Protein AF-A0A9P1AC19-F1 (afdb_monomer)

Structure (mmCIF, N/CA/C/O backbone):
data_AF-A0A9P1AC19-F1
#
_entry.id   AF-A0A9P1AC19-F1
#
loop_
_atom_site.group_PDB
_atom_site.id
_atom_site.type_symbol
_atom_site.label_atom_id
_atom_site.label_alt_id
_atom_site.label_comp_id
_atom_site.label_asym_id
_atom_site.label_entity_id
_atom_site.label_seq_id
_atom_site.pdbx_PDB_ins_code
_atom_site.Cartn_x
_atom_site.Cartn_y
_atom_site.Cartn_z
_atom_site.occupancy
_atom_site.B_iso_or_equiv
_atom_site.auth_seq_id
_atom_site.auth_comp_id
_atom_site.auth_asym_id
_atom_site.auth_atom_id
_atom_site.pdbx_PDB_model_num
ATOM 1 N N . MET A 1 1 ? -18.840 -17.819 -15.383 1.00 56.25 1 MET A N 1
ATOM 2 C CA . MET A 1 1 ? -17.466 -17.490 -14.935 1.00 56.25 1 MET A CA 1
ATOM 3 C C . MET A 1 1 ? -16.968 -16.297 -15.736 1.00 56.25 1 MET A C 1
ATOM 5 O O . MET A 1 1 ? -17.269 -16.240 -16.922 1.00 56.25 1 MET A O 1
ATOM 9 N N . ALA A 1 2 ? -16.271 -15.339 -15.117 1.00 68.88 2 ALA A N 1
ATOM 10 C CA . ALA A 1 2 ? -15.676 -14.223 -15.857 1.00 68.88 2 ALA A CA 1
ATOM 11 C C . ALA A 1 2 ? -14.558 -14.744 -16.774 1.00 68.88 2 ALA A C 1
ATOM 13 O O . ALA A 1 2 ? -13.770 -15.599 -16.364 1.00 68.88 2 ALA A O 1
ATOM 14 N N . ARG A 1 3 ? -14.494 -14.255 -18.017 1.00 84.56 3 ARG A N 1
ATOM 15 C CA . ARG A 1 3 ? -13.427 -14.622 -18.954 1.00 84.56 3 ARG A CA 1
ATOM 16 C C . ARG A 1 3 ? -12.117 -14.012 -18.456 1.00 84.56 3 ARG A C 1
ATOM 18 O O . ARG A 1 3 ? -12.019 -12.796 -18.317 1.00 84.56 3 ARG A O 1
ATOM 25 N N . SER A 1 4 ? -11.128 -14.851 -18.159 1.00 88.19 4 SER A N 1
ATOM 26 C CA . SER A 1 4 ? -9.800 -14.397 -17.738 1.00 88.19 4 SER A CA 1
ATOM 27 C C . SER A 1 4 ? -8.900 -14.195 -18.953 1.00 88.19 4 SER A C 1
ATOM 29 O O . SER A 1 4 ? -8.933 -15.000 -19.887 1.00 88.19 4 SER A O 1
ATOM 31 N N . LEU A 1 5 ? -8.102 -13.127 -18.943 1.00 91.31 5 LEU A N 1
ATOM 32 C CA . LEU A 1 5 ? -7.057 -12.943 -19.943 1.00 91.31 5 LEU A CA 1
ATOM 33 C C . LEU A 1 5 ? -5.928 -13.957 -19.714 1.00 91.31 5 LEU A C 1
ATOM 35 O O . LEU A 1 5 ? -5.705 -14.439 -18.598 1.00 91.31 5 LEU A O 1
ATOM 39 N N . MET A 1 6 ? -5.208 -14.289 -20.783 1.00 91.88 6 MET A N 1
ATOM 40 C CA . MET A 1 6 ? -4.004 -15.108 -20.667 1.00 91.88 6 MET A CA 1
ATOM 41 C C . MET A 1 6 ? -2.873 -14.273 -20.072 1.00 91.88 6 MET A C 1
ATOM 43 O O . MET A 1 6 ? -2.715 -13.105 -20.433 1.00 91.88 6 MET A O 1
ATOM 47 N N . LYS A 1 7 ? -2.099 -14.877 -19.162 1.00 91.56 7 LYS A N 1
ATOM 48 C CA . LYS A 1 7 ? -0.904 -14.230 -18.621 1.00 91.56 7 LYS A CA 1
ATOM 49 C C . LYS A 1 7 ? 0.083 -13.916 -19.752 1.00 91.56 7 LYS A C 1
ATOM 51 O O . LYS A 1 7 ? 0.158 -14.698 -20.705 1.00 91.56 7 LYS A O 1
ATOM 56 N N . PRO A 1 8 ? 0.851 -12.821 -19.647 1.00 92.88 8 PRO A N 1
ATOM 57 C CA . PRO A 1 8 ? 1.841 -12.484 -20.644 1.00 92.88 8 PRO A CA 1
ATOM 58 C C . PRO A 1 8 ? 2.945 -13.538 -20.687 1.00 92.88 8 PRO A C 1
ATOM 60 O O . PRO A 1 8 ? 3.374 -14.058 -19.657 1.00 92.88 8 PRO A O 1
ATOM 63 N N . SER A 1 9 ? 3.443 -13.834 -21.881 1.00 92.94 9 SER A N 1
ATOM 64 C CA . SER A 1 9 ? 4.636 -14.656 -22.039 1.00 92.94 9 SER A CA 1
ATOM 65 C C . SER A 1 9 ? 5.887 -13.895 -21.582 1.00 92.94 9 SER A C 1
ATOM 67 O O . SER A 1 9 ? 5.924 -12.662 -21.555 1.00 92.94 9 SER A O 1
ATOM 69 N N . LYS A 1 10 ? 6.977 -14.626 -21.311 1.00 91.81 10 LYS A N 1
ATOM 70 C CA . LYS A 1 10 ? 8.293 -14.015 -21.041 1.00 91.81 10 LYS A CA 1
ATOM 71 C C . LYS A 1 10 ? 8.757 -13.099 -22.182 1.00 91.81 10 LYS A C 1
ATOM 73 O O . LYS A 1 10 ? 9.418 -12.100 -21.926 1.00 91.81 10 LYS A O 1
ATOM 78 N N . HIS A 1 11 ? 8.378 -13.412 -23.424 1.00 92.00 11 HIS A N 1
ATOM 79 C CA . HIS A 1 11 ? 8.660 -12.566 -24.583 1.00 92.00 11 HIS A CA 1
ATOM 80 C C . HIS A 1 11 ? 7.895 -11.240 -24.520 1.00 92.00 11 HIS A C 1
ATOM 82 O O . HIS A 1 11 ? 8.443 -10.208 -24.880 1.00 92.00 11 HIS A O 1
ATOM 88 N N . GLN A 1 12 ? 6.646 -11.240 -24.046 1.00 90.94 12 GLN A N 1
ATOM 89 C CA . GLN A 1 12 ? 5.882 -10.001 -23.881 1.00 90.94 12 GLN A CA 1
ATOM 90 C C . GLN A 1 12 ? 6.473 -9.112 -22.787 1.00 90.94 12 GLN A C 1
ATOM 92 O O . GLN A 1 12 ? 6.584 -7.911 -23.004 1.00 90.94 12 GLN A O 1
ATOM 97 N N . LEU A 1 13 ? 6.911 -9.686 -21.658 1.00 93.25 13 LEU A N 1
ATOM 98 C CA . LEU A 1 13 ? 7.654 -8.924 -20.648 1.00 93.25 13 LEU A CA 1
ATOM 99 C C . LEU A 1 13 ? 8.919 -8.310 -21.255 1.00 93.25 13 LEU A C 1
ATOM 101 O O . LEU A 1 13 ? 9.138 -7.111 -21.118 1.00 93.25 13 LEU A O 1
ATOM 105 N N . LYS A 1 14 ? 9.715 -9.119 -21.965 1.00 92.31 14 LYS A N 1
ATOM 106 C CA . LYS A 1 14 ? 10.928 -8.643 -22.632 1.00 92.31 14 LYS A CA 1
ATOM 107 C C . LYS A 1 14 ? 10.617 -7.503 -23.605 1.00 92.31 14 LYS A C 1
ATOM 109 O O . LYS A 1 14 ? 11.218 -6.454 -23.493 1.00 92.31 14 LYS A O 1
ATOM 114 N N . HIS A 1 15 ? 9.619 -7.663 -24.470 1.00 92.06 15 HIS A N 1
ATOM 115 C CA . HIS A 1 15 ? 9.206 -6.628 -25.417 1.00 92.06 15 HIS A CA 1
ATOM 116 C C . HIS A 1 15 ? 8.798 -5.316 -24.730 1.00 92.06 15 HIS A C 1
ATOM 118 O O . HIS A 1 15 ? 9.145 -4.248 -25.213 1.00 92.06 15 HIS A O 1
ATOM 124 N N . VAL A 1 16 ? 8.063 -5.369 -23.612 1.00 88.75 16 VAL A N 1
ATOM 125 C CA . VAL A 1 16 ? 7.702 -4.156 -22.853 1.00 88.75 16 VAL A CA 1
ATOM 126 C C . VAL A 1 16 ? 8.944 -3.471 -22.282 1.00 88.75 16 VAL A C 1
ATOM 128 O O . VAL A 1 16 ? 9.002 -2.246 -22.258 1.00 88.75 16 VAL A O 1
ATOM 131 N N . LEU A 1 17 ? 9.930 -4.243 -21.830 1.00 90.25 17 LEU A N 1
ATOM 132 C CA . LEU A 1 17 ? 11.172 -3.714 -21.269 1.00 90.25 17 LEU A CA 1
ATOM 133 C C . LEU A 1 17 ? 12.142 -3.208 -22.344 1.00 90.25 17 LEU A C 1
ATOM 135 O O . LEU A 1 17 ? 12.773 -2.184 -22.128 1.00 90.25 17 LEU A O 1
ATOM 139 N N . ASP A 1 18 ? 12.205 -3.862 -23.505 1.00 88.62 18 ASP A N 1
ATOM 140 C CA . ASP A 1 18 ? 13.041 -3.469 -24.650 1.00 88.62 18 ASP A CA 1
ATOM 141 C C . ASP A 1 18 ? 12.612 -2.107 -25.239 1.00 88.62 18 ASP A C 1
ATOM 143 O O . ASP A 1 18 ? 13.366 -1.486 -25.984 1.00 88.62 18 ASP A O 1
ATOM 147 N N . GLN A 1 19 ? 11.412 -1.615 -24.902 1.00 86.44 19 GLN A N 1
ATOM 148 C CA . GLN A 1 19 ? 10.978 -0.251 -25.232 1.00 86.44 19 GLN A CA 1
ATOM 149 C C . GLN A 1 19 ? 11.734 0.825 -24.443 1.00 86.44 19 GLN A C 1
ATOM 151 O O . GLN A 1 19 ? 11.734 1.981 -24.858 1.00 86.44 19 GLN A O 1
ATOM 156 N N . MET A 1 20 ? 12.375 0.464 -23.329 1.00 85.12 20 MET A N 1
ATOM 157 C CA . MET A 1 20 ? 13.264 1.361 -22.605 1.00 85.12 20 MET A CA 1
ATOM 158 C C . MET A 1 20 ? 14.685 1.244 -23.148 1.00 85.12 20 MET A C 1
ATOM 160 O O . MET A 1 20 ? 15.285 0.170 -23.131 1.00 85.12 20 MET A O 1
ATOM 164 N N . SER A 1 21 ? 15.253 2.368 -23.571 1.00 75.00 21 SER A N 1
ATOM 165 C CA . SER A 1 21 ? 16.687 2.479 -23.819 1.00 75.00 21 SER A CA 1
ATOM 166 C C . SER A 1 21 ? 17.459 2.436 -22.498 1.00 75.00 21 SER A C 1
ATOM 168 O O . SER A 1 21 ? 17.059 3.074 -21.531 1.00 75.00 21 SER A O 1
ATOM 170 N N . ASP A 1 22 ? 18.576 1.709 -22.453 1.00 79.44 22 ASP A N 1
ATOM 171 C CA . ASP A 1 22 ? 19.478 1.712 -21.295 1.00 79.44 22 ASP A CA 1
ATOM 172 C C . ASP A 1 22 ? 20.316 2.999 -21.317 1.00 79.44 22 ASP A C 1
ATOM 174 O O . ASP A 1 22 ? 21.327 3.091 -22.017 1.00 79.44 22 ASP A O 1
ATOM 178 N N . LEU A 1 23 ? 19.818 4.040 -20.644 1.00 83.62 23 LEU A N 1
ATOM 179 C CA . LEU A 1 23 ? 20.422 5.374 -20.627 1.00 83.62 23 LEU A CA 1
ATOM 180 C C . LEU A 1 23 ? 20.957 5.732 -19.238 1.00 83.62 23 LEU A C 1
ATOM 182 O O . LEU A 1 23 ? 20.411 5.331 -18.209 1.00 83.62 23 LEU A O 1
ATOM 186 N N . VAL A 1 24 ? 22.009 6.554 -19.208 1.00 89.62 24 VAL A N 1
ATOM 187 C CA . VAL A 1 24 ? 22.667 7.019 -17.972 1.00 89.62 24 VAL A CA 1
ATOM 188 C C . VAL A 1 24 ? 21.667 7.696 -17.026 1.00 89.62 24 VAL A C 1
ATOM 190 O O . VAL A 1 24 ? 21.726 7.516 -15.811 1.00 89.62 24 VAL A O 1
ATOM 193 N N . GLU A 1 25 ? 20.693 8.417 -17.573 1.00 94.00 25 GLU A N 1
ATOM 194 C CA . GLU A 1 25 ? 19.630 9.089 -16.831 1.00 94.00 25 GLU A CA 1
ATOM 195 C C . GLU A 1 25 ? 18.712 8.107 -16.082 1.00 94.00 25 GLU A C 1
ATOM 197 O O . GLU A 1 25 ? 18.182 8.444 -15.022 1.00 94.00 25 GLU A O 1
ATOM 202 N N . HIS A 1 26 ? 18.521 6.879 -16.583 1.00 94.56 26 HIS A N 1
ATOM 203 C CA . HIS A 1 26 ? 17.768 5.851 -15.855 1.00 94.56 26 HIS A CA 1
ATOM 204 C C . HIS A 1 26 ? 18.537 5.360 -14.632 1.00 94.56 26 HIS A C 1
ATOM 206 O O . HIS A 1 26 ? 17.930 5.183 -13.576 1.00 94.56 26 HIS A O 1
ATOM 212 N N . ALA A 1 27 ? 19.858 5.202 -14.735 1.00 95.00 27 ALA A N 1
ATOM 213 C CA . ALA A 1 27 ? 20.698 4.877 -13.584 1.00 95.00 27 ALA A CA 1
ATOM 214 C C . ALA A 1 27 ? 20.693 6.011 -12.541 1.00 95.00 27 ALA A C 1
ATOM 216 O O . ALA A 1 27 ? 20.620 5.747 -11.340 1.00 95.00 27 ALA A O 1
ATOM 217 N N . GLU A 1 28 ? 20.688 7.275 -12.984 1.00 96.56 28 GLU A N 1
ATOM 218 C CA . GLU A 1 28 ? 20.515 8.434 -12.097 1.00 96.56 28 GLU A CA 1
ATOM 219 C C . GLU A 1 28 ? 19.155 8.392 -11.376 1.00 96.56 28 GLU A C 1
ATOM 221 O O . GLU A 1 28 ? 19.084 8.592 -10.163 1.00 96.56 28 GLU A O 1
ATOM 226 N N . LEU A 1 29 ? 18.061 8.094 -12.090 1.00 97.06 29 LEU A N 1
ATOM 227 C CA . LEU A 1 29 ? 16.740 7.952 -11.469 1.00 97.06 29 LEU A CA 1
ATOM 228 C C . LEU A 1 29 ? 16.688 6.788 -10.473 1.00 97.06 29 LEU A C 1
ATOM 230 O O . LEU A 1 29 ? 16.106 6.955 -9.404 1.00 97.06 29 LEU A O 1
ATOM 234 N N . GLU A 1 30 ? 17.292 5.643 -10.792 1.00 96.75 30 GLU A N 1
ATOM 235 C CA . GLU A 1 30 ? 17.399 4.498 -9.879 1.00 96.75 30 GLU A CA 1
ATOM 236 C C . GLU A 1 30 ? 18.065 4.918 -8.559 1.00 96.75 30 GLU A C 1
ATOM 238 O O . GLU A 1 30 ? 17.514 4.683 -7.480 1.00 96.75 30 GLU A O 1
ATOM 243 N N . ALA A 1 31 ? 19.209 5.606 -8.641 1.00 97.50 31 ALA A N 1
ATOM 244 C CA . ALA A 1 31 ? 19.932 6.103 -7.474 1.00 97.50 31 ALA A CA 1
ATOM 245 C C . ALA A 1 31 ? 19.101 7.124 -6.681 1.00 97.50 31 ALA A C 1
ATOM 247 O O . ALA A 1 31 ? 18.993 7.027 -5.460 1.00 97.50 31 ALA A O 1
ATOM 248 N N . ASN A 1 32 ? 18.442 8.059 -7.369 1.00 97.75 32 ASN A N 1
ATOM 249 C CA . ASN A 1 32 ? 17.578 9.057 -6.740 1.00 97.75 32 ASN A CA 1
ATOM 250 C C . ASN A 1 32 ? 16.371 8.424 -6.024 1.00 97.75 32 ASN A C 1
ATOM 252 O O . ASN A 1 32 ? 15.990 8.879 -4.945 1.00 97.75 32 ASN A O 1
ATOM 256 N N . LEU A 1 33 ? 15.768 7.373 -6.590 1.00 97.19 33 LEU A N 1
ATOM 257 C CA . LEU A 1 33 ? 14.683 6.619 -5.950 1.00 97.19 33 LEU A CA 1
ATOM 258 C C . LEU A 1 33 ? 15.172 5.866 -4.708 1.00 97.19 33 LEU A C 1
ATOM 260 O O . LEU A 1 33 ? 14.453 5.823 -3.707 1.00 97.19 33 LEU A O 1
ATOM 264 N N . ALA A 1 34 ? 16.385 5.309 -4.755 1.00 97.12 34 ALA A N 1
ATOM 265 C CA . ALA A 1 34 ? 17.018 4.678 -3.602 1.00 97.12 34 ALA A CA 1
ATOM 266 C C . ALA A 1 34 ? 17.251 5.681 -2.466 1.00 97.12 34 ALA A C 1
ATOM 268 O O . ALA A 1 34 ? 16.777 5.457 -1.353 1.00 97.12 34 ALA A O 1
ATOM 269 N N . THR A 1 35 ? 17.873 6.823 -2.765 1.00 97.25 35 THR A N 1
ATOM 270 C CA . THR A 1 35 ? 18.081 7.911 -1.799 1.00 97.25 35 THR A CA 1
ATOM 271 C C . THR A 1 35 ? 16.757 8.395 -1.213 1.00 97.25 35 THR A C 1
ATOM 273 O O . THR A 1 35 ? 16.607 8.442 0.004 1.00 97.25 35 THR A O 1
ATOM 276 N N . PHE A 1 36 ? 15.754 8.656 -2.058 1.00 94.88 36 PHE A N 1
ATOM 277 C CA . PHE A 1 36 ? 14.425 9.078 -1.612 1.00 94.88 36 PHE A CA 1
ATOM 278 C C . PHE A 1 36 ? 13.785 8.082 -0.634 1.00 94.88 36 PHE A C 1
ATOM 280 O O . PHE A 1 36 ? 13.126 8.479 0.330 1.00 94.88 36 PHE A O 1
ATOM 287 N N . HIS A 1 37 ? 13.951 6.782 -0.876 1.00 92.88 37 HIS A N 1
ATOM 288 C CA . HIS A 1 37 ? 13.435 5.752 0.014 1.00 92.88 37 HIS A CA 1
ATOM 289 C C . HIS A 1 37 ? 14.167 5.725 1.353 1.00 92.88 37 HIS A C 1
ATOM 291 O O . HIS A 1 37 ? 13.489 5.680 2.377 1.00 92.88 37 HIS A O 1
ATOM 297 N N . GLU A 1 38 ? 15.501 5.793 1.360 1.00 90.94 38 GLU A N 1
ATOM 298 C CA . GLU A 1 38 ? 16.283 5.864 2.602 1.00 90.94 38 GLU A CA 1
ATOM 299 C C . GLU A 1 38 ? 15.921 7.108 3.426 1.00 90.94 38 GLU A C 1
ATOM 301 O O . GLU A 1 38 ? 15.650 6.989 4.617 1.00 90.94 38 GLU A O 1
ATOM 306 N N . GLU A 1 39 ? 15.792 8.277 2.790 1.00 89.00 39 GLU A N 1
ATOM 307 C CA . GLU A 1 39 ? 15.349 9.524 3.439 1.00 89.00 39 GLU A CA 1
ATOM 308 C C . GLU A 1 39 ? 13.914 9.444 3.986 1.00 89.00 39 GLU A C 1
ATOM 310 O O . GLU A 1 39 ? 13.552 10.149 4.928 1.00 89.00 39 GLU A O 1
ATOM 315 N N . SER A 1 40 ? 13.077 8.590 3.393 1.00 85.56 40 SER A N 1
ATOM 316 C CA . SER A 1 40 ? 11.686 8.386 3.808 1.00 85.56 40 SER A CA 1
ATOM 317 C C . SER A 1 40 ? 11.523 7.331 4.906 1.00 85.56 40 SER A C 1
ATOM 319 O O . SER A 1 40 ? 10.412 7.175 5.436 1.00 85.56 40 SER A O 1
ATOM 321 N N . LYS A 1 41 ? 12.574 6.564 5.228 1.00 83.25 41 LYS A N 1
ATOM 322 C CA . LYS A 1 41 ? 12.538 5.595 6.327 1.00 83.25 41 LYS A CA 1
ATOM 323 C C . LYS A 1 41 ? 12.530 6.326 7.660 1.00 83.25 41 LYS A C 1
ATOM 325 O O . LYS A 1 41 ? 13.173 7.354 7.851 1.00 83.25 41 LYS A O 1
ATOM 330 N N . LEU A 1 42 ? 11.816 5.745 8.616 1.00 76.38 42 LEU A N 1
ATOM 331 C CA . LEU A 1 42 ? 11.984 6.141 10.006 1.00 76.38 42 LEU A CA 1
ATOM 332 C C . LEU A 1 42 ? 13.349 5.650 10.481 1.00 76.38 42 LEU A C 1
ATOM 334 O O . LEU A 1 42 ? 13.729 4.509 10.212 1.00 76.38 42 LEU A O 1
ATOM 338 N N . THR A 1 43 ? 14.069 6.505 11.203 1.00 83.12 43 THR A N 1
ATOM 339 C CA . THR A 1 43 ? 15.277 6.081 11.914 1.00 83.12 43 THR A CA 1
ATOM 340 C C . THR A 1 43 ? 14.909 5.030 12.963 1.00 83.12 43 THR A C 1
ATOM 342 O O . THR A 1 43 ? 13.768 4.993 13.431 1.00 83.12 43 THR A O 1
ATOM 345 N N . ALA A 1 44 ? 15.867 4.188 13.366 1.00 82.62 44 ALA A N 1
ATOM 346 C CA . ALA A 1 44 ? 15.641 3.197 14.422 1.00 82.62 44 ALA A CA 1
ATOM 347 C C . ALA A 1 44 ? 15.089 3.858 15.698 1.00 82.62 44 ALA A C 1
ATOM 349 O O . ALA A 1 44 ? 14.056 3.437 16.204 1.00 82.62 44 ALA A O 1
ATOM 350 N N . GLN A 1 45 ? 15.683 4.983 16.109 1.00 85.56 45 GLN A N 1
ATOM 351 C CA . GLN A 1 45 ? 15.223 5.780 17.247 1.00 85.56 45 GLN A CA 1
ATOM 352 C C . GLN A 1 45 ? 13.791 6.312 17.065 1.00 85.56 45 GLN A C 1
ATOM 354 O O . GLN A 1 45 ? 12.979 6.225 17.982 1.00 85.56 45 GLN A O 1
ATOM 359 N N . ALA A 1 46 ? 13.448 6.850 15.888 1.00 79.62 46 ALA A N 1
ATOM 360 C CA . ALA A 1 46 ? 12.089 7.322 15.619 1.00 79.62 46 ALA A CA 1
ATOM 361 C C . ALA A 1 46 ? 11.076 6.167 15.610 1.00 79.62 46 ALA A C 1
ATOM 363 O O . ALA A 1 46 ? 9.928 6.348 16.014 1.00 79.62 46 ALA A O 1
ATOM 364 N N . ASN A 1 47 ? 11.489 4.979 15.165 1.00 81.12 47 ASN A N 1
ATOM 365 C CA . ASN A 1 47 ? 10.659 3.783 15.194 1.00 81.12 47 ASN A CA 1
ATOM 366 C C . ASN A 1 47 ? 10.474 3.241 16.620 1.00 81.12 47 ASN A C 1
ATOM 368 O O . ASN A 1 47 ? 9.353 2.919 16.994 1.00 81.12 47 ASN A O 1
ATOM 372 N N . GLU A 1 48 ? 11.528 3.190 17.434 1.00 86.00 48 GLU A N 1
ATOM 373 C CA . GLU A 1 48 ? 11.453 2.825 18.856 1.00 86.00 48 GLU A CA 1
ATOM 374 C C . GLU A 1 48 ? 10.546 3.784 19.627 1.00 86.00 48 GLU A C 1
ATOM 376 O O . GLU A 1 48 ? 9.638 3.348 20.334 1.00 86.00 48 GLU A O 1
ATOM 381 N N . PHE A 1 49 ? 10.718 5.090 19.410 1.00 86.88 49 PHE A N 1
ATOM 382 C CA . PHE A 1 49 ? 9.842 6.111 19.974 1.00 86.88 49 PHE A CA 1
ATOM 383 C C . PHE A 1 49 ? 8.388 5.919 19.526 1.00 86.88 49 PHE A C 1
ATOM 385 O O . PHE A 1 49 ? 7.462 5.920 20.328 1.00 86.88 49 PHE A O 1
ATOM 392 N N . ARG A 1 50 ? 8.158 5.662 18.238 1.00 82.56 50 ARG A N 1
ATOM 393 C CA . ARG A 1 50 ? 6.820 5.349 17.726 1.00 82.56 50 ARG A CA 1
ATOM 394 C C . ARG A 1 50 ? 6.222 4.104 18.392 1.00 82.56 50 ARG A C 1
ATOM 396 O O . ARG A 1 50 ? 5.025 4.095 18.679 1.00 82.56 50 ARG A O 1
ATOM 403 N N . MET A 1 51 ? 7.018 3.064 18.626 1.00 84.31 51 MET A N 1
ATOM 404 C CA . MET A 1 51 ? 6.564 1.849 19.303 1.00 84.31 51 MET A CA 1
ATOM 405 C C . MET A 1 51 ? 6.217 2.113 20.771 1.00 84.31 51 MET A C 1
ATOM 407 O O . MET A 1 51 ? 5.193 1.608 21.231 1.00 84.31 51 MET A O 1
ATOM 411 N N . SER A 1 52 ? 6.973 2.957 21.482 1.00 89.94 52 SER A N 1
ATOM 412 C CA . SER A 1 52 ? 6.624 3.338 22.857 1.00 89.94 52 SER A CA 1
ATOM 413 C C . SER A 1 52 ? 5.290 4.091 22.917 1.00 89.94 52 SER A C 1
ATOM 415 O O . SER A 1 52 ? 4.450 3.777 23.761 1.00 89.94 52 SER A O 1
ATOM 417 N N . LEU A 1 53 ? 5.018 4.992 21.962 1.00 89.12 53 LEU A N 1
ATOM 418 C CA . LEU A 1 53 ? 3.716 5.663 21.853 1.00 89.12 53 LEU A CA 1
ATOM 419 C C . LEU A 1 53 ? 2.563 4.678 21.592 1.00 89.12 53 LEU A C 1
ATOM 421 O O . LEU A 1 53 ? 1.482 4.825 22.164 1.00 89.12 53 LEU A O 1
ATOM 425 N N . ILE A 1 54 ? 2.777 3.656 20.752 1.00 86.50 54 ILE A N 1
ATOM 426 C CA . ILE A 1 54 ? 1.783 2.593 20.510 1.00 86.50 54 ILE A CA 1
ATOM 427 C C . ILE A 1 54 ? 1.518 1.800 21.796 1.00 86.50 54 ILE A C 1
ATOM 429 O O . ILE A 1 54 ? 0.360 1.493 22.092 1.00 86.50 54 ILE A O 1
ATOM 433 N N . MET A 1 55 ? 2.559 1.485 22.571 1.00 88.31 55 MET A N 1
ATOM 434 C CA . MET A 1 55 ? 2.417 0.792 23.854 1.00 88.31 55 MET A CA 1
ATOM 435 C C . MET A 1 55 ? 1.636 1.635 24.867 1.00 88.31 55 MET A C 1
ATOM 437 O O . MET A 1 55 ? 0.711 1.112 25.485 1.00 88.31 55 MET A O 1
ATOM 441 N N . MET A 1 56 ? 1.923 2.936 24.976 1.00 90.69 56 MET A N 1
ATOM 442 C CA . MET A 1 56 ? 1.171 3.852 25.845 1.00 90.69 56 MET A CA 1
ATOM 443 C C . MET A 1 56 ? -0.296 3.971 25.431 1.00 90.69 56 MET A C 1
ATOM 445 O O . MET A 1 56 ? -1.183 3.832 26.269 1.00 90.69 56 MET A O 1
ATOM 449 N N . LEU A 1 57 ? -0.578 4.139 24.134 1.00 90.06 57 LEU A N 1
ATOM 450 C CA . LEU A 1 57 ? -1.952 4.167 23.625 1.00 90.06 57 LEU A CA 1
ATOM 451 C C . LEU A 1 57 ? -2.688 2.850 23.916 1.00 90.06 57 LEU A C 1
ATOM 453 O O . LEU A 1 57 ? -3.854 2.860 24.302 1.00 90.06 57 LEU A O 1
ATOM 457 N N . THR A 1 58 ? -2.004 1.715 23.771 1.00 89.31 58 THR A N 1
ATOM 458 C CA . THR A 1 58 ? -2.562 0.393 24.089 1.00 89.31 58 THR A CA 1
ATOM 459 C C . THR A 1 58 ? -2.854 0.255 25.584 1.00 89.31 58 THR A C 1
ATOM 461 O O . THR A 1 58 ? -3.912 -0.257 25.947 1.00 89.31 58 THR A O 1
ATOM 464 N N . ALA A 1 59 ? -1.959 0.736 26.451 1.00 90.62 59 ALA A N 1
ATOM 465 C CA . ALA A 1 59 ? -2.161 0.751 27.898 1.00 90.62 59 ALA A CA 1
ATOM 466 C C . ALA A 1 59 ? -3.346 1.645 28.292 1.00 90.62 59 ALA A C 1
ATOM 468 O O . ALA A 1 59 ? -4.217 1.205 29.037 1.00 90.62 59 ALA A O 1
ATOM 469 N N . TYR A 1 60 ? -3.443 2.845 27.714 1.00 92.12 60 TYR A N 1
ATOM 470 C CA . TYR A 1 60 ? -4.574 3.754 27.902 1.00 92.12 60 TYR A CA 1
ATOM 471 C C . TYR A 1 60 ? -5.909 3.110 27.504 1.00 92.12 60 TYR A C 1
ATOM 473 O O . TYR A 1 60 ? -6.873 3.150 28.265 1.00 92.12 60 TYR A O 1
ATOM 481 N N . LEU A 1 61 ? -5.975 2.457 26.342 1.00 90.56 61 LEU A N 1
ATOM 482 C CA . LEU A 1 61 ? -7.194 1.782 25.883 1.00 90.56 61 LEU A CA 1
ATOM 483 C C . LEU A 1 61 ? -7.575 0.574 26.757 1.00 90.56 61 LEU A C 1
ATOM 485 O O . LEU A 1 61 ? -8.743 0.198 26.796 1.00 90.56 61 LEU A O 1
ATOM 489 N N . ARG A 1 62 ? -6.610 -0.019 27.471 1.00 91.25 62 ARG A N 1
ATOM 490 C CA . ARG A 1 62 ? -6.822 -1.094 28.458 1.00 91.25 62 ARG A CA 1
ATOM 491 C C . ARG A 1 62 ? -7.025 -0.584 29.886 1.00 91.25 62 ARG A C 1
ATOM 493 O O . ARG A 1 62 ? -7.187 -1.400 30.791 1.00 91.25 62 ARG A O 1
ATOM 500 N N . SER A 1 63 ? -7.007 0.730 30.099 1.00 91.81 63 SER A N 1
ATOM 501 C CA . SER A 1 63 ? -7.201 1.326 31.420 1.00 91.81 63 SER A CA 1
ATOM 502 C C . SER A 1 63 ? -8.545 0.928 32.024 1.00 91.81 63 SER A C 1
ATOM 504 O O . SER A 1 63 ? -9.536 0.735 31.312 1.00 91.81 63 SER A O 1
ATOM 506 N N . SER A 1 64 ? -8.590 0.834 33.353 1.00 90.81 64 SER A N 1
ATOM 507 C CA . SER A 1 64 ? -9.814 0.500 34.088 1.00 90.81 64 SER A CA 1
ATOM 508 C C . SER A 1 64 ? -10.956 1.477 33.796 1.00 90.81 64 SER A C 1
ATOM 510 O O . SER A 1 64 ? -12.124 1.101 33.796 1.00 90.81 64 SER A O 1
ATOM 512 N N . GLU A 1 65 ? -10.612 2.720 33.478 1.00 89.50 65 GLU A N 1
ATOM 513 C CA . GLU A 1 65 ? -11.522 3.811 33.190 1.00 89.50 65 GLU A CA 1
ATOM 514 C C . GLU A 1 65 ? -12.159 3.664 31.810 1.00 89.50 65 GLU A C 1
ATOM 516 O O . GLU A 1 65 ? -13.378 3.800 31.693 1.00 89.50 65 GLU A O 1
ATOM 521 N N . ILE A 1 66 ? -11.369 3.359 30.774 1.00 89.62 66 ILE A N 1
ATOM 522 C CA . ILE A 1 66 ? -11.899 3.104 29.428 1.00 89.62 66 ILE A CA 1
ATOM 523 C C . ILE A 1 66 ? -12.660 1.782 29.405 1.00 89.62 66 ILE A C 1
ATOM 525 O O . ILE A 1 66 ? -13.808 1.745 28.966 1.00 89.62 66 ILE A O 1
ATOM 529 N N . VAL A 1 67 ? -12.073 0.711 29.942 1.00 90.56 67 VAL A N 1
ATOM 530 C CA . VAL A 1 67 ? -12.725 -0.603 30.012 1.00 90.56 67 VAL A CA 1
ATOM 531 C C . VAL A 1 67 ? -14.014 -0.527 30.830 1.00 90.56 67 VAL A C 1
ATOM 533 O O . VAL A 1 67 ? -15.025 -1.085 30.417 1.00 90.56 67 VAL A O 1
ATOM 536 N N . GLY A 1 68 ? -14.021 0.196 31.951 1.00 90.31 68 GLY A N 1
ATOM 537 C CA . GLY A 1 68 ? -15.206 0.398 32.783 1.00 90.31 68 GLY A CA 1
ATOM 538 C C . GLY A 1 68 ? -16.315 1.167 32.063 1.00 90.31 68 GLY A C 1
ATOM 539 O O . GLY A 1 68 ? -17.471 0.748 32.117 1.00 90.31 68 GLY A O 1
ATOM 540 N N . GLN A 1 69 ? -15.969 2.241 31.340 1.00 87.00 69 GLN A N 1
ATOM 541 C CA . GLN A 1 69 ? -16.921 2.997 30.513 1.00 87.00 69 GLN A CA 1
ATOM 542 C C . GLN A 1 69 ? -17.549 2.111 29.430 1.00 87.00 69 GLN A C 1
ATOM 544 O O . GLN A 1 69 ? -18.768 2.087 29.287 1.00 87.00 69 GLN A O 1
ATOM 549 N N . LEU A 1 70 ? -16.735 1.338 28.706 1.00 86.38 70 LEU A N 1
ATOM 550 C CA . LEU A 1 70 ? -17.224 0.447 27.652 1.00 86.38 70 LEU A CA 1
ATOM 551 C C . LEU A 1 70 ? -18.055 -0.711 28.216 1.00 86.38 70 LEU A C 1
ATOM 553 O O . LEU A 1 70 ? -19.113 -1.032 27.679 1.00 86.38 70 LEU A O 1
ATOM 557 N N . LYS A 1 71 ? -17.637 -1.293 29.345 1.00 88.44 71 LYS A N 1
ATOM 558 C CA . LYS A 1 71 ? -18.368 -2.378 30.007 1.00 88.44 71 LYS A CA 1
ATOM 559 C C . LYS A 1 71 ? -19.739 -1.924 30.506 1.00 88.44 71 LYS A C 1
ATOM 561 O O . LYS A 1 71 ? -20.687 -2.702 30.434 1.00 88.44 71 LYS A O 1
ATOM 566 N N . PHE A 1 72 ? -19.868 -0.677 30.966 1.00 86.81 72 PHE A N 1
ATOM 567 C CA . PHE A 1 72 ? -21.163 -0.084 31.315 1.00 86.81 72 PHE A CA 1
ATOM 568 C C . PHE A 1 72 ? -22.111 -0.006 30.105 1.00 86.81 72 PHE A C 1
ATOM 570 O O . PHE A 1 72 ? -23.316 -0.180 30.257 1.00 86.81 72 PHE A O 1
ATOM 577 N N . GLU A 1 73 ? -21.568 0.171 28.898 1.00 83.19 73 GLU A N 1
ATOM 578 C CA . GLU A 1 73 ? -22.315 0.106 27.634 1.00 83.19 73 GLU A CA 1
ATOM 579 C C . GLU A 1 73 ? -22.505 -1.334 27.104 1.00 83.19 73 GLU A C 1
ATOM 581 O O . GLU A 1 73 ? -23.057 -1.525 26.021 1.00 83.19 73 GLU A O 1
ATOM 586 N N . GLY A 1 74 ? -22.077 -2.362 27.848 1.00 85.62 74 GLY A N 1
ATOM 587 C CA . GLY A 1 74 ? -22.171 -3.769 27.437 1.00 85.62 74 GLY A CA 1
ATOM 588 C C . GLY A 1 74 ? -21.113 -4.200 26.415 1.00 85.62 74 GLY A C 1
ATOM 589 O O . GLY A 1 74 ? -21.316 -5.175 25.687 1.00 85.62 74 GLY A O 1
ATOM 590 N N . ILE A 1 75 ? -19.997 -3.470 26.342 1.00 84.00 75 ILE A N 1
ATOM 591 C CA . ILE A 1 75 ? -18.936 -3.655 25.351 1.00 84.00 75 ILE A CA 1
ATOM 592 C C . ILE A 1 75 ? -17.652 -4.128 26.038 1.00 84.00 75 ILE A C 1
ATOM 594 O O . ILE A 1 75 ? -17.155 -3.498 26.969 1.00 84.00 75 ILE A O 1
ATOM 598 N N . GLU A 1 76 ? -17.069 -5.212 25.533 1.00 85.88 76 GLU A N 1
ATOM 599 C CA . GLU A 1 76 ? -15.782 -5.746 25.985 1.00 85.88 76 GLU A CA 1
ATOM 600 C C . GLU A 1 76 ? -14.707 -5.536 24.913 1.00 85.88 76 GLU A C 1
ATOM 602 O O . GLU A 1 76 ? -14.967 -5.670 23.723 1.00 85.88 76 GLU A O 1
ATOM 607 N N . ILE A 1 77 ? -13.468 -5.218 25.287 1.00 84.44 77 ILE A N 1
ATOM 608 C CA . ILE A 1 77 ? -12.372 -5.124 24.310 1.00 84.44 77 ILE A CA 1
ATOM 609 C C . ILE A 1 77 ? -11.814 -6.533 24.076 1.00 84.44 77 ILE A C 1
ATOM 611 O O . ILE A 1 77 ? -11.191 -7.095 24.973 1.00 84.44 77 ILE A O 1
ATOM 615 N N . ALA A 1 78 ? -12.006 -7.100 22.878 1.00 84.44 78 ALA A N 1
ATOM 616 C CA . ALA A 1 78 ? -11.427 -8.406 22.522 1.00 84.44 78 ALA A CA 1
ATOM 617 C C . ALA A 1 78 ? -9.909 -8.333 22.332 1.00 84.44 78 ALA A C 1
ATOM 619 O O . ALA A 1 78 ? -9.186 -9.263 22.682 1.00 84.44 78 ALA A O 1
ATOM 620 N N . GLY A 1 79 ? -9.430 -7.239 21.740 1.00 84.56 79 GLY A N 1
ATOM 621 C CA . GLY A 1 79 ? -8.034 -7.096 21.364 1.00 84.56 79 GLY A CA 1
ATOM 622 C C . GLY A 1 79 ? -7.710 -5.717 20.801 1.00 84.56 79 GLY A C 1
ATOM 623 O O . GLY A 1 79 ? -8.582 -4.948 20.398 1.00 84.56 79 GLY A O 1
ATOM 624 N N . ILE A 1 80 ? -6.420 -5.399 20.795 1.00 83.94 80 ILE A N 1
ATOM 625 C CA . ILE A 1 80 ? -5.863 -4.152 20.266 1.00 83.94 80 ILE A CA 1
ATOM 626 C C . ILE A 1 80 ? -4.681 -4.547 19.396 1.00 83.94 80 ILE A C 1
ATOM 628 O O . ILE A 1 80 ? -3.836 -5.325 19.828 1.00 83.94 80 ILE A O 1
ATOM 632 N N . THR A 1 81 ? -4.625 -4.026 18.177 1.00 83.06 81 THR A N 1
ATOM 633 C CA . THR A 1 81 ? -3.523 -4.274 17.244 1.00 83.06 81 THR A CA 1
ATOM 634 C C . THR A 1 81 ? -3.201 -2.974 16.524 1.00 83.06 81 THR A C 1
ATOM 636 O O . THR A 1 81 ? -4.087 -2.152 16.298 1.00 83.06 81 THR A O 1
ATOM 639 N N . ALA A 1 82 ? -1.939 -2.764 16.163 1.00 77.81 82 ALA A N 1
ATOM 640 C CA . ALA A 1 82 ? -1.549 -1.654 15.306 1.00 77.81 82 ALA A CA 1
ATOM 641 C C . ALA A 1 82 ? -0.941 -2.169 14.013 1.00 77.81 82 ALA A C 1
ATOM 643 O O . ALA A 1 82 ? -0.227 -3.165 13.976 1.00 77.81 82 ALA A O 1
ATOM 644 N N . PHE A 1 83 ? -1.254 -1.488 12.922 1.00 70.62 83 PHE A N 1
ATOM 645 C CA . PHE A 1 83 ? -0.742 -1.832 11.609 1.00 70.62 83 PHE A CA 1
ATOM 646 C C . PHE A 1 83 ? -0.740 -0.589 10.721 1.00 70.62 83 PHE A C 1
ATOM 648 O O . PHE A 1 83 ? -1.232 0.476 11.091 1.00 70.62 83 PHE A O 1
ATOM 655 N N . GLY A 1 84 ? -0.119 -0.704 9.546 1.00 55.75 84 GLY A N 1
ATOM 656 C CA . GLY A 1 84 ? -0.015 0.391 8.581 1.00 55.75 84 GLY A CA 1
ATOM 657 C C . GLY A 1 84 ? -1.363 1.036 8.222 1.00 55.75 84 GLY A C 1
ATOM 658 O O . GLY A 1 84 ? -2.433 0.507 8.497 1.00 55.75 84 GLY A O 1
ATOM 659 N N . SER A 1 85 ? -1.300 2.210 7.598 1.00 43.84 85 SER A N 1
ATOM 660 C CA . SER A 1 85 ? -2.401 3.156 7.358 1.00 43.84 85 SER A CA 1
ATOM 661 C C . SER A 1 85 ? -3.578 2.600 6.528 1.00 43.84 85 SER A C 1
ATOM 663 O O . SER A 1 85 ? -3.737 2.977 5.372 1.00 43.84 85 SER A O 1
ATOM 665 N N . TRP A 1 86 ? -4.430 1.735 7.094 1.00 42.75 86 TRP A N 1
ATOM 666 C CA . TRP A 1 86 ? -5.524 1.071 6.368 1.00 42.75 86 TRP A CA 1
ATOM 667 C C . TRP A 1 86 ? -6.833 1.000 7.172 1.00 42.75 86 TRP A C 1
ATOM 669 O O . TRP A 1 86 ? -7.010 0.084 7.974 1.00 42.75 86 TRP A O 1
ATOM 679 N N . PRO A 1 87 ? -7.804 1.896 6.938 1.00 33.31 87 PRO A N 1
ATOM 680 C CA . PRO A 1 87 ? -9.153 1.700 7.456 1.00 33.31 87 PRO A CA 1
ATOM 681 C C . PRO A 1 87 ? -9.910 0.678 6.591 1.00 33.31 87 PRO A C 1
ATOM 683 O O . PRO A 1 87 ? -10.147 0.917 5.402 1.00 33.31 87 PRO A O 1
ATOM 686 N N . THR A 1 88 ? -10.343 -0.445 7.177 1.00 34.53 88 THR A N 1
ATOM 687 C CA . THR A 1 88 ? -11.352 -1.323 6.554 1.00 34.53 88 THR A CA 1
ATOM 688 C C . THR A 1 88 ? -12.739 -1.020 7.078 1.00 34.53 88 THR A C 1
ATOM 690 O O . THR A 1 88 ? -12.954 -0.974 8.286 1.00 34.53 88 THR A O 1
ATOM 693 N N . PRO A 1 89 ? -13.718 -0.931 6.179 1.00 35.56 89 PRO A N 1
ATOM 694 C CA . PRO A 1 89 ? -15.119 -0.990 6.550 1.00 35.56 89 PRO A CA 1
ATOM 695 C C . PRO A 1 89 ? -15.555 -2.385 7.037 1.00 35.56 89 PRO A C 1
ATOM 697 O O . PRO A 1 89 ? -15.812 -3.273 6.219 1.00 35.56 89 PRO A O 1
ATOM 700 N N . GLY A 1 90 ? -15.684 -2.551 8.354 1.00 36.72 90 GLY A N 1
ATOM 701 C CA . GLY A 1 90 ? -16.455 -3.629 8.988 1.00 36.72 90 GLY A CA 1
ATOM 702 C C . GLY A 1 90 ? -17.958 -3.320 9.007 1.00 36.72 90 GLY A C 1
ATOM 703 O O . GLY A 1 90 ? -18.369 -2.181 8.767 1.00 36.72 90 GLY A O 1
ATOM 704 N N . MET A 1 91 ? -18.790 -4.343 9.216 1.00 40.16 91 MET A N 1
ATOM 705 C CA . MET A 1 91 ? -20.238 -4.184 9.410 1.00 40.16 91 MET A CA 1
ATOM 706 C C . MET A 1 91 ? -20.519 -3.801 10.868 1.00 40.16 91 MET A C 1
ATOM 708 O O . MET A 1 91 ? -19.976 -4.425 11.769 1.00 40.16 91 MET A O 1
ATOM 712 N N . ALA A 1 92 ? -21.368 -2.785 11.058 1.00 46.09 92 ALA A N 1
ATOM 713 C CA . ALA A 1 92 ? -21.695 -2.121 12.326 1.00 46.09 92 ALA A CA 1
ATOM 714 C C . ALA A 1 92 ? -20.492 -1.429 12.997 1.00 46.09 92 ALA A C 1
ATOM 716 O O . ALA A 1 92 ? -19.636 -2.041 13.629 1.00 46.09 92 ALA A O 1
ATOM 717 N N . LEU A 1 93 ? -20.437 -0.108 12.834 1.00 53.09 93 LEU A N 1
ATOM 718 C CA . LEU A 1 93 ? -19.393 0.728 13.407 1.00 53.09 93 LEU A CA 1
ATOM 719 C C . LEU A 1 93 ? -19.834 1.170 14.792 1.00 53.09 93 LEU A C 1
ATOM 721 O O . LEU A 1 93 ? -20.874 1.826 14.908 1.00 53.09 93 LEU A O 1
ATOM 725 N N . PRO A 1 94 ? -19.062 0.866 15.837 1.00 66.00 94 PRO A N 1
ATOM 726 C CA . PRO A 1 94 ? -19.427 1.273 17.172 1.00 66.00 94 PRO A CA 1
ATOM 727 C C . PRO A 1 94 ? -18.965 2.717 17.382 1.00 66.00 94 PRO A C 1
ATOM 729 O O . PRO A 1 94 ? -17.994 3.011 18.077 1.00 66.00 94 PRO A O 1
ATOM 732 N N . VAL A 1 95 ? -19.672 3.637 16.720 1.00 74.81 95 VAL A N 1
ATOM 733 C CA . VAL A 1 95 ? -19.501 5.089 16.856 1.00 74.81 95 VAL A CA 1
ATOM 734 C C . VAL A 1 95 ? -19.530 5.480 18.331 1.00 74.81 95 VAL A C 1
ATOM 736 O O . VAL A 1 95 ? -18.750 6.337 18.719 1.00 74.81 95 VAL A O 1
ATOM 739 N N . SER A 1 96 ? -20.343 4.811 19.158 1.00 74.31 96 SER A N 1
ATOM 740 C CA . SER A 1 96 ? -20.386 4.995 20.615 1.00 74.31 96 SER A CA 1
ATOM 741 C C . SER A 1 96 ? -19.030 4.762 21.290 1.00 74.31 96 SER A C 1
ATOM 743 O O . SER A 1 96 ? -18.577 5.623 22.038 1.00 74.31 96 SER A O 1
ATOM 745 N N . ILE A 1 97 ? -18.322 3.680 20.948 1.00 82.62 97 ILE A N 1
ATOM 746 C CA . ILE A 1 97 ? -16.993 3.356 21.495 1.00 82.62 97 ILE A CA 1
ATOM 747 C C . ILE A 1 97 ? -15.993 4.464 21.172 1.00 82.62 97 ILE A C 1
ATOM 749 O O . ILE A 1 97 ? -15.307 4.984 22.053 1.00 82.62 97 ILE A O 1
ATOM 753 N N . LEU A 1 98 ? -15.912 4.843 19.895 1.00 86.19 98 LEU A N 1
ATOM 754 C CA . LEU A 1 98 ? -15.001 5.904 19.466 1.00 86.19 98 LEU A CA 1
ATOM 755 C C . LEU A 1 98 ? -15.424 7.257 20.039 1.00 86.19 98 LEU A C 1
ATOM 757 O O . LEU A 1 98 ? -14.572 8.068 20.375 1.00 86.19 98 LEU A O 1
ATOM 761 N N . GLN A 1 99 ? -16.721 7.496 20.214 1.00 86.88 99 GLN A N 1
ATOM 762 C CA . GLN A 1 99 ? -17.246 8.707 20.828 1.00 86.88 99 GLN A CA 1
ATOM 763 C C . GLN A 1 99 ? -16.873 8.801 22.314 1.00 86.88 99 GLN A C 1
ATOM 765 O O . GLN A 1 99 ? -16.551 9.903 22.769 1.00 86.88 99 GLN A O 1
ATOM 770 N N . ALA A 1 100 ? -16.897 7.685 23.052 1.00 85.62 100 ALA A N 1
ATOM 771 C CA . ALA A 1 100 ? -16.467 7.606 24.447 1.00 85.62 100 ALA A CA 1
ATOM 772 C C . ALA A 1 100 ? -14.970 7.916 24.574 1.00 85.62 100 ALA A C 1
ATOM 774 O O . ALA A 1 100 ? -14.591 8.834 25.302 1.00 85.62 100 ALA A O 1
ATOM 775 N N . ILE A 1 101 ? -14.135 7.253 23.769 1.00 89.62 101 ILE A N 1
ATOM 776 C CA . ILE A 1 101 ? -12.682 7.485 23.756 1.00 89.62 101 ILE A CA 1
ATOM 777 C C . ILE A 1 101 ? -12.351 8.906 23.319 1.00 89.62 101 ILE A C 1
ATOM 779 O O . ILE A 1 101 ? -11.543 9.575 23.951 1.00 89.62 101 ILE A O 1
ATOM 783 N N . TYR A 1 102 ? -13.010 9.416 22.280 1.00 91.50 102 TYR A N 1
ATOM 784 C CA . TYR A 1 102 ? -12.819 10.787 21.820 1.00 91.50 102 TYR A CA 1
ATOM 785 C C . TYR A 1 102 ? -13.115 11.799 22.928 1.00 91.50 102 TYR A C 1
ATOM 787 O O . TYR A 1 102 ? -12.347 12.740 23.126 1.00 91.50 102 TYR A O 1
ATOM 795 N N . ARG A 1 103 ? -14.226 11.617 23.656 1.00 89.25 103 ARG A N 1
ATOM 796 C CA . ARG A 1 103 ? -14.594 12.497 24.772 1.00 89.25 103 ARG A CA 1
ATOM 797 C C . ARG A 1 103 ? -13.564 12.425 25.893 1.00 89.25 103 ARG A C 1
ATOM 799 O O . ARG A 1 103 ? -13.209 13.466 26.437 1.00 89.25 103 ARG A O 1
ATOM 806 N N . ASP A 1 104 ? -13.081 11.229 26.215 1.00 89.94 104 ASP A N 1
ATOM 807 C CA . ASP A 1 104 ? -12.066 11.032 27.247 1.00 89.94 104 ASP A CA 1
ATOM 808 C C . ASP A 1 104 ? -10.739 11.703 26.855 1.00 89.94 104 ASP A C 1
ATOM 810 O O . ASP A 1 104 ? -10.279 12.595 27.566 1.00 89.94 104 ASP A O 1
ATOM 814 N N . MET A 1 105 ? -10.218 11.420 25.657 1.00 89.62 105 MET A N 1
ATOM 815 C CA . MET A 1 105 ? -8.992 12.037 25.137 1.00 89.62 105 MET A CA 1
ATOM 816 C C . MET A 1 105 ? -9.082 13.565 25.016 1.00 89.62 105 MET A C 1
ATOM 818 O O . MET A 1 105 ? -8.088 14.260 25.223 1.00 89.62 105 MET A O 1
ATOM 822 N N . LYS A 1 106 ? -10.253 14.108 24.656 1.00 89.19 106 LYS A N 1
ATOM 823 C CA . LYS A 1 106 ? -10.423 15.549 24.423 1.00 89.19 106 LYS A CA 1
ATOM 824 C C . LYS A 1 106 ? -10.671 16.350 25.699 1.00 89.19 106 LYS A C 1
ATOM 826 O O . LYS A 1 106 ? -10.231 17.497 25.771 1.00 89.19 106 LYS A O 1
ATOM 831 N N . TYR A 1 107 ? -11.391 15.790 26.670 1.00 87.00 107 TYR A N 1
ATOM 832 C CA . TYR A 1 107 ? -11.927 16.569 27.791 1.00 87.00 107 TYR A CA 1
ATOM 833 C C . TYR A 1 107 ? -11.489 16.088 29.176 1.00 87.00 107 TYR A C 1
ATOM 835 O O . TYR A 1 107 ? -11.610 16.860 30.126 1.00 87.00 107 TYR A O 1
ATOM 843 N N . LYS A 1 108 ? -10.991 14.855 29.333 1.00 80.31 108 LYS A N 1
ATOM 844 C CA . LYS A 1 108 ? -10.640 14.312 30.653 1.00 80.31 108 LYS A CA 1
ATOM 845 C C . LYS A 1 108 ? -9.134 14.355 30.914 1.00 80.31 108 LYS A C 1
ATOM 847 O O . LYS A 1 108 ? -8.310 14.157 30.026 1.00 80.31 108 LYS A O 1
ATOM 852 N N . MET A 1 109 ? -8.778 14.584 32.180 1.00 70.12 109 MET A N 1
ATOM 853 C CA . MET A 1 109 ? -7.384 14.554 32.645 1.00 70.12 109 MET A CA 1
ATOM 854 C C . MET A 1 109 ? -6.798 13.135 32.658 1.00 70.12 109 MET A C 1
ATOM 856 O O . MET A 1 109 ? -5.582 12.989 32.634 1.00 70.12 109 MET A O 1
ATOM 860 N N . THR A 1 110 ? -7.639 12.097 32.652 1.00 72.75 110 THR A N 1
ATOM 861 C CA . THR A 1 110 ? -7.218 10.690 32.692 1.00 72.75 110 THR A CA 1
ATOM 862 C C . THR A 1 110 ? -6.323 10.330 31.515 1.00 72.75 110 THR A C 1
ATOM 864 O O . THR A 1 110 ? -5.239 9.800 31.723 1.00 72.75 110 THR A O 1
ATOM 867 N N . ALA A 1 111 ? -6.712 10.694 30.287 1.00 76.81 111 ALA A N 1
ATOM 868 C CA . ALA A 1 111 ? -5.859 10.494 29.119 1.00 76.81 111 ALA A CA 1
ATOM 869 C C . ALA A 1 111 ? -4.506 11.203 29.299 1.00 76.81 111 ALA A C 1
ATOM 871 O O . ALA A 1 111 ? -3.463 10.595 29.089 1.00 76.81 111 ALA A O 1
ATOM 872 N N . ARG A 1 112 ? -4.498 12.451 29.788 1.00 77.44 112 ARG A N 1
ATOM 873 C CA . ARG A 1 112 ? -3.248 13.195 30.035 1.00 77.44 112 ARG A CA 1
ATOM 874 C C . ARG A 1 112 ? -2.318 12.494 31.026 1.00 77.44 112 ARG A C 1
ATOM 876 O O . ARG A 1 112 ? -1.114 12.567 30.838 1.00 77.44 112 ARG A O 1
ATOM 883 N N . ALA A 1 113 ? -2.852 11.795 32.028 1.00 83.62 113 ALA A N 1
ATOM 884 C CA . ALA A 1 113 ? -2.033 11.027 32.964 1.00 83.62 113 ALA A CA 1
ATOM 885 C C . ALA A 1 113 ? -1.313 9.842 32.287 1.00 83.62 113 ALA A C 1
ATOM 887 O O . ALA A 1 113 ? -0.153 9.595 32.592 1.00 83.62 113 ALA A O 1
ATOM 888 N N . TYR A 1 114 ? -1.960 9.151 31.339 1.00 86.12 114 TYR A N 1
ATOM 889 C CA . TYR A 1 114 ? -1.364 8.014 30.614 1.00 86.12 114 TYR A CA 1
ATOM 890 C C . TYR A 1 114 ? -0.301 8.414 29.594 1.00 86.12 114 TYR A C 1
ATOM 892 O O . TYR A 1 114 ? 0.595 7.630 29.298 1.00 86.12 114 TYR A O 1
ATOM 900 N N . PHE A 1 115 ? -0.430 9.607 29.020 1.00 87.12 115 PHE A N 1
ATOM 901 C CA . PHE A 1 115 ? 0.526 10.121 28.046 1.00 87.12 115 PHE A CA 1
ATOM 902 C C . PHE A 1 115 ? 1.599 11.007 28.694 1.00 87.12 115 PHE A C 1
ATOM 904 O O . PHE A 1 115 ? 2.399 11.586 27.973 1.00 87.12 115 PHE A O 1
ATOM 911 N N . GLU A 1 116 ? 1.650 11.088 30.029 1.00 84.94 116 GLU A N 1
ATOM 912 C CA . GLU A 1 116 ? 2.668 11.805 30.808 1.00 84.94 116 GLU A CA 1
ATOM 913 C C . GLU A 1 116 ? 3.013 13.195 30.226 1.00 84.94 116 GLU A C 1
ATOM 915 O O . GLU A 1 116 ? 2.180 14.102 30.201 1.00 84.94 116 GLU A O 1
ATOM 920 N N . ASN A 1 117 ? 4.250 13.358 29.742 1.00 87.50 117 ASN A N 1
ATOM 921 C CA . ASN A 1 117 ? 4.793 14.591 29.176 1.00 87.50 117 ASN A CA 1
ATOM 922 C C . ASN A 1 117 ? 4.551 14.724 27.659 1.00 87.50 117 ASN A C 1
ATOM 924 O O . ASN A 1 117 ? 4.984 15.709 27.056 1.00 87.50 117 ASN A O 1
ATOM 928 N N . HIS A 1 118 ? 3.882 13.757 27.028 1.00 91.00 118 HIS A N 1
ATOM 929 C CA . HIS A 1 118 ? 3.611 13.757 25.594 1.00 91.00 118 HIS A CA 1
ATOM 930 C C . HIS A 1 118 ? 2.435 14.670 25.239 1.00 91.00 118 HIS A C 1
ATOM 932 O O . HIS A 1 118 ? 1.360 14.657 25.846 1.00 91.00 118 HIS A O 1
ATOM 938 N N . SER A 1 119 ? 2.615 15.467 24.190 1.00 90.69 119 SER A N 1
ATOM 939 C CA . SER A 1 119 ? 1.621 16.430 23.739 1.00 90.69 119 SER A CA 1
ATOM 940 C C . SER A 1 119 ? 0.630 15.782 22.776 1.00 90.69 119 SER A C 1
ATOM 942 O O . SER A 1 119 ? 0.958 15.522 21.617 1.00 90.69 119 SER A O 1
ATOM 944 N N . ILE A 1 120 ? -0.610 15.584 23.232 1.00 90.88 120 ILE A N 1
ATOM 945 C CA . ILE A 1 120 ? -1.721 15.150 22.374 1.00 90.88 120 ILE A CA 1
ATOM 946 C C . ILE A 1 120 ? -2.397 16.373 21.751 1.00 90.88 120 ILE A C 1
ATOM 948 O O . ILE A 1 120 ? -2.885 17.254 22.462 1.00 90.88 120 ILE A O 1
ATOM 952 N N . ARG A 1 121 ? -2.441 16.438 20.420 1.00 91.00 121 ARG A N 1
ATOM 953 C CA . ARG A 1 121 ? -3.013 17.560 19.657 1.00 91.00 121 ARG A CA 1
ATOM 954 C C . ARG A 1 121 ? -3.910 17.075 18.523 1.00 91.00 121 ARG A C 1
ATOM 956 O O . ARG A 1 121 ? -3.955 15.887 18.213 1.00 91.00 121 ARG A O 1
ATOM 963 N N . ASP A 1 122 ? -4.617 18.017 17.902 1.00 90.62 122 ASP A N 1
ATOM 964 C CA . ASP A 1 122 ? -5.401 17.817 16.676 1.00 90.62 122 ASP A CA 1
ATOM 965 C C . ASP A 1 122 ? -6.441 16.682 16.761 1.00 90.62 122 ASP A C 1
ATOM 967 O O . ASP A 1 122 ? -6.705 15.997 15.775 1.00 90.62 122 ASP A O 1
ATOM 971 N N . ILE A 1 123 ? -7.038 16.469 17.942 1.00 91.69 123 ILE A N 1
ATOM 972 C CA . ILE A 1 123 ? -8.012 15.392 18.162 1.00 91.69 123 ILE A CA 1
ATOM 973 C C . ILE A 1 123 ? -9.318 15.700 17.411 1.00 91.69 123 ILE A C 1
ATOM 975 O O . ILE A 1 123 ? -10.092 16.589 17.782 1.00 91.69 123 ILE A O 1
ATOM 979 N N . CYS A 1 124 ? -9.596 14.915 16.376 1.00 89.94 124 CYS A N 1
ATOM 980 C CA . CYS A 1 124 ? -10.737 15.039 15.481 1.00 89.94 124 CYS A CA 1
ATOM 981 C C . CYS A 1 124 ? -11.471 13.699 15.373 1.00 89.94 124 CYS A C 1
ATOM 983 O O . CYS A 1 124 ? -10.857 12.680 15.067 1.00 89.94 124 CYS A O 1
ATOM 985 N N . PHE A 1 125 ? -12.789 13.694 15.581 1.00 89.44 125 PHE A N 1
ATOM 986 C CA . PHE A 1 125 ? -13.610 12.509 15.352 1.00 89.44 125 PHE A CA 1
ATOM 987 C C . PHE A 1 125 ? -14.336 12.617 14.012 1.00 89.44 125 PHE A C 1
ATOM 989 O O . PHE A 1 125 ? -15.239 13.435 13.845 1.00 89.44 125 PHE A O 1
ATOM 996 N N . VAL A 1 126 ? -13.946 11.779 13.053 1.00 83.75 126 VAL A N 1
ATOM 997 C CA . VAL A 1 126 ? -14.545 11.735 11.715 1.00 83.75 126 VAL A CA 1
ATOM 998 C C . VAL A 1 126 ? -15.646 10.677 11.699 1.00 83.75 126 VAL A C 1
ATOM 1000 O O . VAL A 1 126 ? -15.461 9.570 11.201 1.00 83.75 126 VAL A O 1
ATOM 1003 N N . GLN A 1 127 ? -16.797 11.010 12.280 1.00 81.44 127 GLN A N 1
ATOM 1004 C CA . GLN A 1 127 ? -17.935 10.090 12.424 1.00 81.44 127 GLN A CA 1
ATOM 1005 C C . GLN A 1 127 ? -18.650 9.756 11.103 1.00 81.44 127 GLN A C 1
ATOM 1007 O O . GLN A 1 127 ? -19.252 8.697 10.979 1.00 81.44 127 GLN A O 1
ATOM 1012 N N . THR A 1 128 ? -18.591 10.653 10.115 1.00 71.00 128 THR A N 1
ATOM 1013 C CA . THR A 1 128 ? -19.284 10.518 8.819 1.00 71.00 128 THR A CA 1
ATOM 1014 C C . THR A 1 128 ? -18.514 9.667 7.812 1.00 71.00 128 THR A C 1
ATOM 1016 O O . THR A 1 128 ? -19.030 9.340 6.743 1.00 71.00 128 THR A O 1
ATOM 1019 N N . ALA A 1 129 ? -17.271 9.294 8.129 1.00 68.19 129 ALA A N 1
ATOM 1020 C CA . ALA A 1 129 ? -16.488 8.425 7.274 1.00 68.19 129 ALA A CA 1
ATOM 1021 C C . ALA A 1 129 ? -17.106 7.023 7.213 1.00 68.19 129 ALA A C 1
ATOM 1023 O O . ALA A 1 129 ? -17.686 6.516 8.168 1.00 68.19 129 ALA A O 1
ATOM 1024 N N . LYS A 1 130 ? -16.870 6.334 6.093 1.00 66.56 130 LYS A N 1
ATOM 1025 C CA . LYS A 1 130 ? -17.248 4.923 5.909 1.00 66.56 130 LYS A CA 1
ATOM 1026 C C . LYS A 1 130 ? -16.676 3.988 6.987 1.00 66.56 130 LYS A C 1
ATOM 1028 O O . LYS A 1 130 ? -17.181 2.885 7.163 1.00 66.56 130 LYS A O 1
ATOM 1033 N N . VAL A 1 131 ? -15.593 4.418 7.633 1.00 72.19 131 VAL A N 1
ATOM 1034 C CA . VAL A 1 131 ? -15.040 3.874 8.875 1.00 72.19 131 VAL A CA 1
ATOM 1035 C C . VAL A 1 131 ? -14.794 5.074 9.781 1.00 72.19 131 VAL A C 1
ATOM 1037 O O . VAL A 1 131 ? -13.864 5.833 9.500 1.00 72.19 131 VAL A O 1
ATOM 1040 N N . PRO A 1 132 ? -15.623 5.289 10.809 1.00 79.12 132 PRO A N 1
ATOM 1041 C CA . PRO A 1 132 ? -15.374 6.247 11.857 1.00 79.12 132 PRO A CA 1
ATOM 1042 C C . PRO A 1 132 ? -13.976 6.070 12.426 1.00 79.12 132 PRO A C 1
ATOM 1044 O O . PRO A 1 132 ? -13.540 4.957 12.729 1.00 79.12 132 PRO A O 1
ATOM 1047 N N . ILE A 1 133 ? -13.278 7.192 12.531 1.00 85.69 133 ILE A N 1
ATOM 1048 C CA . ILE A 1 133 ? -11.904 7.259 13.012 1.00 85.69 133 ILE A CA 1
ATOM 1049 C C . ILE A 1 133 ? -11.734 8.464 13.924 1.00 85.69 133 ILE A C 1
ATOM 1051 O O . ILE A 1 133 ? -12.273 9.537 13.649 1.00 85.69 133 ILE A O 1
ATOM 1055 N N . ILE A 1 134 ? -10.939 8.308 14.976 1.00 89.06 134 ILE A N 1
ATOM 1056 C CA . ILE A 1 134 ? -10.414 9.426 15.757 1.00 89.06 134 ILE A CA 1
ATOM 1057 C C . ILE A 1 134 ? -9.012 9.713 15.241 1.00 89.06 134 ILE A C 1
ATOM 1059 O O . ILE A 1 134 ? -8.117 8.903 15.436 1.00 89.06 134 ILE A O 1
ATOM 1063 N N . ARG A 1 135 ? -8.810 10.848 14.581 1.00 88.81 135 ARG A N 1
ATOM 1064 C CA . ARG A 1 135 ? -7.481 11.314 14.177 1.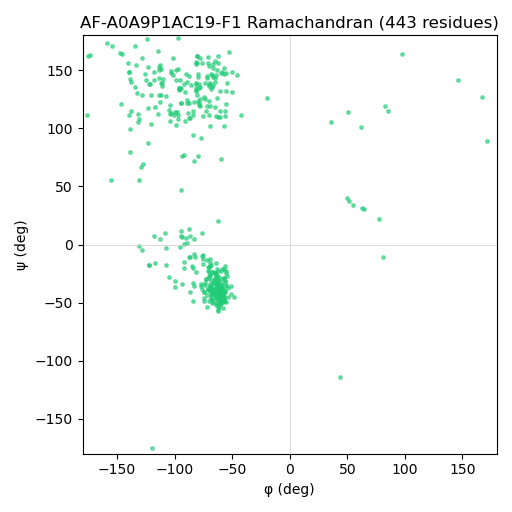00 88.81 135 ARG A CA 1
ATOM 1065 C C . ARG A 1 135 ? -6.909 12.204 15.262 1.00 88.81 135 ARG A C 1
ATOM 1067 O O . ARG A 1 135 ? -7.636 13.028 15.804 1.00 88.81 135 ARG A O 1
ATOM 1074 N N . PHE A 1 136 ? -5.635 12.052 15.578 1.00 90.38 136 PHE A N 1
ATOM 1075 C CA . PHE A 1 136 ? -4.933 12.893 16.542 1.00 90.38 136 PHE A CA 1
ATOM 1076 C C . PHE A 1 136 ? -3.426 12.820 16.303 1.00 90.38 136 PHE A C 1
ATOM 1078 O O . PHE A 1 136 ? -2.945 12.042 15.476 1.00 90.38 136 PHE A O 1
ATOM 1085 N N . LYS A 1 137 ? -2.666 13.645 17.017 1.00 90.56 137 LYS A N 1
ATOM 1086 C CA . LYS A 1 137 ? -1.206 13.589 17.027 1.00 90.56 137 LYS A CA 1
ATOM 1087 C C . LYS A 1 137 ? -0.688 13.444 18.445 1.00 90.56 137 LYS A C 1
ATOM 1089 O O . LYS A 1 137 ? -1.222 14.098 19.334 1.00 90.56 137 LYS A O 1
ATOM 1094 N N . ILE A 1 138 ? 0.363 12.652 18.628 1.00 89.56 138 ILE A N 1
ATOM 1095 C CA . ILE A 1 138 ? 1.170 12.621 19.853 1.00 89.56 138 ILE A CA 1
ATOM 1096 C C . ILE A 1 138 ? 2.581 13.054 19.461 1.00 89.56 138 ILE A C 1
ATOM 1098 O O . ILE A 1 138 ? 3.186 12.429 18.593 1.00 89.56 138 ILE A O 1
ATOM 1102 N N . ASP A 1 139 ? 3.063 14.165 20.019 1.00 90.31 139 ASP A N 1
ATOM 1103 C CA . ASP A 1 139 ? 4.369 14.765 19.688 1.00 90.31 139 ASP A CA 1
ATOM 1104 C C . ASP A 1 139 ? 4.606 14.931 18.178 1.00 90.31 139 ASP A C 1
ATOM 1106 O O . ASP A 1 139 ? 5.678 14.677 17.634 1.00 90.31 139 ASP A O 1
ATOM 1110 N N . GLY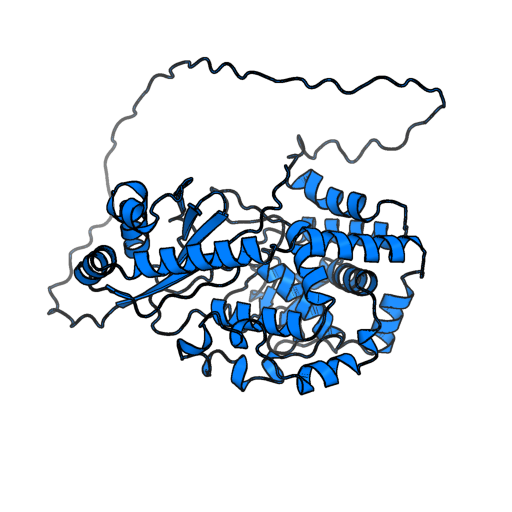 A 1 140 ? 3.551 15.341 17.469 1.00 85.00 140 GLY A N 1
ATOM 1111 C CA . GLY A 1 140 ? 3.572 15.548 16.020 1.00 85.00 140 GLY A CA 1
ATOM 1112 C C . GLY A 1 140 ? 3.422 14.275 15.179 1.00 85.00 140 GLY A C 1
ATOM 1113 O O . GLY A 1 140 ? 3.153 14.386 13.983 1.00 85.00 140 GLY A O 1
ATOM 1114 N N . ILE A 1 141 ? 3.508 13.081 15.771 1.00 84.31 141 ILE A N 1
ATOM 1115 C CA . ILE A 1 141 ? 3.259 11.809 15.080 1.00 84.31 141 ILE A CA 1
ATOM 1116 C C . ILE A 1 141 ? 1.753 11.607 14.954 1.00 84.31 141 ILE A C 1
ATOM 1118 O O . ILE A 1 141 ? 1.037 11.660 15.949 1.00 84.31 141 ILE A O 1
ATOM 1122 N N . GLN A 1 142 ? 1.264 11.384 13.733 1.00 84.25 142 GLN A N 1
ATOM 1123 C CA . GLN A 1 142 ? -0.160 11.200 13.464 1.00 84.25 142 GLN A CA 1
ATOM 1124 C C . GLN A 1 142 ? -0.624 9.774 13.768 1.00 84.25 142 GLN A C 1
ATOM 1126 O O . GLN A 1 142 ? -0.040 8.809 13.276 1.00 84.25 142 GLN A O 1
ATOM 1131 N N . PHE A 1 143 ? -1.736 9.683 14.494 1.00 84.50 143 PHE A N 1
ATOM 1132 C CA . PHE A 1 143 ? -2.472 8.469 14.813 1.00 84.50 143 PHE A CA 1
ATOM 1133 C C . PHE A 1 143 ? -3.905 8.603 14.293 1.00 84.50 143 PHE A C 1
ATOM 1135 O O . PHE A 1 143 ? -4.536 9.640 14.494 1.00 84.50 143 PHE A O 1
ATOM 1142 N N . ASP A 1 144 ? -4.456 7.547 13.700 1.00 86.00 144 ASP A N 1
ATOM 1143 C CA . ASP A 1 144 ? -5.906 7.431 13.549 1.00 86.00 144 ASP A CA 1
ATOM 1144 C C . ASP A 1 144 ? -6.407 6.167 14.256 1.00 86.00 144 ASP A C 1
ATOM 1146 O O . ASP A 1 144 ? -5.894 5.091 14.005 1.00 86.00 144 ASP A O 1
ATOM 1150 N N . LEU A 1 145 ? -7.416 6.262 15.109 1.00 86.69 145 LEU A N 1
ATOM 1151 C CA . LEU A 1 145 ? -8.002 5.137 15.831 1.00 86.69 145 LEU A CA 1
ATOM 1152 C C . LEU A 1 145 ? -9.337 4.745 15.194 1.00 86.69 145 LEU A C 1
ATOM 1154 O O . LEU A 1 145 ? -10.249 5.567 15.173 1.00 86.69 145 LEU A O 1
ATOM 1158 N N . SER A 1 146 ? -9.483 3.511 14.715 1.00 86.12 146 SER A N 1
ATOM 1159 C CA . SER A 1 146 ? -10.789 2.937 14.331 1.00 86.12 146 SER A CA 1
ATOM 1160 C C . SER A 1 146 ? -11.179 1.770 15.226 1.00 86.12 146 SER A C 1
ATOM 1162 O O . SER A 1 146 ? -10.338 1.241 15.958 1.00 86.12 146 SER A O 1
ATOM 1164 N N . SER A 1 147 ? -12.450 1.364 15.141 1.00 81.69 147 SER A N 1
ATOM 1165 C CA . SER A 1 147 ? -12.925 0.150 15.788 1.00 81.69 147 SER A CA 1
ATOM 1166 C C . SER A 1 147 ? -13.929 -0.679 14.990 1.00 81.69 147 SER A C 1
ATOM 1168 O O . SER A 1 147 ? -14.600 -0.184 14.084 1.00 81.69 147 SER A O 1
ATOM 1170 N N . THR A 1 148 ? -13.996 -1.972 15.316 1.00 79.62 148 THR A N 1
ATOM 1171 C CA . THR A 1 148 ? -14.952 -2.948 14.762 1.00 79.62 148 THR A CA 1
ATOM 1172 C C . THR A 1 148 ? -15.568 -3.787 15.880 1.00 79.62 148 THR A C 1
ATOM 1174 O O . THR A 1 148 ? -14.944 -3.933 16.931 1.00 79.62 148 THR A O 1
ATOM 1177 N N . LEU A 1 149 ? -16.775 -4.318 15.635 1.00 78.19 149 LEU A N 1
ATOM 1178 C CA . LEU A 1 149 ? -17.510 -5.203 16.546 1.00 78.19 149 LEU A CA 1
ATOM 1179 C C . LEU A 1 149 ? -17.158 -6.703 16.409 1.00 78.19 149 LEU A C 1
ATOM 1181 O O . LEU A 1 149 ? -17.821 -7.578 16.971 1.00 78.19 149 LEU A O 1
ATOM 1185 N N . GLU A 1 150 ? -16.138 -7.021 15.610 1.00 80.56 150 GLU A N 1
ATOM 1186 C CA . GLU A 1 150 ? -15.719 -8.394 15.324 1.00 80.56 150 GLU A CA 1
ATOM 1187 C C . GLU A 1 150 ? -14.824 -8.963 16.443 1.00 80.56 150 GLU A C 1
ATOM 1189 O O . GLU A 1 150 ? -13.929 -8.289 16.942 1.00 80.56 150 GLU A O 1
ATOM 1194 N N . ARG A 1 151 ? -15.029 -10.238 16.813 1.00 80.31 151 ARG A N 1
ATOM 1195 C CA . ARG A 1 151 ? -14.164 -10.952 17.782 1.00 80.31 151 ARG A CA 1
ATOM 1196 C C . ARG A 1 151 ? -12.797 -11.331 17.214 1.00 80.31 151 ARG A C 1
ATOM 1198 O O . ARG A 1 151 ? -11.839 -11.487 17.968 1.00 80.31 151 ARG A O 1
ATOM 1205 N N . ASN A 1 152 ? -12.743 -11.554 15.904 1.00 85.25 152 ASN A N 1
ATOM 1206 C CA . ASN A 1 152 ? -11.526 -11.959 15.217 1.00 85.25 152 ASN A CA 1
ATOM 1207 C C . ASN A 1 152 ? -10.646 -10.737 14.942 1.00 85.25 152 ASN A C 1
ATOM 1209 O O . ASN A 1 152 ? -11.167 -9.621 14.824 1.00 85.25 152 ASN A O 1
ATOM 1213 N N . PRO A 1 153 ? -9.333 -10.939 14.767 1.00 85.25 153 PRO A N 1
ATOM 1214 C CA . PRO A 1 153 ? -8.459 -9.862 14.353 1.00 85.25 153 PRO A CA 1
ATOM 1215 C C . PRO A 1 153 ? -8.919 -9.231 13.031 1.00 85.25 153 PRO A C 1
ATOM 1217 O O . PRO A 1 153 ? -9.449 -9.918 12.149 1.00 85.25 153 PRO A O 1
ATOM 1220 N N . PRO A 1 154 ? -8.711 -7.918 12.854 1.00 84.88 154 PRO A N 1
ATOM 1221 C CA . PRO A 1 154 ? -9.238 -7.213 11.702 1.00 84.88 154 PRO A CA 1
ATOM 1222 C C . PRO A 1 154 ? -8.514 -7.667 10.432 1.00 84.88 154 PRO A C 1
ATOM 1224 O O . PRO A 1 154 ? -7.290 -7.798 10.391 1.00 84.88 154 PRO A O 1
ATOM 1227 N N . ARG A 1 155 ? -9.268 -7.850 9.342 1.00 87.06 155 ARG A N 1
ATOM 1228 C CA . ARG A 1 155 ? -8.723 -8.287 8.038 1.00 87.06 155 ARG A CA 1
ATOM 1229 C C . ARG A 1 155 ? -7.634 -7.360 7.494 1.00 87.06 155 ARG A C 1
ATOM 1231 O O . ARG A 1 155 ? -6.832 -7.767 6.659 1.00 87.06 155 ARG A O 1
ATOM 1238 N N . THR A 1 156 ? -7.589 -6.116 7.953 1.00 84.19 156 THR A N 1
ATOM 1239 C CA . THR A 1 156 ? -6.532 -5.158 7.626 1.00 84.19 156 THR A CA 1
ATOM 1240 C C . THR A 1 156 ? -5.183 -5.477 8.244 1.00 84.19 156 THR A C 1
ATOM 1242 O O . THR A 1 156 ? -4.175 -5.184 7.603 1.00 84.19 156 THR A O 1
ATOM 1245 N N . SER A 1 157 ? -5.132 -6.138 9.402 1.00 87.06 157 SER A N 1
ATOM 1246 C CA . SER A 1 157 ? -3.878 -6.694 9.917 1.00 87.06 157 SER A CA 1
ATOM 1247 C C . SER A 1 157 ? -3.342 -7.759 8.962 1.00 87.06 157 SER A C 1
ATOM 1249 O O . SER A 1 157 ? -2.164 -7.734 8.615 1.00 87.06 157 SER A O 1
ATOM 1251 N N . LEU A 1 158 ? -4.214 -8.637 8.449 1.00 90.56 158 LEU A N 1
ATOM 1252 C CA . LEU A 1 158 ? -3.822 -9.645 7.459 1.00 90.56 158 LEU A CA 1
ATOM 1253 C C . LEU A 1 158 ? -3.367 -9.002 6.145 1.00 90.56 158 LEU A C 1
ATOM 1255 O O . LEU A 1 158 ? -2.356 -9.401 5.574 1.00 90.56 158 LEU A O 1
ATOM 1259 N N . ALA A 1 159 ? -4.069 -7.963 5.687 1.00 91.69 159 ALA A N 1
ATOM 1260 C CA . ALA A 1 159 ? -3.666 -7.190 4.517 1.00 91.69 159 ALA A CA 1
ATOM 1261 C C . ALA A 1 159 ? -2.293 -6.517 4.695 1.00 91.69 159 ALA A C 1
ATOM 1263 O O . ALA A 1 159 ? -1.517 -6.451 3.742 1.00 91.69 159 ALA A O 1
ATOM 1264 N N . ALA A 1 160 ? -1.982 -6.025 5.896 1.00 90.12 160 ALA A N 1
ATOM 1265 C CA . ALA A 1 160 ? -0.677 -5.460 6.214 1.00 90.12 160 ALA A CA 1
ATOM 1266 C C . ALA A 1 160 ? 0.417 -6.541 6.233 1.00 90.12 160 ALA A C 1
ATOM 1268 O O . ALA A 1 160 ? 1.433 -6.361 5.563 1.00 90.12 160 ALA A O 1
ATOM 1269 N N . LYS A 1 161 ? 0.177 -7.688 6.885 1.00 92.25 161 LYS A N 1
ATOM 1270 C CA . LYS A 1 161 ? 1.082 -8.854 6.864 1.00 92.25 161 LYS A CA 1
ATOM 1271 C C . LYS A 1 161 ? 1.347 -9.338 5.430 1.00 92.25 161 LYS A C 1
ATOM 1273 O O . LYS A 1 161 ? 2.484 -9.619 5.067 1.00 92.25 161 LYS A O 1
ATOM 1278 N N . PHE A 1 162 ? 0.322 -9.347 4.577 1.00 94.38 162 PHE A N 1
ATOM 1279 C CA . PHE A 1 162 ? 0.433 -9.673 3.150 1.00 94.38 162 PHE A CA 1
ATOM 1280 C C . PHE A 1 162 ? 1.328 -8.695 2.375 1.00 94.38 162 PHE A C 1
ATOM 1282 O O . PHE A 1 162 ? 2.121 -9.114 1.536 1.00 94.38 162 PHE A O 1
ATOM 1289 N N . ILE A 1 163 ? 1.243 -7.390 2.650 1.00 95.00 163 ILE A N 1
ATOM 1290 C CA . ILE A 1 163 ? 2.144 -6.401 2.038 1.00 95.00 163 ILE A CA 1
ATOM 1291 C C . ILE A 1 163 ? 3.576 -6.579 2.559 1.00 95.00 163 ILE A C 1
ATOM 1293 O O . ILE A 1 163 ? 4.511 -6.552 1.760 1.00 95.00 163 ILE A O 1
ATOM 1297 N N . ASN A 1 164 ? 3.752 -6.804 3.864 1.00 94.25 164 ASN A N 1
ATOM 1298 C CA . ASN A 1 164 ? 5.063 -7.042 4.475 1.00 94.25 164 ASN A CA 1
ATOM 1299 C C . ASN A 1 164 ? 5.774 -8.243 3.838 1.00 94.25 164 ASN A C 1
ATOM 1301 O O . ASN A 1 164 ? 6.946 -8.146 3.488 1.00 94.25 164 ASN A O 1
ATOM 1305 N N . ALA A 1 165 ? 5.040 -9.325 3.577 1.00 96.44 165 ALA A N 1
ATOM 1306 C CA . ALA A 1 165 ? 5.551 -10.492 2.867 1.00 96.44 165 ALA A CA 1
ATOM 1307 C C . ALA A 1 165 ? 6.119 -10.139 1.479 1.00 96.44 165 ALA A C 1
ATOM 1309 O O . ALA A 1 165 ? 7.186 -10.614 1.099 1.00 96.44 165 ALA A O 1
ATOM 1310 N N . TYR A 1 166 ? 5.461 -9.251 0.726 1.00 97.62 166 TYR A N 1
ATOM 1311 C CA . TYR A 1 166 ? 6.004 -8.776 -0.550 1.00 97.62 166 TYR A CA 1
ATOM 1312 C C . TYR A 1 166 ? 7.225 -7.877 -0.397 1.00 97.62 166 TYR A C 1
ATOM 1314 O O . TYR A 1 166 ? 8.153 -7.986 -1.199 1.00 97.62 166 TYR A O 1
ATOM 1322 N N . CYS A 1 167 ? 7.246 -7.021 0.625 1.00 96.06 167 CYS A N 1
ATOM 1323 C CA . CYS A 1 167 ? 8.424 -6.220 0.947 1.00 96.06 167 CYS A CA 1
ATOM 1324 C C . CYS A 1 167 ? 9.628 -7.094 1.334 1.00 96.06 167 CYS A C 1
ATOM 1326 O O . CYS A 1 167 ? 10.762 -6.726 1.038 1.00 96.06 167 CYS A O 1
ATOM 1328 N N . GLN A 1 168 ? 9.381 -8.242 1.968 1.00 95.75 168 GLN A N 1
ATOM 1329 C CA . GLN A 1 168 ? 10.401 -9.217 2.349 1.00 95.75 168 GLN A CA 1
ATOM 1330 C C . GLN A 1 168 ? 10.928 -10.015 1.144 1.00 95.75 168 GLN A C 1
ATOM 1332 O O . GLN A 1 168 ? 12.134 -10.239 1.042 1.00 95.75 168 GLN A O 1
ATOM 1337 N N . ILE A 1 169 ? 10.045 -10.427 0.224 1.00 96.19 169 ILE A N 1
ATOM 1338 C CA . ILE A 1 169 ? 10.413 -11.209 -0.971 1.00 96.19 169 ILE A CA 1
ATOM 1339 C C . ILE A 1 169 ? 11.363 -10.433 -1.885 1.00 96.19 169 ILE A C 1
ATOM 1341 O O . ILE A 1 169 ? 12.323 -11.004 -2.403 1.00 96.19 169 ILE A O 1
ATOM 1345 N N . ASP A 1 170 ? 11.086 -9.150 -2.119 1.00 97.31 170 ASP A N 1
ATOM 1346 C CA . ASP A 1 170 ? 11.756 -8.380 -3.162 1.00 97.31 170 ASP A CA 1
ATOM 1347 C C . ASP A 1 170 ? 12.127 -6.976 -2.680 1.00 97.31 170 ASP A C 1
ATOM 1349 O O . ASP A 1 170 ? 11.264 -6.130 -2.441 1.00 97.31 170 ASP A O 1
ATOM 1353 N N . ARG A 1 171 ? 13.435 -6.701 -2.603 1.00 95.94 171 ARG A N 1
ATOM 1354 C CA . ARG A 1 171 ? 13.979 -5.428 -2.098 1.00 95.94 171 ARG A CA 1
ATOM 1355 C C . ARG A 1 171 ? 13.501 -4.195 -2.872 1.00 95.94 171 ARG A C 1
ATOM 1357 O O . ARG A 1 171 ? 13.564 -3.092 -2.342 1.00 95.94 171 ARG A O 1
ATOM 1364 N N . ARG A 1 172 ? 13.027 -4.358 -4.113 1.00 97.88 172 ARG A N 1
ATOM 1365 C CA . ARG A 1 172 ? 12.541 -3.263 -4.972 1.00 97.88 172 ARG A CA 1
ATOM 1366 C C . ARG A 1 172 ? 11.105 -2.862 -4.638 1.00 97.88 172 ARG A C 1
ATOM 1368 O O . ARG A 1 172 ? 10.704 -1.731 -4.898 1.00 97.88 172 ARG A O 1
ATOM 1375 N N . VAL A 1 173 ? 10.324 -3.762 -4.039 1.00 97.50 173 VAL A N 1
ATOM 1376 C CA . VAL A 1 173 ? 8.935 -3.500 -3.640 1.00 97.50 173 VAL A CA 1
ATOM 1377 C C . VAL A 1 173 ? 8.817 -2.358 -2.623 1.00 97.50 173 VAL A C 1
ATOM 1379 O O . VAL A 1 173 ? 8.041 -1.442 -2.896 1.00 97.50 173 VAL A O 1
ATOM 1382 N N . PRO A 1 174 ? 9.556 -2.319 -1.494 1.00 95.06 174 PRO A N 1
ATOM 1383 C CA . PRO A 1 174 ? 9.431 -1.217 -0.539 1.00 95.06 174 PRO A CA 1
ATOM 1384 C C . PRO A 1 174 ? 9.836 0.140 -1.142 1.00 95.06 174 PRO A C 1
ATOM 1386 O O . PRO A 1 174 ? 9.183 1.142 -0.854 1.00 95.06 174 PRO A O 1
ATOM 1389 N N . LEU A 1 175 ? 10.833 0.172 -2.036 1.00 96.12 175 LEU A N 1
ATOM 1390 C CA . LEU A 1 175 ? 11.221 1.360 -2.813 1.00 96.12 175 LEU A CA 1
ATOM 1391 C C . LEU A 1 175 ? 10.045 1.896 -3.646 1.00 96.12 175 LEU A C 1
ATOM 1393 O O . LEU A 1 175 ? 9.642 3.052 -3.494 1.00 96.12 175 LEU A O 1
ATOM 1397 N N . LEU A 1 176 ? 9.444 1.031 -4.472 1.00 97.94 176 LEU A N 1
ATOM 1398 C CA . LEU A 1 176 ? 8.305 1.372 -5.332 1.00 97.94 176 LEU A CA 1
ATOM 1399 C C . LEU A 1 176 ? 7.070 1.779 -4.526 1.00 97.94 176 LEU A C 1
ATOM 1401 O O . LEU A 1 176 ? 6.399 2.748 -4.878 1.00 97.94 176 LEU A O 1
ATOM 1405 N N . ILE A 1 177 ? 6.774 1.073 -3.431 1.00 95.50 177 ILE A N 1
ATOM 1406 C CA . ILE A 1 177 ? 5.654 1.398 -2.542 1.00 95.50 177 ILE A CA 1
ATOM 1407 C C . ILE A 1 177 ? 5.848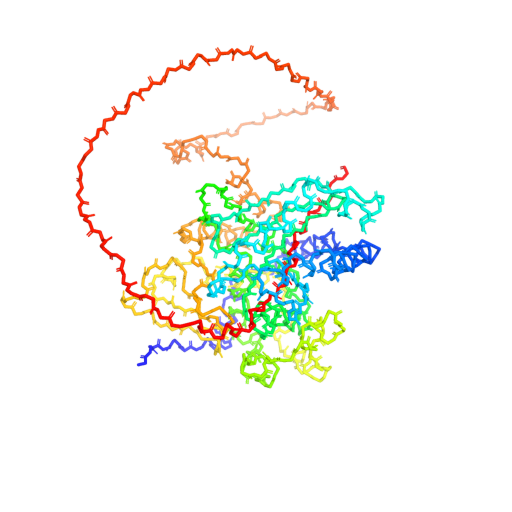 2.787 -1.933 1.00 95.50 177 ILE A C 1
ATOM 1409 O O . ILE A 1 177 ? 4.925 3.602 -1.986 1.00 95.50 177 ILE A O 1
ATOM 1413 N N . THR A 1 178 ? 7.021 3.077 -1.365 1.00 91.81 178 THR A N 1
ATOM 1414 C CA . THR A 1 178 ? 7.310 4.388 -0.765 1.00 91.81 178 THR A CA 1
ATOM 1415 C C . THR A 1 178 ? 7.183 5.502 -1.799 1.00 91.81 178 THR A C 1
ATOM 1417 O O . THR A 1 178 ? 6.515 6.505 -1.538 1.00 91.81 178 THR A O 1
ATOM 1420 N N . PHE A 1 179 ? 7.740 5.298 -2.995 1.00 95.81 179 PHE A N 1
ATOM 1421 C CA . PHE A 1 179 ? 7.648 6.259 -4.087 1.00 95.81 179 PHE A CA 1
ATOM 1422 C C . PHE A 1 179 ? 6.204 6.499 -4.549 1.00 95.81 179 PHE A C 1
ATOM 1424 O O . PHE A 1 179 ? 5.731 7.632 -4.487 1.00 95.81 179 PHE A O 1
ATOM 1431 N N . ILE A 1 180 ? 5.465 5.455 -4.941 1.00 95.25 180 ILE A N 1
ATOM 1432 C CA . ILE A 1 180 ? 4.097 5.586 -5.472 1.00 95.25 180 ILE A CA 1
ATOM 1433 C C . ILE A 1 180 ? 3.154 6.197 -4.430 1.00 95.25 180 ILE A C 1
ATOM 1435 O O . ILE A 1 180 ? 2.325 7.037 -4.776 1.00 95.25 180 ILE A O 1
ATOM 1439 N N . LYS A 1 181 ? 3.293 5.834 -3.147 1.00 89.69 181 LYS A N 1
ATOM 1440 C CA . LYS A 1 181 ? 2.493 6.430 -2.064 1.00 89.69 181 LYS A CA 1
ATOM 1441 C C . LYS A 1 181 ? 2.743 7.926 -1.902 1.00 89.69 181 LYS A C 1
ATOM 1443 O O . LYS A 1 181 ? 1.807 8.657 -1.590 1.00 89.69 181 LYS A O 1
ATOM 1448 N N . SER A 1 182 ? 3.995 8.360 -2.045 1.00 88.88 182 SER A N 1
ATOM 1449 C CA . SER A 1 182 ? 4.358 9.774 -1.947 1.00 88.88 182 SER A CA 1
ATOM 1450 C C . SER A 1 182 ? 3.935 10.549 -3.192 1.00 88.88 182 SER A C 1
ATOM 1452 O O . SER A 1 182 ? 3.424 11.660 -3.078 1.00 88.88 182 SER A O 1
ATOM 1454 N N . TRP A 1 183 ? 4.119 9.953 -4.368 1.00 92.44 183 TRP A N 1
ATOM 1455 C CA . TRP A 1 183 ? 3.836 10.578 -5.650 1.00 92.44 183 TRP A CA 1
ATOM 1456 C C . TRP A 1 183 ? 2.333 10.704 -5.909 1.00 92.44 183 TRP A C 1
ATOM 1458 O O . TRP A 1 183 ? 1.837 11.804 -6.122 1.00 92.44 183 TRP A O 1
ATOM 1468 N N . MET A 1 184 ? 1.573 9.614 -5.816 1.00 90.00 184 MET A N 1
ATOM 1469 C CA . MET A 1 184 ? 0.122 9.602 -6.040 1.00 90.00 184 MET A CA 1
ATOM 1470 C C . MET A 1 184 ? -0.644 9.766 -4.726 1.00 90.00 184 MET A C 1
ATOM 1472 O O . MET A 1 184 ? -1.572 9.011 -4.413 1.00 90.00 184 MET A O 1
ATOM 1476 N N . LYS A 1 185 ? -0.225 10.744 -3.918 1.00 81.81 185 LYS A N 1
ATOM 1477 C CA . LYS A 1 185 ? -0.882 11.029 -2.648 1.00 81.81 185 LYS A CA 1
ATOM 1478 C C . LYS A 1 185 ? -2.303 11.510 -2.923 1.00 81.81 185 LYS A C 1
ATOM 1480 O O . LYS A 1 185 ? -2.518 12.542 -3.550 1.00 81.81 185 LYS A O 1
ATOM 1485 N N . SER A 1 186 ? -3.274 10.754 -2.427 1.00 69.38 186 SER A N 1
ATOM 1486 C CA . SER A 1 186 ? -4.674 11.142 -2.475 1.00 69.38 186 SER A CA 1
ATOM 1487 C C . SER A 1 186 ? -5.143 11.616 -1.108 1.00 69.38 186 SER A C 1
ATOM 1489 O O . SER A 1 186 ? -5.349 10.816 -0.189 1.00 69.38 186 SER A O 1
ATOM 1491 N N . GLU A 1 187 ? -5.319 12.924 -0.977 1.00 64.75 187 GLU A N 1
ATOM 1492 C CA . GLU A 1 187 ? -6.054 13.512 0.136 1.00 64.75 187 GLU A CA 1
ATOM 1493 C C . GLU A 1 187 ? -7.500 13.702 -0.321 1.00 64.75 187 GLU A C 1
ATOM 1495 O O . GLU A 1 187 ? -7.761 14.293 -1.363 1.00 64.75 187 GLU A O 1
ATOM 1500 N N . GLY A 1 188 ? -8.435 13.090 0.407 1.00 59.16 188 GLY A N 1
ATOM 1501 C CA . GLY A 1 188 ? -9.847 13.433 0.263 1.00 59.16 188 GLY A CA 1
ATOM 1502 C C . GLY A 1 188 ? -10.131 14.688 1.078 1.00 59.16 188 GLY A C 1
ATOM 1503 O O . GLY A 1 188 ? -9.441 14.951 2.068 1.00 59.16 188 GLY A O 1
ATOM 1504 N N . SER A 1 189 ? -11.162 15.427 0.691 1.00 60.91 189 SER A N 1
ATOM 1505 C CA . SER A 1 189 ? -11.712 16.481 1.538 1.00 60.91 189 SER A CA 1
ATOM 1506 C C . SER A 1 189 ? -12.350 15.859 2.793 1.00 60.91 189 SER A C 1
ATOM 1508 O O . SER A 1 189 ? -12.758 14.696 2.793 1.00 60.91 189 SER A O 1
ATOM 1510 N N . ALA A 1 190 ? -12.450 16.618 3.887 1.00 56.91 190 ALA A N 1
ATOM 1511 C CA . ALA A 1 190 ? -13.273 16.205 5.026 1.00 56.91 190 ALA A CA 1
ATOM 1512 C C . ALA A 1 190 ? -14.760 16.075 4.633 1.00 56.91 190 ALA A C 1
ATOM 1514 O O . ALA A 1 190 ? -15.470 15.239 5.191 1.00 56.91 190 ALA A O 1
ATOM 1515 N N . ASP A 1 191 ? -15.180 16.849 3.629 1.00 60.25 191 ASP A N 1
ATOM 1516 C CA . ASP A 1 191 ? -16.546 16.907 3.109 1.00 60.25 191 ASP A CA 1
ATOM 1517 C C . ASP A 1 191 ? -16.773 15.934 1.939 1.00 60.25 191 ASP A C 1
ATOM 1519 O O . ASP A 1 191 ? -17.910 15.563 1.653 1.00 60.25 191 ASP A O 1
ATOM 1523 N N . ASP A 1 192 ? -15.698 15.482 1.278 1.00 67.56 192 ASP A N 1
ATOM 1524 C CA . ASP A 1 192 ? -15.758 14.528 0.169 1.00 67.56 192 ASP A CA 1
ATOM 1525 C C . ASP A 1 192 ? -14.747 13.388 0.341 1.00 67.56 192 ASP A C 1
ATOM 1527 O O . ASP A 1 192 ? -13.529 13.551 0.252 1.00 67.56 192 ASP A O 1
ATOM 1531 N N . HIS A 1 193 ? -15.287 12.192 0.560 1.00 67.31 193 HIS A N 1
ATOM 1532 C CA . HIS A 1 193 ? -14.526 10.963 0.753 1.00 67.31 193 HIS A CA 1
ATOM 1533 C C . HIS A 1 193 ? -13.952 10.391 -0.555 1.00 67.31 193 HIS A C 1
ATOM 1535 O O . HIS A 1 193 ? -13.159 9.437 -0.504 1.00 67.31 193 HIS A O 1
ATOM 1541 N N . LEU A 1 194 ? -14.364 10.928 -1.708 1.00 77.81 194 LEU A N 1
ATOM 1542 C CA . LEU A 1 194 ? -13.803 10.600 -3.009 1.00 77.81 194 LEU A CA 1
ATOM 1543 C C . LEU A 1 194 ? -12.444 11.273 -3.209 1.00 77.81 194 LEU A C 1
ATOM 1545 O O . LEU A 1 194 ? -12.093 12.267 -2.580 1.00 77.81 194 LEU A O 1
ATOM 1549 N N . ARG A 1 195 ? -11.646 10.674 -4.087 1.00 81.69 195 ARG A N 1
ATOM 1550 C CA . ARG A 1 195 ? -10.243 11.008 -4.304 1.00 81.69 195 ARG A CA 1
ATOM 1551 C C . ARG A 1 195 ? -9.902 10.983 -5.784 1.00 81.69 195 ARG A C 1
ATOM 1553 O O . ARG A 1 195 ? -10.429 10.143 -6.514 1.00 81.69 195 ARG A O 1
ATOM 1560 N N . ASP A 1 196 ? -8.964 11.824 -6.199 1.00 84.69 196 ASP A N 1
ATOM 1561 C CA . ASP A 1 196 ? -8.513 11.865 -7.597 1.00 84.69 196 ASP A CA 1
ATOM 1562 C C . ASP A 1 196 ? -7.643 10.660 -7.965 1.00 84.69 196 ASP A C 1
ATOM 1564 O O . ASP A 1 196 ? -7.735 10.135 -9.073 1.00 84.69 196 ASP A O 1
ATOM 1568 N N . PHE A 1 197 ? -6.870 10.154 -7.001 1.00 89.62 197 PHE A N 1
ATOM 1569 C CA . PHE A 1 197 ? -6.105 8.915 -7.138 1.00 89.62 197 PHE A CA 1
ATOM 1570 C C . PHE A 1 197 ? -6.653 7.819 -6.216 1.00 89.62 197 PHE A C 1
ATOM 1572 O O . PHE A 1 197 ? -7.215 8.120 -5.151 1.00 89.62 197 PHE A O 1
ATOM 1579 N N . PRO A 1 198 ? -6.453 6.531 -6.558 1.00 91.06 198 PRO A N 1
ATOM 1580 C CA . PRO A 1 198 ? -6.685 5.444 -5.618 1.00 91.06 198 PRO A CA 1
ATOM 1581 C C . PRO A 1 198 ? -5.976 5.694 -4.280 1.00 91.06 198 PRO A C 1
ATOM 1583 O O . PRO A 1 198 ? -4.931 6.342 -4.199 1.00 91.06 198 PRO A O 1
ATOM 1586 N N . ASN A 1 199 ? -6.562 5.198 -3.189 1.00 87.88 199 ASN A N 1
ATOM 1587 C CA . ASN A 1 199 ? -5.880 5.239 -1.897 1.00 87.88 199 ASN A CA 1
ATOM 1588 C C . ASN A 1 199 ? -4.581 4.416 -1.961 1.00 87.88 199 ASN A C 1
ATOM 1590 O O . ASN A 1 199 ? -4.414 3.551 -2.827 1.00 87.88 199 ASN A O 1
ATOM 1594 N N . SER A 1 200 ? -3.680 4.640 -1.003 1.00 87.56 200 SER A N 1
ATOM 1595 C CA . SER A 1 200 ? -2.387 3.954 -0.978 1.00 87.56 200 SER A CA 1
ATOM 1596 C C . SER A 1 200 ? -2.510 2.426 -1.003 1.00 87.56 200 SER A C 1
ATOM 1598 O O . SER A 1 200 ? -1.588 1.767 -1.461 1.00 87.56 200 SER A O 1
ATOM 1600 N N . TYR A 1 201 ? -3.631 1.849 -0.555 1.00 91.00 201 TYR A N 1
ATOM 1601 C CA . TYR A 1 201 ? -3.800 0.397 -0.466 1.00 91.00 201 TYR A CA 1
ATOM 1602 C C . TYR A 1 201 ? -3.997 -0.146 -1.860 1.00 91.00 201 TYR A C 1
ATOM 1604 O O . TYR A 1 201 ? -3.314 -1.061 -2.296 1.00 91.00 201 TYR A O 1
ATOM 1612 N N . SER A 1 202 ? -4.905 0.502 -2.578 1.00 93.94 202 SER A N 1
ATOM 1613 C CA . SER A 1 202 ? -5.249 0.186 -3.951 1.00 93.94 202 SER A CA 1
ATOM 1614 C C . SER A 1 202 ? -4.045 0.362 -4.866 1.00 93.94 202 SER A C 1
ATOM 1616 O O . SER A 1 202 ? -3.798 -0.509 -5.689 1.00 93.94 202 SER A O 1
ATOM 1618 N N . LEU A 1 203 ? -3.250 1.421 -4.674 1.00 95.69 203 LEU A N 1
ATOM 1619 C CA . LEU A 1 203 ? -2.004 1.626 -5.418 1.00 95.69 203 LEU A CA 1
ATOM 1620 C C . LEU A 1 203 ? -0.997 0.489 -5.182 1.00 95.69 203 LEU A C 1
ATOM 1622 O O . LEU A 1 203 ? -0.441 -0.042 -6.142 1.00 95.69 203 LEU A O 1
ATOM 1626 N N . ILE A 1 204 ? -0.806 0.062 -3.927 1.00 96.25 204 ILE A N 1
ATOM 1627 C CA . ILE A 1 204 ? 0.065 -1.079 -3.601 1.00 96.25 204 ILE A CA 1
ATOM 1628 C C . ILE A 1 204 ? -0.480 -2.372 -4.208 1.00 96.25 204 ILE A C 1
ATOM 1630 O O . ILE A 1 204 ? 0.284 -3.136 -4.789 1.00 96.25 204 ILE A O 1
ATOM 1634 N N . LEU A 1 205 ? -1.788 -2.621 -4.113 1.00 97.50 205 LEU A N 1
ATOM 1635 C CA . LEU A 1 205 ? -2.403 -3.804 -4.713 1.00 97.50 205 LEU A CA 1
ATOM 1636 C C . LEU A 1 205 ? -2.232 -3.810 -6.233 1.00 97.50 205 LEU A C 1
ATOM 1638 O O . LEU A 1 205 ? -1.892 -4.846 -6.787 1.00 97.50 205 LEU A O 1
ATOM 1642 N N . MET A 1 206 ? -2.399 -2.669 -6.904 1.00 97.88 206 MET A N 1
ATOM 1643 C CA . MET A 1 206 ? -2.163 -2.545 -8.345 1.00 97.88 206 MET A CA 1
ATOM 1644 C C . MET A 1 206 ? -0.697 -2.799 -8.714 1.00 97.88 206 MET A C 1
ATOM 1646 O O . MET A 1 206 ? -0.441 -3.469 -9.718 1.00 97.88 206 MET A O 1
ATOM 1650 N N . LEU A 1 207 ? 0.252 -2.311 -7.906 1.00 98.38 207 LEU A N 1
ATOM 1651 C CA . LEU A 1 207 ? 1.680 -2.590 -8.071 1.00 98.38 207 LEU A CA 1
ATOM 1652 C C . LEU A 1 207 ? 1.970 -4.088 -7.918 1.00 98.38 207 LEU A C 1
ATOM 1654 O O . LEU A 1 207 ? 2.540 -4.706 -8.812 1.00 98.38 207 LEU A O 1
ATOM 1658 N N . VAL A 1 208 ? 1.537 -4.698 -6.815 1.00 98.31 208 VAL A N 1
ATOM 1659 C CA . VAL A 1 208 ? 1.709 -6.139 -6.583 1.00 98.31 208 VAL A CA 1
ATOM 1660 C C . VAL A 1 208 ? 1.053 -6.941 -7.706 1.00 98.31 208 VAL A C 1
ATOM 1662 O O . VAL A 1 208 ? 1.654 -7.880 -8.219 1.00 98.31 208 VAL A O 1
ATOM 1665 N N . HIS A 1 209 ? -0.148 -6.550 -8.134 1.00 98.12 209 HIS A N 1
ATOM 1666 C CA . HIS A 1 209 ? -0.888 -7.216 -9.198 1.00 98.12 209 HIS A CA 1
ATOM 1667 C C . HIS A 1 209 ? -0.116 -7.232 -10.516 1.00 98.12 209 HIS A C 1
ATOM 1669 O O . HIS A 1 209 ? 0.032 -8.297 -11.108 1.00 98.12 209 HIS A O 1
ATOM 1675 N N . VAL A 1 210 ? 0.396 -6.086 -10.983 1.00 97.94 210 VAL A N 1
ATOM 1676 C CA . VAL A 1 210 ? 1.125 -6.056 -12.262 1.00 97.94 210 VAL A CA 1
ATOM 1677 C C . VAL A 1 210 ? 2.396 -6.902 -12.182 1.00 97.94 210 VAL A C 1
ATOM 1679 O O . VAL A 1 210 ? 2.702 -7.650 -13.109 1.00 97.94 210 VAL A O 1
ATOM 1682 N N . LEU A 1 211 ? 3.089 -6.892 -11.043 1.00 97.94 211 LEU A N 1
ATOM 1683 C CA . LEU A 1 211 ? 4.274 -7.721 -10.846 1.00 97.94 211 LEU A CA 1
ATOM 1684 C C . LEU A 1 211 ? 3.934 -9.222 -10.768 1.00 97.94 211 LEU A C 1
ATOM 1686 O O . LEU A 1 211 ? 4.701 -10.042 -11.264 1.00 97.94 211 LEU A O 1
ATOM 1690 N N . GLN A 1 212 ? 2.782 -9.609 -10.212 1.00 97.00 212 GLN A N 1
ATOM 1691 C CA . GLN A 1 212 ? 2.277 -10.990 -10.281 1.00 97.00 212 GLN A CA 1
ATOM 1692 C C . GLN A 1 212 ? 1.847 -11.389 -11.700 1.00 97.00 212 GLN A C 1
ATOM 1694 O O . GLN A 1 212 ? 2.015 -12.541 -12.111 1.00 97.00 212 GLN A O 1
ATOM 1699 N N . TRP A 1 213 ? 1.249 -10.453 -12.439 1.00 97.19 213 TRP A N 1
ATOM 1700 C CA . TRP A 1 213 ? 0.728 -10.678 -13.783 1.00 97.19 213 TRP A CA 1
ATOM 1701 C C . TRP A 1 213 ? 1.851 -11.051 -14.750 1.00 97.19 213 TRP A C 1
ATOM 1703 O O . TRP A 1 213 ? 1.708 -12.017 -15.493 1.00 97.19 213 TRP A O 1
ATOM 1713 N N . TYR A 1 214 ? 2.990 -10.363 -14.658 1.00 96.50 214 TYR A N 1
ATOM 1714 C CA . TYR A 1 214 ? 4.198 -10.636 -15.444 1.00 96.50 214 TYR A CA 1
ATOM 1715 C C . TYR A 1 214 ? 5.139 -11.685 -14.823 1.00 96.50 214 TYR A C 1
ATOM 1717 O O . TYR A 1 214 ? 6.288 -11.799 -15.244 1.00 96.50 214 TYR A O 1
ATOM 1725 N N . ASP A 1 215 ? 4.679 -12.443 -13.819 1.00 95.31 215 ASP A N 1
ATOM 1726 C CA . ASP A 1 215 ? 5.476 -13.452 -13.108 1.00 95.31 215 ASP A CA 1
ATOM 1727 C C . ASP A 1 215 ? 6.824 -12.905 -12.588 1.00 95.31 215 ASP A C 1
ATOM 1729 O O . ASP A 1 215 ? 7.843 -13.600 -12.585 1.00 95.31 215 ASP A O 1
ATOM 1733 N N . ILE A 1 216 ? 6.837 -11.653 -12.130 1.00 97.06 216 ILE A N 1
ATOM 1734 C CA . ILE A 1 216 ? 7.963 -11.063 -11.402 1.00 97.06 216 ILE A CA 1
ATOM 1735 C C . ILE A 1 216 ? 7.840 -11.439 -9.931 1.00 97.06 216 ILE A C 1
ATOM 1737 O O . ILE A 1 216 ? 8.795 -11.968 -9.383 1.00 97.06 216 ILE A O 1
ATOM 1741 N N . LEU A 1 217 ? 6.659 -11.258 -9.330 1.00 97.06 217 LEU A N 1
ATOM 1742 C CA . LEU A 1 217 ? 6.337 -11.687 -7.964 1.00 97.06 217 LEU A CA 1
ATOM 1743 C C . LEU A 1 217 ? 5.469 -12.961 -7.963 1.00 97.06 217 LEU A C 1
ATOM 1745 O O . LEU A 1 217 ? 4.637 -13.141 -8.856 1.00 97.06 217 LEU A O 1
ATOM 1749 N N . PRO A 1 218 ? 5.601 -13.851 -6.963 1.00 96.31 218 PRO A N 1
ATOM 1750 C CA . PRO A 1 218 ? 4.664 -14.959 -6.778 1.00 96.31 218 PRO A CA 1
ATOM 1751 C C . PRO A 1 218 ? 3.298 -14.456 -6.284 1.00 96.31 218 PRO A C 1
ATOM 1753 O O . PRO A 1 218 ? 3.204 -13.409 -5.641 1.00 96.31 218 PRO A O 1
ATOM 1756 N N . ASN A 1 219 ? 2.225 -15.215 -6.521 1.00 96.56 219 ASN A N 1
ATOM 1757 C CA . ASN A 1 219 ? 0.950 -14.976 -5.840 1.00 96.56 219 ASN A CA 1
ATOM 1758 C C . ASN A 1 219 ? 0.965 -15.673 -4.467 1.00 96.56 219 ASN A C 1
ATOM 1760 O O . ASN A 1 219 ? 0.651 -16.858 -4.367 1.00 96.56 219 ASN A O 1
ATOM 1764 N N . ILE A 1 220 ? 1.328 -14.944 -3.408 1.00 95.62 220 ILE A N 1
ATOM 1765 C CA . ILE A 1 220 ? 1.505 -15.531 -2.070 1.00 95.62 220 ILE A CA 1
ATOM 1766 C C . ILE A 1 220 ? 0.185 -15.944 -1.419 1.00 95.62 220 ILE A C 1
ATOM 1768 O O . ILE A 1 220 ? 0.180 -16.851 -0.599 1.00 95.62 220 ILE A O 1
ATOM 1772 N N . HIS A 1 221 ? -0.944 -15.359 -1.834 1.00 94.19 221 HIS A N 1
ATOM 1773 C CA . HIS A 1 221 ? -2.261 -15.830 -1.402 1.00 94.19 221 HIS A CA 1
ATOM 1774 C C . HIS A 1 221 ? -2.527 -17.262 -1.899 1.00 94.19 221 HIS A C 1
ATOM 1776 O O . HIS A 1 221 ? -3.249 -18.018 -1.257 1.00 94.19 221 HIS A O 1
ATOM 1782 N N . GLN A 1 222 ? -1.971 -17.656 -3.049 1.00 94.44 222 GLN A N 1
ATOM 1783 C CA . GLN A 1 222 ? -2.084 -19.021 -3.563 1.00 94.44 222 GLN A CA 1
ATOM 1784 C C . GLN A 1 222 ? -1.011 -19.959 -3.021 1.00 94.44 222 GLN A C 1
ATOM 1786 O O . GLN A 1 222 ? -1.338 -21.110 -2.739 1.00 94.44 222 GLN A O 1
ATOM 1791 N N . THR A 1 223 ? 0.239 -19.500 -2.915 1.00 94.81 223 THR A N 1
ATOM 1792 C CA . THR A 1 223 ? 1.361 -20.368 -2.525 1.00 94.81 223 THR A CA 1
ATOM 1793 C C . THR A 1 223 ? 1.513 -20.533 -1.014 1.00 94.81 223 THR A C 1
ATOM 1795 O O . THR A 1 223 ? 2.113 -21.516 -0.610 1.00 94.81 223 THR A O 1
ATOM 1798 N N . HIS A 1 224 ? 0.960 -19.620 -0.206 1.00 94.94 224 HIS A N 1
ATOM 1799 C CA . HIS A 1 224 ? 1.026 -19.634 1.263 1.00 94.94 224 HIS A CA 1
ATOM 1800 C C . HIS A 1 224 ? -0.376 -19.433 1.871 1.00 94.94 224 HIS A C 1
ATOM 1802 O O . HIS A 1 224 ? -0.658 -18.475 2.601 1.00 94.94 224 HIS A O 1
ATOM 1808 N N . LYS A 1 225 ? -1.327 -20.292 1.479 1.00 93.31 225 LYS A N 1
ATOM 1809 C CA . LYS A 1 225 ? -2.744 -20.186 1.887 1.00 93.31 225 LYS A CA 1
ATOM 1810 C C . LYS A 1 225 ? -2.929 -20.338 3.393 1.00 93.31 225 LYS A C 1
ATOM 1812 O O . LYS A 1 225 ? -3.809 -19.701 3.965 1.00 93.31 225 LYS A O 1
ATOM 1817 N N . GLU A 1 226 ? -2.118 -21.178 4.020 1.00 91.50 226 GLU A N 1
ATOM 1818 C CA . GLU A 1 226 ? -2.068 -21.395 5.462 1.00 91.50 226 GLU A CA 1
ATOM 1819 C C . GLU A 1 226 ? -1.879 -20.081 6.225 1.00 91.50 226 GLU A C 1
ATOM 1821 O O . GLU A 1 226 ? -2.556 -19.860 7.222 1.00 91.50 226 GLU A O 1
ATOM 1826 N N . MET A 1 227 ? -1.075 -19.165 5.682 1.00 90.88 227 MET A N 1
ATOM 1827 C CA . MET A 1 227 ? -0.747 -17.888 6.311 1.00 90.88 227 MET A CA 1
ATOM 1828 C C . MET A 1 227 ? -1.658 -16.734 5.880 1.00 90.88 227 MET A C 1
ATOM 1830 O O . MET A 1 227 ? -1.931 -15.829 6.665 1.00 90.88 227 MET A O 1
ATOM 1834 N N . PHE A 1 228 ? -2.115 -16.742 4.623 1.00 93.06 228 PHE A N 1
ATOM 1835 C CA . PHE A 1 228 ? -2.779 -15.590 4.002 1.00 93.06 228 PHE A CA 1
ATOM 1836 C C . PHE A 1 228 ? -4.265 -15.784 3.685 1.00 93.06 228 PHE A C 1
ATOM 1838 O O . PHE A 1 228 ? -4.872 -14.880 3.104 1.00 93.06 228 PHE A O 1
ATOM 1845 N N . SER A 1 229 ? -4.869 -16.915 4.063 1.00 91.69 229 SER A N 1
ATOM 1846 C CA . SER A 1 229 ? -6.321 -17.116 3.986 1.00 91.69 229 SER A CA 1
ATOM 1847 C C . SER A 1 229 ? -7.038 -16.480 5.178 1.00 91.69 229 SER A C 1
ATOM 1849 O O . SER A 1 229 ? -6.665 -16.689 6.330 1.00 91.69 229 SER A O 1
ATOM 1851 N N . VAL A 1 230 ? -8.139 -15.771 4.909 1.00 89.19 230 VAL A N 1
ATOM 1852 C CA . VAL A 1 230 ? -9.009 -15.187 5.950 1.00 89.19 230 VAL A CA 1
ATOM 1853 C C . VAL A 1 230 ? -9.566 -16.261 6.892 1.00 89.19 230 VAL A C 1
ATOM 1855 O O . VAL A 1 230 ? -9.799 -15.992 8.064 1.00 89.19 230 VAL A O 1
ATOM 1858 N N . GLU A 1 231 ? -9.763 -17.485 6.402 1.00 88.62 231 GLU A N 1
ATOM 1859 C CA . GLU A 1 231 ? -10.309 -18.598 7.191 1.00 88.62 231 GLU A CA 1
ATOM 1860 C C . GLU A 1 231 ? -9.348 -19.092 8.281 1.00 88.62 231 GLU A C 1
ATOM 1862 O O . GLU A 1 231 ? -9.804 -19.611 9.305 1.00 88.62 231 GLU A O 1
ATOM 1867 N N . ASN A 1 232 ? -8.044 -18.891 8.069 1.00 86.25 232 ASN A N 1
ATOM 1868 C CA . ASN A 1 232 ? -6.977 -19.284 8.989 1.00 86.25 232 ASN A CA 1
ATOM 1869 C C . ASN A 1 232 ? -6.612 -18.157 9.963 1.00 86.25 232 ASN A C 1
ATOM 1871 O O . ASN A 1 232 ? -5.993 -18.406 10.990 1.00 86.25 232 ASN A O 1
ATOM 1875 N N . PHE A 1 233 ? -7.044 -16.928 9.679 1.00 85.25 233 PHE A N 1
ATOM 1876 C CA . PHE A 1 233 ? -6.706 -15.741 10.454 1.00 85.25 233 PHE A CA 1
ATOM 1877 C C . PHE A 1 233 ? -7.744 -15.463 11.543 1.00 85.25 233 PHE A C 1
ATOM 1879 O O . PHE A 1 233 ? -8.635 -14.620 11.399 1.00 85.25 233 PHE A O 1
ATOM 1886 N N . LYS A 1 234 ? -7.661 -16.240 12.623 1.00 85.50 234 LYS A N 1
ATOM 1887 C CA . LYS A 1 234 ? -8.608 -16.190 13.748 1.00 85.50 234 LYS A CA 1
ATOM 1888 C C . LYS A 1 234 ? -7.935 -15.889 15.084 1.00 85.50 234 LYS A C 1
ATOM 1890 O O . LYS A 1 234 ? -8.636 -15.519 16.022 1.00 85.50 234 LYS A O 1
ATOM 1895 N N . ASN A 1 235 ? -6.615 -16.050 15.190 1.00 86.38 235 ASN A N 1
ATOM 1896 C CA . ASN A 1 235 ? -5.901 -15.898 16.449 1.00 86.38 235 ASN A CA 1
ATOM 1897 C C . ASN A 1 235 ? -5.313 -14.486 16.577 1.00 86.38 235 ASN A C 1
ATOM 1899 O O . ASN A 1 235 ? -4.689 -13.969 15.656 1.00 86.38 235 ASN A O 1
ATOM 1903 N N . TRP A 1 236 ? -5.480 -13.862 17.743 1.00 84.19 236 TRP A N 1
ATOM 1904 C CA . TRP A 1 236 ? -4.886 -12.559 18.051 1.00 84.19 236 TRP A CA 1
ATOM 1905 C C . TRP A 1 236 ? -3.352 -12.567 18.044 1.00 84.19 236 TRP A C 1
ATOM 1907 O O . TRP A 1 236 ? -2.751 -11.532 17.768 1.00 84.19 236 TRP A O 1
ATOM 1917 N N . ASN A 1 237 ? -2.726 -13.730 18.226 1.00 85.19 237 ASN A N 1
ATOM 1918 C CA . ASN A 1 237 ? -1.281 -13.892 18.060 1.00 85.19 237 ASN A CA 1
ATOM 1919 C C . ASN A 1 237 ? -0.832 -13.630 16.608 1.00 85.19 237 ASN A C 1
ATOM 1921 O O . ASN A 1 237 ? 0.284 -13.172 16.387 1.00 85.19 237 ASN A O 1
ATOM 1925 N N . ASP A 1 238 ? -1.707 -13.829 15.612 1.00 81.00 238 ASP A N 1
ATOM 1926 C CA . ASP A 1 238 ? -1.379 -13.601 14.195 1.00 81.00 238 ASP A CA 1
ATOM 1927 C C . ASP A 1 238 ? -1.253 -12.107 13.836 1.00 81.00 238 ASP A C 1
ATOM 1929 O O . ASP A 1 238 ? -0.772 -11.765 12.748 1.00 81.00 238 ASP A O 1
ATOM 1933 N N . VAL A 1 239 ? -1.711 -11.219 14.731 1.00 79.81 239 VAL A N 1
ATOM 1934 C CA . VAL A 1 239 ? -1.714 -9.751 14.571 1.00 79.81 239 VAL A CA 1
ATOM 1935 C C . VAL A 1 239 ? -0.872 -9.015 15.595 1.00 79.81 239 VAL A C 1
ATOM 1937 O O . VAL A 1 239 ? -0.923 -7.781 15.663 1.00 79.81 239 VAL A O 1
ATOM 1940 N N . GLU A 1 240 ? -0.129 -9.758 16.405 1.00 82.69 240 GLU A N 1
ATOM 1941 C CA . GLU A 1 240 ? 0.849 -9.175 17.299 1.00 82.69 240 GLU A CA 1
ATOM 1942 C C . GLU A 1 240 ? 2.003 -8.597 16.477 1.00 82.69 240 GLU A C 1
ATOM 1944 O O . GLU A 1 240 ? 2.496 -9.213 15.533 1.00 82.69 240 GLU A O 1
ATOM 1949 N N . ILE A 1 241 ? 2.421 -7.376 16.811 1.00 77.88 241 ILE A N 1
ATOM 1950 C CA . ILE A 1 241 ? 3.471 -6.655 16.086 1.00 77.88 241 ILE A CA 1
ATOM 1951 C C . ILE A 1 241 ? 4.827 -7.193 16.538 1.00 77.88 241 ILE A C 1
ATOM 1953 O O . ILE A 1 241 ? 5.536 -6.582 17.334 1.00 77.88 241 ILE A O 1
ATOM 1957 N N . ASN A 1 242 ? 5.161 -8.372 16.039 1.00 82.69 242 ASN A N 1
ATOM 1958 C CA . ASN A 1 242 ? 6.405 -9.068 16.307 1.00 82.69 242 ASN A CA 1
ATOM 1959 C C . ASN A 1 242 ? 7.181 -9.287 14.997 1.00 82.69 242 ASN A C 1
ATOM 1961 O O . ASN A 1 242 ? 6.799 -8.811 13.921 1.00 82.69 242 ASN A O 1
ATOM 1965 N N . ASN A 1 243 ? 8.296 -10.009 15.086 1.00 83.06 243 ASN A N 1
ATOM 1966 C CA . ASN A 1 243 ? 9.127 -10.302 13.925 1.00 83.06 243 ASN A CA 1
ATOM 1967 C C . ASN A 1 243 ? 8.358 -11.063 12.827 1.00 83.06 243 ASN A C 1
ATOM 1969 O O . ASN A 1 243 ? 8.527 -10.757 11.652 1.00 83.06 243 ASN A O 1
ATOM 1973 N N . GLU A 1 244 ? 7.459 -11.982 13.191 1.00 86.31 244 GLU A N 1
ATOM 1974 C CA . GLU A 1 244 ? 6.658 -12.776 12.244 1.00 86.31 244 GLU A CA 1
ATOM 1975 C C . GLU A 1 244 ? 5.590 -11.950 11.514 1.00 86.31 244 GLU A C 1
ATOM 1977 O O . GLU A 1 244 ? 5.137 -12.318 10.431 1.00 86.31 244 GLU A O 1
ATOM 1982 N N . PHE A 1 245 ? 5.169 -10.814 12.072 1.00 86.50 245 PHE A N 1
ATOM 1983 C CA . PHE A 1 245 ? 4.267 -9.895 11.381 1.00 86.50 245 PHE A CA 1
ATOM 1984 C C . PHE A 1 245 ? 4.988 -9.075 10.299 1.00 86.50 245 PHE A C 1
ATOM 1986 O O . PHE A 1 245 ? 4.424 -8.815 9.229 1.00 86.50 245 P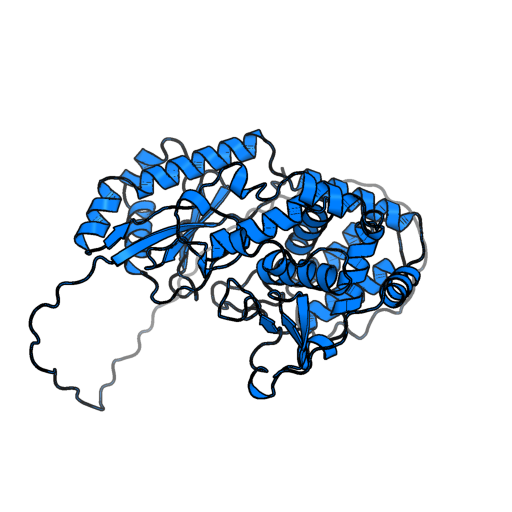HE A O 1
ATOM 1993 N N . TYR A 1 246 ? 6.230 -8.656 10.562 1.00 85.06 246 TYR A N 1
ATOM 1994 C CA . TYR A 1 246 ? 7.044 -7.877 9.619 1.00 85.06 246 TYR A CA 1
ATOM 1995 C C . TYR A 1 246 ? 7.781 -8.739 8.593 1.00 85.06 246 TYR A C 1
ATOM 1997 O O . TYR A 1 246 ? 7.936 -8.319 7.447 1.00 85.06 246 TYR A O 1
ATOM 2005 N N . TYR A 1 247 ? 8.186 -9.943 8.986 1.00 92.31 247 TYR A N 1
ATOM 2006 C CA . TYR A 1 247 ? 8.947 -10.887 8.172 1.00 92.31 247 TYR A CA 1
ATOM 2007 C C . TYR A 1 247 ? 8.268 -12.261 8.194 1.00 92.31 247 TYR A C 1
ATOM 2009 O O . TYR A 1 247 ? 8.795 -13.210 8.772 1.00 92.31 247 TYR A O 1
ATOM 2017 N N . PRO A 1 248 ? 7.060 -12.367 7.612 1.00 93.12 248 PRO A N 1
ATOM 2018 C CA . PRO A 1 248 ? 6.234 -13.562 7.738 1.00 93.12 248 PRO A CA 1
ATOM 2019 C C . PRO A 1 248 ? 6.761 -14.786 6.979 1.00 93.12 248 PRO A C 1
ATOM 2021 O O . PRO A 1 248 ? 6.334 -15.895 7.270 1.00 93.12 248 PRO A O 1
ATOM 2024 N N . LEU A 1 249 ? 7.643 -14.612 5.994 1.00 95.56 249 LEU A N 1
ATOM 2025 C CA . LEU A 1 249 ? 8.125 -15.696 5.137 1.00 95.56 249 LEU A CA 1
ATOM 2026 C C . LEU A 1 249 ? 9.472 -16.243 5.609 1.00 95.56 249 LEU A C 1
ATOM 2028 O O . LEU A 1 249 ? 10.295 -15.513 6.161 1.00 95.56 249 LEU A O 1
ATOM 2032 N N . ASP A 1 250 ? 9.719 -17.519 5.330 1.00 94.94 250 ASP A N 1
ATOM 2033 C CA . ASP A 1 250 ? 10.988 -18.181 5.617 1.00 94.94 250 ASP A CA 1
ATOM 2034 C C . ASP A 1 250 ? 12.083 -17.837 4.584 1.00 94.94 250 ASP A C 1
ATOM 2036 O O . ASP A 1 250 ? 11.810 -17.432 3.448 1.00 94.94 250 ASP A O 1
ATOM 2040 N N . GLU A 1 251 ? 13.350 -18.045 4.956 1.00 95.12 251 GLU A N 1
ATOM 2041 C CA . GLU A 1 251 ? 14.494 -17.705 4.098 1.00 95.12 251 GLU A CA 1
ATOM 2042 C C . GLU A 1 251 ? 14.550 -18.542 2.809 1.00 95.12 251 GLU A C 1
ATOM 2044 O O . GLU A 1 251 ? 15.019 -18.041 1.786 1.00 95.12 251 GLU A O 1
ATOM 2049 N N . ASN A 1 252 ? 14.037 -19.781 2.790 1.00 95.31 252 ASN A N 1
ATOM 2050 C CA . ASN A 1 252 ? 14.047 -20.592 1.567 1.00 95.31 252 ASN A CA 1
ATOM 2051 C C . ASN A 1 252 ? 13.108 -19.999 0.516 1.00 95.31 252 ASN A C 1
ATOM 2053 O O . ASN A 1 252 ? 13.473 -19.925 -0.661 1.00 95.31 252 ASN A O 1
ATOM 2057 N N . THR A 1 253 ? 11.931 -19.531 0.937 1.00 94.94 253 THR A N 1
ATOM 2058 C CA . THR A 1 253 ? 10.980 -18.820 0.074 1.00 94.94 253 THR A CA 1
ATOM 2059 C C . THR A 1 253 ? 11.624 -17.585 -0.562 1.00 94.94 253 THR A C 1
ATOM 2061 O O . THR A 1 253 ? 11.525 -17.376 -1.777 1.00 94.94 253 THR A O 1
ATOM 2064 N N . ILE A 1 254 ? 12.353 -16.795 0.230 1.00 95.81 254 ILE A N 1
ATOM 2065 C CA . ILE A 1 254 ? 13.054 -15.592 -0.241 1.00 95.81 254 ILE A CA 1
ATOM 2066 C C . ILE A 1 254 ? 14.199 -15.967 -1.193 1.00 95.81 254 ILE A C 1
ATOM 2068 O O . ILE A 1 254 ? 14.324 -15.407 -2.286 1.00 95.81 254 ILE A O 1
ATOM 2072 N N . ALA A 1 255 ? 15.027 -16.941 -0.814 1.00 95.56 255 ALA A N 1
ATOM 2073 C CA . ALA A 1 255 ? 16.168 -17.387 -1.604 1.00 95.56 255 ALA A CA 1
ATOM 2074 C C . ALA A 1 255 ? 15.745 -17.971 -2.959 1.00 95.56 255 ALA A C 1
ATOM 2076 O O . ALA A 1 255 ? 16.414 -17.742 -3.970 1.00 95.56 255 ALA A O 1
ATOM 2077 N N . LEU A 1 256 ? 14.626 -18.701 -3.011 1.00 94.75 256 LEU A N 1
ATOM 2078 C CA . LEU A 1 256 ? 14.073 -19.226 -4.258 1.00 94.75 256 LEU A CA 1
ATOM 2079 C C . LEU A 1 256 ? 13.632 -18.098 -5.198 1.00 94.75 256 LEU A C 1
ATOM 2081 O O . LEU A 1 256 ? 13.877 -18.173 -6.403 1.00 94.75 256 LEU A O 1
ATOM 2085 N N . HIS A 1 257 ? 13.025 -17.038 -4.659 1.00 94.38 257 HIS A N 1
ATOM 2086 C CA . HIS A 1 257 ? 12.631 -15.872 -5.449 1.00 94.38 257 HIS A CA 1
ATOM 2087 C C . HIS A 1 257 ? 13.836 -15.129 -6.032 1.00 94.38 257 HIS A C 1
ATOM 2089 O O . HIS A 1 257 ? 13.855 -14.857 -7.232 1.00 94.38 257 HIS A O 1
ATOM 2095 N N . ARG A 1 258 ? 14.875 -14.881 -5.226 1.00 93.62 258 ARG A N 1
ATOM 2096 C CA . ARG A 1 258 ? 16.102 -14.181 -5.659 1.00 93.62 258 ARG A CA 1
ATOM 2097 C C . ARG A 1 258 ? 16.846 -14.892 -6.798 1.00 93.62 258 ARG A C 1
ATOM 2099 O O . ARG A 1 258 ? 17.574 -14.264 -7.554 1.00 93.62 258 ARG A O 1
ATOM 2106 N N . LYS A 1 259 ? 16.647 -16.204 -6.974 1.00 94.50 259 LYS A N 1
ATOM 2107 C CA . LYS A 1 259 ? 17.231 -16.980 -8.088 1.00 94.50 259 LYS A CA 1
ATOM 2108 C C . LYS A 1 259 ? 16.531 -16.749 -9.433 1.00 94.50 259 LYS A C 1
ATOM 2110 O O . LYS A 1 259 ? 17.009 -17.235 -10.461 1.00 94.50 259 LYS A O 1
ATOM 2115 N N . ARG A 1 260 ? 15.389 -16.054 -9.467 1.00 93.50 260 ARG A N 1
ATOM 2116 C CA . ARG A 1 260 ? 14.638 -15.815 -10.708 1.00 93.50 260 ARG A CA 1
ATOM 2117 C C . ARG A 1 260 ? 15.376 -14.807 -11.598 1.00 93.50 260 ARG A C 1
ATOM 2119 O O . ARG A 1 260 ? 15.878 -13.807 -11.097 1.00 93.50 260 ARG A O 1
ATOM 2126 N N . PRO A 1 261 ? 15.350 -14.967 -12.935 1.00 91.88 261 PRO A N 1
ATOM 2127 C CA . PRO A 1 261 ? 15.958 -13.991 -13.847 1.00 91.88 261 PRO A CA 1
ATOM 2128 C C . PRO A 1 261 ? 15.410 -12.564 -13.689 1.00 91.88 261 PRO A C 1
ATOM 2130 O O . PRO A 1 261 ? 16.122 -11.597 -13.937 1.00 91.88 261 PRO A O 1
ATOM 2133 N N . THR A 1 262 ? 14.153 -12.436 -13.255 1.00 93.94 262 THR A N 1
ATOM 2134 C CA . THR A 1 262 ? 13.465 -11.161 -13.012 1.00 93.94 262 THR A CA 1
ATOM 2135 C C . THR A 1 262 ? 14.008 -10.386 -11.810 1.00 93.94 262 THR A C 1
ATOM 2137 O O . THR A 1 262 ? 13.683 -9.208 -11.670 1.00 93.94 262 THR A O 1
ATOM 2140 N N . ASP A 1 263 ? 14.839 -10.992 -10.956 1.00 93.44 263 ASP A N 1
ATOM 2141 C CA . ASP A 1 263 ? 15.538 -10.298 -9.862 1.00 93.44 263 ASP A CA 1
ATOM 2142 C C . ASP A 1 263 ? 16.523 -9.237 -10.392 1.00 93.44 263 ASP A C 1
ATOM 2144 O O . ASP A 1 263 ? 16.752 -8.217 -9.751 1.00 93.44 263 ASP A O 1
ATOM 2148 N N . LYS A 1 264 ? 17.012 -9.413 -11.630 1.00 93.62 264 LYS A N 1
ATOM 2149 C CA . LYS A 1 264 ? 17.944 -8.487 -12.295 1.00 93.62 264 LYS A CA 1
ATOM 2150 C C . LYS A 1 264 ? 17.305 -7.194 -12.810 1.00 93.62 264 LYS A C 1
ATOM 2152 O O . LYS A 1 264 ? 18.037 -6.296 -13.210 1.00 93.62 264 LYS A O 1
ATOM 2157 N N . LEU A 1 265 ? 15.972 -7.103 -12.851 1.00 95.69 265 LEU A N 1
ATOM 2158 C CA . LEU A 1 265 ? 15.298 -5.885 -13.316 1.00 95.69 265 LEU A CA 1
ATOM 2159 C C . LEU A 1 265 ? 15.547 -4.719 -12.347 1.00 95.69 265 LEU A C 1
ATOM 2161 O O . LEU A 1 265 ? 15.584 -4.909 -11.129 1.00 95.69 265 LEU A O 1
ATOM 2165 N N . THR A 1 266 ? 15.681 -3.509 -12.870 1.00 96.50 266 THR A N 1
ATOM 2166 C CA . THR A 1 266 ? 15.868 -2.301 -12.051 1.00 96.50 266 THR A CA 1
ATOM 2167 C C . THR A 1 266 ? 14.537 -1.791 -11.494 1.00 96.50 266 THR A C 1
ATOM 2169 O O . THR A 1 266 ? 13.464 -2.143 -11.993 1.00 96.50 266 THR A O 1
ATOM 2172 N N . VAL A 1 267 ? 14.569 -0.948 -10.458 1.00 97.56 267 VAL A N 1
ATOM 2173 C CA . VAL A 1 267 ? 13.365 -0.266 -9.955 1.00 97.56 267 VAL A CA 1
ATOM 2174 C C . VAL A 1 267 ? 12.728 0.580 -11.059 1.00 97.56 267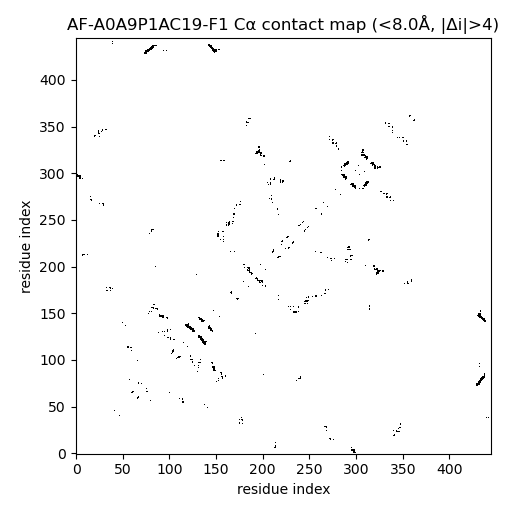 VAL A C 1
ATOM 2176 O O . VAL A 1 267 ? 11.505 0.547 -11.207 1.00 97.56 267 VAL A O 1
ATOM 2179 N N . VAL A 1 268 ? 13.522 1.279 -11.879 1.00 97.38 268 VAL A N 1
ATOM 2180 C CA . VAL A 1 268 ? 13.007 2.080 -13.005 1.00 97.38 268 VAL A CA 1
ATOM 2181 C C . VAL A 1 268 ? 12.288 1.207 -14.040 1.00 97.38 268 VAL A C 1
ATOM 2183 O O . VAL A 1 268 ? 11.201 1.572 -14.487 1.00 97.38 268 VAL A O 1
ATOM 2186 N N . GLN A 1 269 ? 12.813 0.023 -14.364 1.00 97.00 269 GLN A N 1
ATOM 2187 C CA . GLN A 1 269 ? 12.141 -0.931 -15.258 1.00 97.00 269 GLN A CA 1
ATOM 2188 C C . GLN A 1 269 ? 10.804 -1.425 -14.691 1.00 97.00 269 GLN A C 1
ATOM 2190 O O . GLN A 1 269 ? 9.819 -1.556 -15.420 1.00 97.00 269 GLN A O 1
ATOM 2195 N N . LEU A 1 270 ? 10.730 -1.672 -13.381 1.00 98.00 270 LEU A N 1
ATOM 2196 C CA . LEU A 1 270 ? 9.474 -2.048 -12.727 1.00 98.00 270 LEU A CA 1
ATOM 2197 C C . LEU A 1 270 ? 8.471 -0.885 -12.682 1.00 98.00 270 LEU A C 1
ATOM 2199 O O . LEU A 1 270 ? 7.267 -1.102 -12.839 1.00 98.00 270 LEU A O 1
ATOM 2203 N N . LEU A 1 271 ? 8.951 0.348 -12.510 1.00 97.31 271 LEU A N 1
ATOM 2204 C CA . LEU A 1 271 ? 8.126 1.553 -12.570 1.00 97.31 271 LEU A CA 1
ATOM 2205 C C . LEU A 1 271 ? 7.571 1.785 -13.985 1.00 97.31 271 LEU A C 1
ATOM 2207 O O . LEU A 1 271 ? 6.385 2.081 -14.140 1.00 97.31 271 LEU A O 1
ATOM 2211 N N . TRP A 1 272 ? 8.392 1.577 -15.018 1.00 96.62 272 TRP A N 1
ATOM 2212 C CA . TRP A 1 272 ? 7.956 1.571 -16.414 1.00 96.62 272 TRP A CA 1
ATOM 2213 C C . TRP A 1 272 ? 6.906 0.496 -16.681 1.00 96.62 272 TRP A C 1
ATOM 2215 O O . TRP A 1 272 ? 5.893 0.768 -17.324 1.00 96.62 272 TRP A O 1
ATOM 2225 N N . LEU A 1 273 ? 7.091 -0.715 -16.151 1.00 97.25 273 LEU A N 1
ATOM 2226 C CA . LEU A 1 273 ? 6.112 -1.791 -16.288 1.00 97.25 273 LEU A CA 1
ATOM 2227 C C . LEU A 1 273 ? 4.764 -1.415 -15.657 1.00 97.25 273 LEU A C 1
ATOM 2229 O O . LEU A 1 273 ? 3.716 -1.621 -16.268 1.00 97.25 273 LEU A O 1
ATOM 2233 N N . PHE A 1 274 ? 4.780 -0.825 -14.459 1.00 97.69 274 PHE A N 1
ATOM 2234 C CA . PHE A 1 274 ? 3.573 -0.315 -13.803 1.00 97.69 274 PHE A CA 1
ATOM 2235 C C . PHE A 1 274 ? 2.874 0.751 -14.657 1.00 97.69 274 PHE A C 1
ATOM 2237 O O . PHE A 1 274 ? 1.669 0.670 -14.899 1.00 97.69 274 PHE A O 1
ATOM 2244 N N . CYS A 1 275 ? 3.639 1.716 -15.162 1.00 95.81 275 CYS A N 1
ATOM 2245 C CA . CYS A 1 275 ? 3.152 2.791 -16.013 1.00 95.81 275 CYS A CA 1
ATOM 2246 C C . CYS A 1 275 ? 2.554 2.280 -17.331 1.00 95.81 275 CYS A C 1
ATOM 2248 O O . CYS A 1 275 ? 1.383 2.521 -17.627 1.00 95.81 275 CYS A O 1
ATOM 2250 N N . SER A 1 276 ? 3.341 1.538 -18.106 1.00 95.44 276 SER A N 1
ATOM 2251 C CA . SER A 1 276 ? 2.962 1.025 -19.424 1.00 95.44 276 SER A CA 1
ATOM 2252 C C . SER A 1 276 ? 1.730 0.122 -19.369 1.00 95.44 276 SER A C 1
ATOM 2254 O O . SER A 1 276 ? 0.895 0.167 -20.273 1.00 95.44 276 SER A O 1
ATOM 2256 N N . HIS A 1 277 ? 1.577 -0.647 -18.288 1.00 96.31 277 HIS A N 1
ATOM 2257 C CA . HIS A 1 277 ? 0.431 -1.525 -18.086 1.00 96.31 277 HIS A CA 1
ATOM 2258 C C . HIS A 1 277 ? -0.867 -0.760 -17.794 1.00 96.31 277 HIS A C 1
ATOM 2260 O O . HIS A 1 277 ? -1.930 -1.144 -18.280 1.00 96.31 277 HIS A O 1
ATOM 2266 N N . TYR A 1 278 ? -0.791 0.324 -17.019 1.00 97.38 278 TYR A N 1
ATOM 2267 C CA . TYR A 1 278 ? -1.970 1.019 -16.502 1.00 97.38 278 TYR A CA 1
ATOM 2268 C C . TYR A 1 278 ? -2.262 2.383 -17.155 1.00 97.38 278 TYR A C 1
ATOM 2270 O O . TYR A 1 278 ? -3.282 2.993 -16.852 1.00 97.38 278 TYR A O 1
ATOM 2278 N N . GLN A 1 279 ? -1.430 2.875 -18.076 1.00 94.62 279 GLN A N 1
ATOM 2279 C CA . GLN A 1 279 ? -1.644 4.167 -18.753 1.00 94.62 279 GLN A CA 1
ATOM 2280 C C . GLN A 1 279 ? -2.856 4.202 -19.706 1.00 94.62 279 GLN A C 1
ATOM 2282 O O . GLN A 1 279 ? -3.310 5.281 -20.095 1.00 94.62 279 GLN A O 1
ATOM 2287 N N . ASN A 1 280 ? -3.383 3.042 -20.119 1.00 93.25 280 ASN A N 1
ATOM 2288 C CA . ASN A 1 280 ? -4.525 2.959 -21.028 1.00 93.25 280 ASN A CA 1
ATOM 2289 C C . ASN A 1 280 ? -5.831 2.734 -20.258 1.00 93.25 280 ASN A C 1
ATOM 2291 O O . ASN A 1 280 ? -6.068 1.652 -19.730 1.00 93.25 280 ASN A O 1
ATOM 2295 N N . ASP A 1 281 ? -6.721 3.724 -20.295 1.00 92.31 281 ASP A N 1
ATOM 2296 C CA . ASP A 1 281 ? -8.031 3.691 -19.639 1.00 92.31 281 ASP A CA 1
ATOM 2297 C C . ASP A 1 281 ? -8.902 2.472 -20.010 1.00 92.31 281 ASP A C 1
ATOM 2299 O O . ASP A 1 281 ? -9.706 1.992 -19.210 1.00 92.31 281 ASP A O 1
ATOM 2303 N N . HIS A 1 282 ? -8.713 1.903 -21.205 1.00 93.19 282 HIS A N 1
ATOM 2304 C CA . HIS A 1 282 ? -9.441 0.710 -21.634 1.00 93.19 282 HIS A CA 1
ATOM 2305 C C . HIS A 1 282 ? -9.302 -0.464 -20.651 1.00 93.19 282 HIS A C 1
ATOM 2307 O O . HIS A 1 282 ? -10.270 -1.199 -20.446 1.00 93.19 282 HIS A O 1
ATOM 2313 N N . ILE A 1 283 ? -8.139 -0.630 -20.005 1.00 94.44 283 ILE A N 1
ATOM 2314 C CA . ILE A 1 283 ? -7.940 -1.727 -19.050 1.00 94.44 283 ILE A CA 1
ATOM 2315 C C . ILE A 1 283 ? -8.881 -1.600 -17.846 1.00 94.44 283 ILE A C 1
ATOM 2317 O O . ILE A 1 283 ? -9.424 -2.600 -17.394 1.00 94.44 283 ILE A O 1
ATOM 2321 N N . PHE A 1 284 ? -9.162 -0.383 -17.377 1.00 94.44 284 PHE A N 1
ATOM 2322 C CA . PHE A 1 284 ? -10.053 -0.151 -16.240 1.00 94.44 284 PHE A CA 1
ATOM 2323 C C . PHE A 1 284 ? -11.527 -0.290 -16.610 1.00 94.44 284 PHE A C 1
ATOM 2325 O O . PHE A 1 284 ? -12.327 -0.774 -15.809 1.00 94.44 284 PHE A O 1
ATOM 2332 N N . ARG A 1 285 ? -11.902 0.094 -17.834 1.00 91.50 285 ARG A N 1
ATOM 2333 C CA . ARG A 1 285 ? -13.289 -0.014 -18.314 1.00 91.50 285 ARG A CA 1
ATOM 2334 C C . ARG A 1 285 ? -13.734 -1.454 -18.530 1.00 91.50 285 ARG A C 1
ATOM 2336 O O . ARG A 1 285 ? -14.884 -1.785 -18.246 1.00 91.50 285 ARG A O 1
ATOM 2343 N N . GLU A 1 286 ? -12.826 -2.304 -18.999 1.00 92.62 286 GLU A N 1
ATOM 2344 C CA . GLU A 1 286 ? -13.165 -3.668 -19.410 1.00 92.62 286 GLU A CA 1
ATOM 2345 C C . GLU A 1 286 ? -12.675 -4.747 -18.448 1.00 92.62 286 GLU A C 1
ATOM 2347 O O . GLU A 1 286 ? -13.194 -5.864 -18.487 1.00 92.62 286 GLU A O 1
ATOM 2352 N N . CYS A 1 287 ? -11.716 -4.442 -17.567 1.00 95.06 287 CYS A N 1
ATOM 2353 C CA . CYS A 1 287 ? -11.095 -5.448 -16.712 1.00 95.06 287 CYS A CA 1
ATOM 2354 C C . CYS A 1 287 ? -11.194 -5.151 -15.213 1.00 95.06 287 CYS A C 1
ATOM 2356 O O . CYS A 1 287 ? -11.258 -4.007 -14.770 1.00 95.06 287 CYS A O 1
ATOM 2358 N N . ARG A 1 288 ? -11.167 -6.228 -14.428 1.00 94.81 288 ARG A N 1
ATOM 2359 C CA . ARG A 1 288 ? -10.964 -6.222 -12.981 1.00 94.81 288 ARG A CA 1
ATOM 2360 C C . ARG A 1 288 ? -9.698 -6.993 -12.626 1.00 94.81 288 ARG A C 1
ATOM 2362 O O . ARG A 1 288 ? -9.344 -7.963 -13.301 1.00 94.81 288 ARG A O 1
ATOM 2369 N N . PHE A 1 289 ? -9.044 -6.576 -11.550 1.00 96.38 289 PHE A N 1
ATOM 2370 C CA . PHE A 1 289 ? -7.758 -7.112 -11.104 1.00 96.38 289 PHE A CA 1
ATOM 2371 C C . PHE A 1 289 ? -7.970 -8.032 -9.910 1.00 96.38 289 PHE A C 1
ATOM 2373 O O . PHE A 1 289 ? -8.383 -7.581 -8.839 1.00 96.38 289 PHE A O 1
ATOM 2380 N N . ASN A 1 290 ? -7.727 -9.328 -10.085 1.00 95.62 290 ASN A N 1
ATOM 2381 C CA . ASN A 1 290 ? -8.006 -10.314 -9.054 1.00 95.62 290 ASN A CA 1
ATOM 2382 C C . ASN A 1 290 ? -6.743 -10.680 -8.272 1.00 95.62 290 ASN A C 1
ATOM 2384 O O . ASN A 1 290 ? -5.918 -11.480 -8.709 1.00 95.62 290 ASN A O 1
ATOM 2388 N N . MET A 1 291 ? -6.622 -10.136 -7.061 1.00 95.38 291 MET A N 1
ATOM 2389 C CA . MET A 1 291 ? -5.474 -10.379 -6.184 1.00 95.38 291 MET A CA 1
ATOM 2390 C C . MET A 1 291 ? -5.405 -11.827 -5.680 1.00 95.38 291 MET A C 1
ATOM 2392 O O . MET A 1 291 ? -4.322 -12.305 -5.345 1.00 95.38 291 MET A O 1
ATOM 2396 N N . LYS A 1 292 ? -6.533 -12.554 -5.650 1.00 92.94 292 LYS A N 1
ATOM 2397 C CA . LYS A 1 292 ? -6.591 -13.945 -5.161 1.00 92.94 292 LYS A CA 1
ATOM 2398 C C . LYS A 1 292 ? -5.883 -14.930 -6.086 1.00 92.94 292 LYS A C 1
ATOM 2400 O O . LYS A 1 292 ? -5.488 -16.001 -5.638 1.00 92.94 292 LYS A O 1
ATOM 2405 N N . ASN A 1 293 ? -5.787 -14.607 -7.375 1.00 93.06 293 ASN A N 1
ATOM 2406 C CA . ASN A 1 293 ? -5.179 -15.472 -8.388 1.00 93.06 293 ASN A CA 1
ATOM 2407 C C . ASN A 1 293 ? -4.159 -14.751 -9.287 1.00 93.06 293 ASN A C 1
ATOM 2409 O O . ASN A 1 293 ? -3.574 -15.385 -10.165 1.00 93.06 293 ASN A O 1
ATOM 2413 N N . GLY A 1 294 ? -3.948 -13.448 -9.076 1.00 94.19 294 GLY A N 1
ATOM 2414 C CA . GLY A 1 294 ? -3.032 -12.620 -9.852 1.00 94.19 294 GLY A CA 1
ATOM 2415 C C . GLY A 1 294 ? -3.434 -12.528 -11.318 1.00 94.19 294 GLY A C 1
ATOM 2416 O O . GLY A 1 294 ? -2.552 -12.494 -12.174 1.00 94.19 294 GLY A O 1
ATOM 2417 N N . ARG A 1 295 ? -4.741 -12.596 -11.620 1.00 95.56 295 ARG A N 1
ATOM 2418 C CA . ARG A 1 295 ? -5.262 -12.551 -12.989 1.00 95.56 295 ARG A CA 1
ATOM 2419 C C . ARG A 1 295 ? -6.072 -11.299 -13.272 1.00 95.56 295 ARG A C 1
ATOM 2421 O O . ARG A 1 295 ? -6.762 -10.762 -12.408 1.00 95.56 295 ARG A O 1
ATOM 2428 N N . ILE A 1 296 ? -6.068 -10.933 -14.550 1.00 96.38 296 ILE A N 1
ATOM 2429 C CA . ILE A 1 296 ? -6.999 -9.970 -15.123 1.00 96.38 296 ILE A CA 1
ATOM 2430 C C . ILE A 1 296 ? -8.225 -10.721 -15.641 1.00 96.38 296 ILE A C 1
ATOM 2432 O O . ILE A 1 296 ? -8.121 -11.730 -16.351 1.00 96.38 296 ILE A O 1
ATOM 2436 N N . GLU A 1 297 ? -9.399 -10.232 -15.264 1.00 95.00 297 GLU A N 1
ATOM 2437 C CA . GLU A 1 297 ? -10.690 -10.804 -15.631 1.00 95.00 297 GLU A CA 1
ATOM 2438 C C . GLU A 1 297 ? -11.565 -9.742 -16.286 1.00 95.00 297 GLU A C 1
ATOM 2440 O O . GLU A 1 297 ? -11.504 -8.571 -15.922 1.00 95.00 297 GLU A O 1
ATOM 2445 N N . GLN A 1 298 ? -12.404 -10.144 -17.236 1.00 92.88 298 GLN A N 1
ATOM 2446 C CA . GLN A 1 298 ? -13.367 -9.238 -17.847 1.00 92.88 298 GLN A CA 1
ATOM 2447 C C . GLN A 1 298 ? -14.436 -8.816 -16.826 1.00 92.88 298 GLN A C 1
ATOM 2449 O O . GLN A 1 298 ? -14.971 -9.652 -16.089 1.00 92.88 298 GLN A O 1
ATOM 2454 N N . ARG A 1 299 ? -14.764 -7.521 -16.800 1.00 89.69 299 ARG A N 1
ATOM 2455 C CA . ARG A 1 299 ? -15.839 -6.967 -15.966 1.00 89.69 299 ARG A CA 1
ATOM 2456 C C . ARG A 1 299 ? -17.197 -7.457 -16.449 1.00 89.69 299 ARG A C 1
ATOM 2458 O O . ARG A 1 299 ? -17.428 -7.613 -17.650 1.00 89.69 299 ARG A O 1
ATOM 2465 N N . SER A 1 300 ? -18.125 -7.661 -15.519 1.00 81.62 300 SER A N 1
ATOM 2466 C CA . SER A 1 300 ? -19.529 -7.830 -15.886 1.00 81.62 300 SER A CA 1
ATOM 2467 C C . SER A 1 300 ? -20.156 -6.457 -16.131 1.00 81.62 300 SER A C 1
ATOM 2469 O O . SER A 1 300 ? -19.719 -5.447 -15.585 1.00 81.62 300 SER A O 1
ATOM 2471 N N . LYS A 1 301 ? -21.236 -6.398 -16.919 1.00 74.56 301 LYS A N 1
ATOM 2472 C CA . LYS A 1 301 ? -21.990 -5.142 -17.105 1.00 74.56 301 LYS A CA 1
ATOM 2473 C C . LYS A 1 301 ? -22.479 -4.557 -15.770 1.00 74.56 301 LYS A C 1
ATOM 2475 O O . LYS A 1 301 ? -22.531 -3.342 -15.629 1.00 74.56 301 LYS A O 1
ATOM 2480 N N . SER A 1 302 ? -22.779 -5.418 -14.795 1.00 68.31 302 SER A N 1
ATOM 2481 C CA . SER A 1 302 ? -23.219 -5.045 -13.447 1.00 68.31 302 SER A CA 1
ATOM 2482 C C . SER A 1 302 ? -22.108 -4.521 -12.530 1.00 68.31 302 SER A C 1
ATOM 2484 O O . SER A 1 302 ? -22.425 -3.900 -11.525 1.00 68.31 302 SER A O 1
ATOM 2486 N N . SER A 1 303 ? -20.825 -4.747 -12.839 1.00 67.62 303 SER A N 1
ATOM 2487 C CA . SER A 1 303 ? -19.710 -4.368 -11.958 1.00 67.62 303 SER A CA 1
ATOM 2488 C C . SER A 1 303 ? -19.109 -2.994 -12.278 1.00 67.62 303 SER A C 1
ATOM 2490 O O . SER A 1 303 ? -18.119 -2.594 -11.668 1.00 67.62 303 SER A O 1
ATOM 2492 N N . ARG A 1 304 ? -19.716 -2.238 -13.207 1.00 70.62 304 ARG A N 1
ATOM 2493 C CA . ARG A 1 304 ? -19.249 -0.929 -13.712 1.00 70.62 304 ARG A CA 1
ATOM 2494 C C . ARG A 1 304 ? -19.479 0.263 -12.769 1.00 70.62 304 ARG A C 1
ATOM 2496 O O . ARG A 1 304 ? -19.253 1.395 -13.171 1.00 70.62 304 ARG A O 1
ATOM 2503 N N . GLU A 1 305 ? -19.878 0.020 -11.522 1.00 80.50 305 GLU A N 1
ATOM 2504 C CA . GLU A 1 305 ? -20.126 1.068 -10.516 1.00 80.50 305 GLU A CA 1
ATOM 2505 C C . GLU A 1 305 ? -18.853 1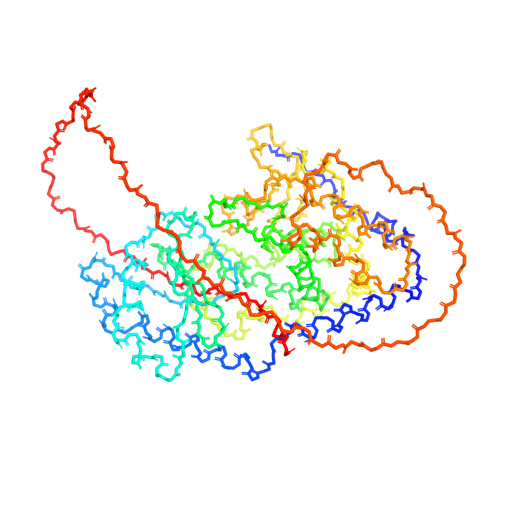.841 -10.126 1.00 80.50 305 GLU A C 1
ATOM 2507 O O . GLU A 1 305 ? -18.909 3.016 -9.776 1.00 80.50 305 GLU A O 1
ATOM 2512 N N . HIS A 1 306 ? -17.686 1.194 -10.184 1.00 86.44 306 HIS A N 1
ATOM 2513 C CA . HIS A 1 306 ? -16.425 1.791 -9.746 1.00 86.44 306 HIS A CA 1
ATOM 2514 C C . HIS A 1 306 ? -15.450 2.022 -10.901 1.00 86.44 306 HIS A C 1
ATOM 2516 O O . HIS A 1 306 ? -15.310 1.181 -11.791 1.00 86.44 306 HIS A O 1
ATOM 2522 N N . SER A 1 307 ? -14.704 3.123 -10.840 1.00 90.94 307 SER A N 1
ATOM 2523 C CA . SER A 1 307 ? -13.690 3.482 -11.844 1.00 90.94 307 SER A CA 1
ATOM 2524 C C . SER A 1 307 ? -12.547 2.462 -11.917 1.00 90.94 307 SER A C 1
ATOM 2526 O O . SER A 1 307 ? -12.052 2.153 -12.994 1.00 90.94 307 SER A O 1
ATOM 2528 N N . PHE A 1 308 ? -12.200 1.855 -10.784 1.00 93.50 308 PHE A N 1
ATOM 2529 C CA . PHE A 1 308 ? -11.231 0.765 -10.673 1.00 93.50 308 PHE A CA 1
ATOM 2530 C C . PHE A 1 308 ? -11.931 -0.431 -10.041 1.00 93.50 308 PHE A C 1
ATOM 2532 O O . PHE A 1 308 ? -12.647 -0.236 -9.065 1.00 93.50 308 PHE A O 1
ATOM 2539 N N . GLU A 1 309 ? -11.713 -1.653 -10.519 1.00 94.19 309 GLU A N 1
ATOM 2540 C CA . GLU A 1 309 ? -12.282 -2.856 -9.900 1.00 94.19 309 GLU A CA 1
ATOM 2541 C C . GLU A 1 309 ? -11.159 -3.799 -9.460 1.00 94.19 309 GLU A C 1
ATOM 2543 O O . GLU A 1 309 ? -10.537 -4.477 -10.277 1.00 94.19 309 GLU A O 1
ATOM 2548 N N . ILE A 1 310 ? -10.879 -3.824 -8.154 1.00 95.19 310 ILE A N 1
ATOM 2549 C CA . ILE A 1 310 ? -9.874 -4.707 -7.556 1.00 95.19 310 ILE A CA 1
ATOM 2550 C C . ILE A 1 310 ? -10.598 -5.729 -6.680 1.00 95.19 310 ILE A C 1
ATOM 2552 O O . ILE A 1 310 ? -11.311 -5.364 -5.746 1.00 95.19 310 ILE A O 1
ATOM 2556 N N . LEU A 1 311 ? -10.399 -7.016 -6.954 1.00 94.19 311 LEU A N 1
ATOM 2557 C CA . LEU A 1 311 ? -10.872 -8.089 -6.085 1.00 94.19 311 LEU A CA 1
ATOM 2558 C C . LEU A 1 311 ? -9.772 -8.432 -5.085 1.00 94.19 311 LEU A C 1
ATOM 2560 O O . LEU A 1 311 ? -8.770 -9.059 -5.433 1.00 94.19 311 LEU A O 1
ATOM 2564 N N . CYS A 1 312 ? -9.968 -8.015 -3.838 1.00 92.38 312 CYS A N 1
ATOM 2565 C CA . CYS A 1 312 ? -9.048 -8.277 -2.742 1.00 92.38 312 CYS A CA 1
ATOM 2566 C C . CYS A 1 312 ? -9.534 -9.474 -1.900 1.00 92.38 312 CYS A C 1
ATOM 2568 O O . CYS A 1 312 ? -10.735 -9.617 -1.674 1.00 92.38 312 CYS A O 1
ATOM 2570 N N . PRO A 1 313 ? -8.642 -10.354 -1.409 1.00 89.56 313 PRO A N 1
ATOM 2571 C CA . PRO A 1 313 ? -9.023 -11.366 -0.422 1.00 89.56 313 PRO A CA 1
ATOM 2572 C C . PRO A 1 313 ? -9.459 -10.788 0.932 1.00 89.56 313 PRO A C 1
ATOM 2574 O O . PRO A 1 313 ? -10.233 -11.434 1.634 1.00 89.56 313 PRO A O 1
ATOM 2577 N N . TYR A 1 314 ? -9.005 -9.583 1.284 1.00 90.31 314 TYR A N 1
ATOM 2578 C CA . TYR A 1 314 ? -9.171 -9.010 2.627 1.00 90.31 314 TYR A CA 1
ATOM 2579 C C . TYR A 1 314 ? -10.234 -7.913 2.705 1.00 90.31 314 TYR A C 1
ATOM 2581 O O . TYR A 1 314 ? -10.865 -7.751 3.748 1.00 90.31 314 TYR A O 1
ATOM 2589 N N . ASP A 1 315 ? -10.479 -7.201 1.603 1.00 86.81 315 ASP A N 1
ATOM 2590 C CA . ASP A 1 315 ? -11.604 -6.275 1.464 1.00 86.81 315 ASP A CA 1
ATOM 2591 C C . ASP A 1 315 ? -12.686 -6.953 0.616 1.00 86.81 315 ASP A C 1
ATOM 2593 O O . ASP A 1 315 ? -12.478 -7.236 -0.561 1.00 86.81 315 ASP A O 1
ATOM 2597 N N . VAL A 1 316 ? -13.833 -7.254 1.233 1.00 84.06 316 VAL A N 1
ATOM 2598 C CA . VAL A 1 316 ? -14.996 -7.848 0.540 1.00 84.06 316 VAL A CA 1
ATOM 2599 C C . VAL A 1 316 ? -15.662 -6.868 -0.417 1.00 84.06 316 VAL A C 1
ATOM 2601 O O . VAL A 1 316 ? -16.456 -7.268 -1.265 1.00 84.06 316 VAL A O 1
ATOM 2604 N N . ARG A 1 317 ? -15.351 -5.580 -0.275 1.00 86.06 317 ARG A N 1
ATOM 2605 C CA . ARG A 1 317 ? -15.695 -4.546 -1.238 1.00 86.06 317 ARG A CA 1
ATOM 2606 C C . ARG A 1 317 ? -14.500 -4.294 -2.146 1.00 86.06 317 ARG A C 1
ATOM 2608 O O . ARG A 1 317 ? -13.404 -4.806 -1.964 1.00 86.06 317 ARG A O 1
ATOM 2615 N N . ASN A 1 318 ? -14.696 -3.404 -3.101 1.00 90.31 318 ASN A N 1
ATOM 2616 C CA . ASN A 1 318 ? -13.599 -2.877 -3.883 1.00 90.31 318 ASN A CA 1
ATOM 2617 C C . ASN A 1 318 ? -12.726 -1.924 -3.030 1.00 90.31 318 ASN A C 1
ATOM 2619 O O . ASN A 1 318 ? -13.245 -0.893 -2.577 1.00 90.31 318 ASN A O 1
ATOM 2623 N N . PRO A 1 319 ? -11.422 -2.195 -2.816 1.00 90.00 319 PRO A N 1
ATOM 2624 C CA . PRO A 1 319 ? -10.534 -1.302 -2.072 1.00 90.00 319 PRO A CA 1
ATOM 2625 C C . PRO A 1 319 ? -10.334 0.046 -2.782 1.00 90.00 319 PRO A C 1
ATOM 2627 O O . PRO A 1 319 ? -10.102 1.052 -2.112 1.00 90.00 319 PRO A O 1
ATOM 2630 N N . ALA A 1 320 ? -10.514 0.100 -4.108 1.00 91.00 320 ALA A N 1
ATOM 2631 C CA . ALA A 1 320 ? -10.328 1.303 -4.922 1.00 91.00 320 ALA A CA 1
ATOM 2632 C C . ALA A 1 320 ? -11.593 2.161 -5.092 1.00 91.00 320 ALA A C 1
ATOM 2634 O O . ALA A 1 320 ? -11.574 3.163 -5.799 1.00 91.00 320 ALA A O 1
ATOM 2635 N N . ARG A 1 321 ? -12.689 1.818 -4.407 1.00 88.00 321 ARG A N 1
ATOM 2636 C CA . ARG A 1 321 ? -13.988 2.520 -4.470 1.00 88.00 321 ARG A CA 1
ATOM 2637 C C . ARG A 1 321 ? -13.955 4.017 -4.130 1.00 88.00 321 ARG A C 1
ATOM 2639 O O . ARG A 1 321 ? -14.927 4.704 -4.396 1.00 88.00 321 ARG A O 1
ATOM 2646 N N . SER A 1 322 ? -12.901 4.500 -3.465 1.00 85.00 322 SER A N 1
ATOM 2647 C CA . SER A 1 322 ? -12.750 5.924 -3.139 1.00 85.00 322 SER A CA 1
ATOM 2648 C C . SER A 1 322 ? -12.181 6.736 -4.301 1.00 85.00 322 SER A C 1
ATOM 2650 O O . SER A 1 322 ? -12.135 7.951 -4.201 1.00 85.00 322 SER A O 1
ATOM 2652 N N . ALA A 1 323 ? -11.691 6.098 -5.366 1.00 88.62 323 ALA A N 1
ATOM 2653 C CA . ALA A 1 323 ? -11.186 6.805 -6.534 1.00 88.62 323 ALA A CA 1
ATOM 2654 C C . ALA A 1 323 ? -12.349 7.254 -7.426 1.00 88.62 323 ALA A C 1
ATOM 2656 O O . ALA A 1 323 ? -13.143 6.425 -7.874 1.00 88.62 323 ALA A O 1
ATOM 2657 N N . ARG A 1 324 ? -12.430 8.559 -7.700 1.00 87.19 324 ARG A N 1
ATOM 2658 C CA . ARG A 1 324 ? -13.508 9.169 -8.485 1.00 87.19 324 ARG A CA 1
ATOM 2659 C C . ARG A 1 324 ? -13.445 8.732 -9.941 1.00 87.19 324 ARG A C 1
ATOM 2661 O O . ARG A 1 324 ? -14.439 8.281 -10.498 1.00 87.19 324 ARG A O 1
ATOM 2668 N N . SER A 1 325 ? -12.278 8.848 -10.563 1.00 89.12 325 SER A N 1
ATOM 2669 C CA . SER A 1 325 ? -12.093 8.553 -11.982 1.00 89.12 325 SER A CA 1
ATOM 2670 C C . SER A 1 325 ? -10.716 7.959 -12.256 1.00 89.12 325 SER A C 1
ATOM 2672 O O . SER A 1 325 ? -9.807 8.048 -11.434 1.00 89.12 325 SER A O 1
ATOM 2674 N N . THR A 1 326 ? -10.566 7.357 -13.428 1.00 93.31 326 THR A N 1
ATOM 2675 C CA . THR A 1 326 ? -9.290 6.876 -13.974 1.00 93.31 326 THR A CA 1
ATOM 2676 C C . THR A 1 326 ? -8.530 7.960 -14.737 1.00 93.31 326 THR A C 1
ATOM 2678 O O . THR A 1 326 ? -7.366 7.753 -15.078 1.00 93.31 326 THR A O 1
ATOM 2681 N N . LEU A 1 327 ? -9.155 9.108 -15.022 1.00 91.69 327 LEU A N 1
ATOM 2682 C CA . LEU A 1 327 ? -8.612 10.128 -15.919 1.00 91.69 327 LEU A CA 1
ATOM 2683 C C . LEU A 1 327 ? -7.287 10.690 -15.399 1.00 91.69 327 LEU A C 1
ATOM 2685 O O . LEU A 1 327 ? -6.277 10.634 -16.093 1.00 91.69 327 LEU A O 1
ATOM 2689 N N . GLU A 1 328 ? -7.283 11.165 -14.157 1.00 90.38 328 GLU A N 1
ATOM 2690 C CA . GLU A 1 328 ? -6.102 11.762 -13.530 1.00 90.38 328 GLU A CA 1
ATOM 2691 C C . GLU A 1 328 ? -4.974 10.750 -13.348 1.00 90.38 328 GLU A C 1
ATOM 2693 O O . GLU A 1 328 ? -3.813 11.012 -13.660 1.00 90.38 328 GLU A O 1
ATOM 2698 N N . PHE A 1 329 ? -5.333 9.542 -12.925 1.00 93.94 329 PHE A N 1
ATOM 2699 C CA . PHE A 1 329 ? -4.391 8.446 -12.775 1.00 93.94 329 PHE A CA 1
ATOM 2700 C C . PHE A 1 32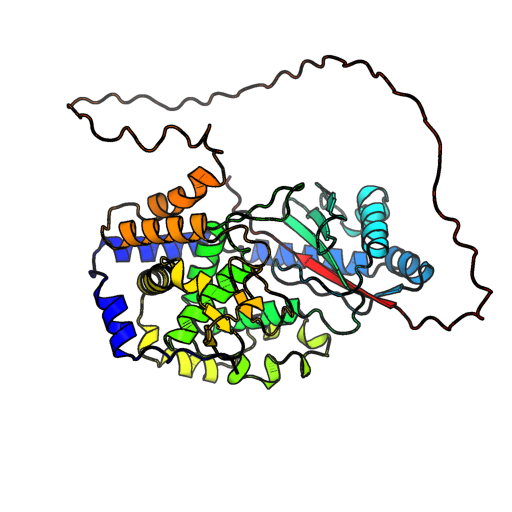9 ? -3.735 8.060 -14.113 1.00 93.94 329 PHE A C 1
ATOM 2702 O O . PHE A 1 329 ? -2.512 7.983 -14.204 1.00 93.94 329 PHE A O 1
ATOM 2709 N N . THR A 1 330 ? -4.524 7.863 -15.174 1.00 95.31 330 THR A N 1
ATOM 2710 C CA . THR A 1 330 ? -3.997 7.501 -16.501 1.00 95.31 330 THR A CA 1
ATOM 2711 C C . THR A 1 330 ? -3.207 8.639 -17.141 1.00 95.31 330 THR A C 1
ATOM 2713 O O . THR A 1 330 ? -2.194 8.371 -17.782 1.00 95.31 330 THR A O 1
ATOM 2716 N N . ALA A 1 331 ? -3.610 9.898 -16.947 1.00 93.94 331 ALA A N 1
ATOM 2717 C CA . ALA A 1 331 ? -2.857 11.063 -17.407 1.00 93.94 331 ALA A CA 1
ATOM 2718 C C . ALA A 1 331 ? -1.482 11.151 -16.727 1.00 93.94 331 ALA A C 1
ATOM 2720 O O . ALA A 1 331 ? -0.472 11.293 -17.415 1.00 93.94 331 ALA A O 1
ATOM 2721 N N . ALA A 1 332 ? -1.429 10.979 -15.401 1.00 94.94 332 ALA A N 1
ATOM 2722 C CA . ALA A 1 332 ? -0.172 10.977 -14.659 1.00 94.94 332 ALA A CA 1
ATOM 2723 C C . ALA A 1 332 ? 0.771 9.850 -15.110 1.00 94.94 332 ALA A C 1
ATOM 2725 O O . ALA A 1 332 ? 1.977 10.060 -15.235 1.00 94.94 332 ALA A O 1
ATOM 2726 N N . LEU A 1 333 ? 0.225 8.664 -15.406 1.00 96.69 333 LEU A N 1
ATOM 2727 C CA . LEU A 1 333 ? 1.013 7.562 -15.955 1.00 96.69 333 LEU A CA 1
ATOM 2728 C C . LEU A 1 333 ? 1.506 7.848 -17.375 1.00 96.69 333 LEU A C 1
ATOM 2730 O O . LEU A 1 333 ? 2.675 7.628 -17.647 1.00 96.69 333 LEU A O 1
ATOM 2734 N N . LYS A 1 334 ? 0.680 8.389 -18.275 1.00 95.88 334 LYS A N 1
ATOM 2735 C CA . LYS A 1 334 ? 1.144 8.759 -19.627 1.00 95.88 334 LYS A CA 1
ATOM 2736 C C . LYS A 1 334 ? 2.318 9.736 -19.580 1.00 95.88 334 LYS A C 1
ATOM 2738 O O . LYS A 1 334 ? 3.277 9.572 -20.329 1.00 95.88 334 LYS A O 1
ATOM 2743 N N . GLU A 1 335 ? 2.261 10.712 -18.679 1.00 95.94 335 GLU A N 1
ATOM 2744 C CA . GLU A 1 335 ? 3.334 11.690 -18.517 1.00 95.94 335 GLU A CA 1
ATOM 2745 C C . GLU A 1 335 ? 4.599 11.075 -17.900 1.00 95.94 335 GLU A C 1
ATOM 2747 O O . GLU A 1 335 ? 5.702 11.330 -18.381 1.00 95.94 335 GLU A O 1
ATOM 2752 N N . LEU A 1 336 ? 4.459 10.176 -16.917 1.00 96.06 336 LEU A N 1
ATOM 2753 C CA . LEU A 1 336 ? 5.580 9.359 -16.444 1.00 96.06 336 LEU A CA 1
ATOM 2754 C C . LEU A 1 336 ? 6.202 8.557 -17.596 1.00 96.06 336 LEU A C 1
ATOM 2756 O O . LEU A 1 336 ? 7.421 8.547 -17.747 1.00 96.06 336 LEU A O 1
ATOM 2760 N N . GLY A 1 337 ? 5.379 7.921 -18.431 1.00 95.00 337 GLY A N 1
ATOM 2761 C CA . GLY A 1 337 ? 5.841 7.168 -19.592 1.00 95.00 337 GLY A CA 1
ATOM 2762 C C . GLY A 1 337 ? 6.607 8.044 -20.584 1.00 95.00 337 GLY A C 1
ATOM 2763 O O . GLY A 1 337 ? 7.652 7.638 -21.088 1.00 95.00 337 GLY A O 1
ATOM 2764 N N . ARG A 1 338 ? 6.148 9.279 -20.813 1.00 95.06 338 ARG A N 1
ATOM 2765 C CA . ARG A 1 338 ? 6.852 10.265 -21.643 1.00 95.06 338 ARG A CA 1
ATOM 2766 C C . ARG A 1 338 ? 8.231 10.605 -21.072 1.00 95.06 338 ARG A C 1
ATOM 2768 O O . ARG A 1 338 ? 9.202 10.590 -21.819 1.00 95.06 338 ARG A O 1
ATOM 2775 N N . ILE A 1 339 ? 8.332 10.862 -19.766 1.00 95.50 339 ILE A N 1
ATOM 2776 C CA . ILE A 1 339 ? 9.615 11.156 -19.102 1.00 95.50 339 ILE A CA 1
ATOM 2777 C C . ILE A 1 339 ? 10.567 9.957 -19.189 1.00 95.50 339 ILE A C 1
ATOM 2779 O O . ILE A 1 339 ? 11.743 10.129 -19.490 1.00 95.50 339 ILE A O 1
ATOM 2783 N N . LEU A 1 340 ? 10.068 8.738 -18.970 1.00 94.56 340 LEU A N 1
ATOM 2784 C CA . LEU A 1 340 ? 10.892 7.526 -19.026 1.00 94.56 340 LEU A CA 1
ATOM 2785 C C . LEU A 1 340 ? 11.389 7.203 -20.447 1.00 94.56 340 LEU A C 1
ATOM 2787 O O . LEU A 1 340 ? 12.488 6.670 -20.582 1.00 94.56 340 LEU A O 1
ATOM 2791 N N . ASN A 1 341 ? 10.626 7.560 -21.486 1.00 92.38 341 ASN A N 1
ATOM 2792 C CA . ASN A 1 341 ? 11.013 7.402 -22.896 1.00 92.38 341 ASN A CA 1
ATOM 2793 C C . ASN A 1 341 ? 11.858 8.552 -23.450 1.00 92.38 341 ASN A C 1
ATOM 2795 O O . ASN A 1 341 ? 12.491 8.407 -24.493 1.00 92.38 341 ASN A O 1
ATOM 2799 N N . THR A 1 342 ? 11.853 9.711 -22.798 1.00 93.12 342 THR A N 1
ATOM 2800 C CA . THR A 1 342 ? 12.686 10.856 -23.181 1.00 93.12 342 THR A CA 1
ATOM 2801 C C . THR A 1 342 ? 13.469 11.335 -21.963 1.00 93.12 342 THR A C 1
ATOM 2803 O O . THR A 1 342 ? 13.158 12.398 -21.416 1.00 93.12 342 THR A O 1
ATOM 2806 N N . PRO A 1 343 ? 14.450 10.538 -21.492 1.00 92.25 343 PRO A N 1
ATOM 2807 C CA . PRO A 1 343 ? 15.132 10.826 -20.243 1.00 92.25 343 PRO A CA 1
ATOM 2808 C C . PRO A 1 343 ? 15.906 12.135 -20.302 1.00 92.25 343 PRO A C 1
ATOM 2810 O O . PRO A 1 343 ? 16.450 12.531 -21.330 1.00 92.25 343 PRO A O 1
ATOM 2813 N N . HIS A 1 344 ? 15.948 12.805 -19.162 1.00 93.75 344 HIS A N 1
ATOM 2814 C CA . HIS A 1 344 ? 16.662 14.058 -18.953 1.00 93.75 344 HIS A CA 1
ATOM 2815 C C . HIS A 1 344 ? 17.173 14.097 -17.512 1.00 93.75 344 HIS A C 1
ATOM 2817 O O . HIS A 1 344 ? 16.672 13.367 -16.654 1.00 93.75 344 HIS A O 1
ATOM 2823 N N . ARG A 1 345 ? 18.106 14.994 -17.195 1.00 92.94 345 ARG A N 1
ATOM 2824 C CA . ARG A 1 345 ? 18.538 15.200 -15.803 1.00 92.94 345 ARG A CA 1
ATOM 2825 C C . ARG A 1 345 ? 17.360 15.572 -14.900 1.00 92.94 345 ARG A C 1
ATOM 2827 O O . ARG A 1 345 ? 16.389 16.176 -15.354 1.00 92.94 345 ARG A O 1
ATOM 2834 N N . TYR A 1 346 ? 17.456 15.232 -13.615 1.00 94.25 346 TYR A N 1
ATOM 2835 C CA . TYR A 1 346 ? 16.436 15.557 -12.609 1.00 94.25 346 TYR A CA 1
ATOM 2836 C C . TYR A 1 346 ? 15.066 14.888 -12.832 1.00 94.25 346 TYR A C 1
ATOM 2838 O O . TYR A 1 346 ? 14.037 15.420 -12.405 1.00 94.25 346 TYR A O 1
ATOM 2846 N N . MET A 1 347 ? 15.025 13.691 -13.438 1.00 96.50 347 MET A N 1
ATOM 2847 C CA . MET A 1 347 ? 13.764 12.975 -13.707 1.00 96.50 347 MET A CA 1
ATOM 2848 C C . MET A 1 347 ? 12.857 12.840 -12.485 1.00 96.50 347 MET A C 1
ATOM 2850 O O . MET A 1 347 ? 11.654 13.058 -12.598 1.00 96.50 347 MET A O 1
ATOM 2854 N N . LEU A 1 348 ? 13.415 12.522 -11.311 1.00 96.62 348 LEU A N 1
ATOM 2855 C CA . LEU A 1 348 ? 12.620 12.361 -10.092 1.00 96.62 348 LEU A CA 1
ATOM 2856 C C . LEU A 1 348 ? 11.835 13.638 -9.752 1.00 96.62 348 LEU A C 1
ATOM 2858 O O . LEU A 1 348 ? 10.681 13.559 -9.330 1.00 96.62 348 LEU A O 1
ATOM 2862 N N . HIS A 1 349 ? 12.435 14.813 -9.961 1.00 95.38 349 HIS A N 1
ATOM 2863 C CA . HIS A 1 349 ? 11.768 16.091 -9.740 1.00 95.38 349 HIS A CA 1
ATOM 2864 C C . HIS A 1 349 ? 10.618 16.296 -10.733 1.00 95.38 349 HIS A C 1
ATOM 2866 O O . HIS A 1 349 ? 9.495 16.570 -10.308 1.00 95.38 349 HIS A O 1
ATOM 2872 N N . SER A 1 350 ? 10.869 16.091 -12.030 1.00 95.88 350 SER A N 1
ATOM 2873 C CA . SER A 1 350 ? 9.844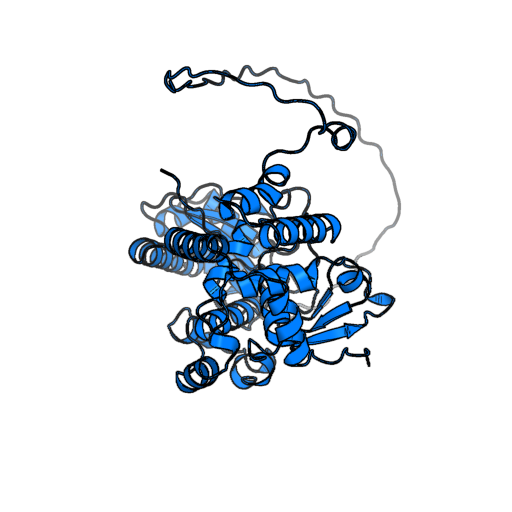 16.201 -13.077 1.00 95.88 350 SER A CA 1
ATOM 2874 C C . SER A 1 350 ? 8.675 15.247 -12.832 1.00 95.88 350 SER A C 1
ATOM 2876 O O . SER A 1 350 ? 7.522 15.664 -12.897 1.00 95.88 350 SER A O 1
ATOM 2878 N N . ILE A 1 351 ? 8.951 13.993 -12.456 1.00 96.00 351 ILE A N 1
ATOM 2879 C CA . ILE A 1 351 ? 7.906 13.006 -12.158 1.00 96.00 351 ILE A CA 1
ATOM 2880 C C . ILE A 1 351 ? 7.058 13.471 -10.970 1.00 96.00 351 ILE A C 1
ATOM 2882 O O . ILE A 1 351 ? 5.831 13.471 -11.045 1.00 96.00 351 ILE A O 1
ATOM 2886 N N . ARG A 1 352 ? 7.686 13.922 -9.877 1.00 93.81 352 ARG A N 1
ATOM 2887 C CA . ARG A 1 352 ? 6.955 14.388 -8.686 1.00 93.81 352 ARG A CA 1
ATOM 2888 C C . ARG A 1 352 ? 6.069 15.603 -8.965 1.00 93.81 352 ARG A C 1
ATOM 2890 O O . ARG A 1 352 ? 5.025 15.731 -8.328 1.00 93.81 352 ARG A O 1
ATOM 2897 N N . ARG A 1 353 ? 6.447 16.468 -9.911 1.00 92.94 353 ARG A N 1
ATOM 2898 C CA . ARG A 1 353 ? 5.638 17.632 -10.303 1.00 92.94 353 ARG A CA 1
ATOM 2899 C C . ARG A 1 353 ? 4.310 17.260 -10.958 1.00 92.94 353 ARG A C 1
ATOM 2901 O O . ARG A 1 353 ? 3.338 17.965 -10.708 1.00 92.94 353 ARG A O 1
ATOM 2908 N N . ILE A 1 354 ? 4.247 16.133 -11.678 1.00 92.00 354 ILE A N 1
ATOM 2909 C CA . ILE A 1 354 ? 3.040 15.656 -12.384 1.00 92.00 354 ILE A CA 1
ATOM 2910 C C . ILE A 1 354 ? 1.800 15.693 -11.481 1.00 92.00 354 ILE A C 1
ATOM 2912 O O . ILE A 1 354 ? 0.731 16.127 -11.901 1.00 92.00 354 ILE A O 1
ATOM 2916 N N . THR A 1 355 ? 1.933 15.221 -10.240 1.00 87.31 355 THR A N 1
ATOM 2917 C CA . THR A 1 355 ? 0.824 15.156 -9.281 1.00 87.31 355 THR A CA 1
ATOM 2918 C C . THR A 1 355 ? 0.841 16.318 -8.293 1.00 87.31 355 THR A C 1
ATOM 2920 O O . THR A 1 355 ? -0.225 16.775 -7.894 1.00 87.31 355 THR A O 1
ATOM 2923 N N . ALA A 1 356 ? 2.014 16.854 -7.929 1.00 81.75 356 ALA A N 1
ATOM 2924 C CA . ALA A 1 356 ? 2.113 17.960 -6.974 1.00 81.75 356 ALA A CA 1
ATOM 2925 C C . ALA A 1 356 ? 1.401 19.234 -7.456 1.00 81.75 356 ALA A C 1
ATOM 2927 O O . ALA A 1 356 ? 0.749 19.905 -6.654 1.00 81.75 356 ALA A O 1
ATOM 2928 N N . GLU A 1 357 ? 1.477 19.534 -8.757 1.00 71.12 357 GLU A N 1
ATOM 2929 C CA . GLU A 1 357 ? 0.786 20.673 -9.373 1.00 71.12 357 GLU A CA 1
ATOM 2930 C C . GLU A 1 357 ? -0.738 20.568 -9.276 1.00 71.12 357 GLU A C 1
ATOM 2932 O O . GLU A 1 357 ? -1.406 21.587 -9.316 1.00 71.12 357 GLU A O 1
ATOM 2937 N N . LYS A 1 358 ? -1.295 19.368 -9.084 1.00 65.25 358 LYS A N 1
ATOM 2938 C CA . LYS A 1 358 ? -2.739 19.168 -8.904 1.00 65.25 358 LYS A CA 1
ATOM 2939 C C . LYS A 1 358 ? -3.141 19.003 -7.443 1.00 65.25 358 LYS A C 1
ATOM 2941 O O . LYS A 1 358 ? -4.186 19.501 -7.041 1.00 65.25 358 LYS A O 1
ATOM 2946 N N . THR A 1 359 ? -2.315 18.331 -6.640 1.00 58.88 359 THR A N 1
ATOM 2947 C CA . THR A 1 359 ? -2.604 18.068 -5.223 1.00 58.88 359 THR A CA 1
ATOM 2948 C C . THR A 1 359 ? -2.461 19.320 -4.353 1.00 58.88 359 THR A C 1
ATOM 2950 O O . THR A 1 359 ? -3.204 19.466 -3.387 1.00 58.88 359 THR A O 1
ATOM 2953 N N . TYR A 1 360 ? -1.515 20.214 -4.664 1.00 54.06 360 TYR A N 1
ATOM 2954 C CA . TYR A 1 360 ? -1.165 21.342 -3.785 1.00 54.06 360 TYR A CA 1
ATOM 2955 C C . TYR A 1 360 ? -1.425 22.723 -4.389 1.00 54.06 360 TYR A C 1
ATOM 2957 O O . TYR A 1 360 ? -1.477 23.705 -3.651 1.00 54.06 360 TYR A O 1
ATOM 2965 N N . PHE A 1 361 ? -1.625 22.803 -5.704 1.00 51.59 361 PHE A N 1
ATOM 2966 C CA . PHE A 1 361 ? -1.951 24.042 -6.399 1.00 51.59 361 PHE A CA 1
ATOM 2967 C C . PHE A 1 361 ? -3.272 23.845 -7.146 1.00 51.59 361 PHE A C 1
ATOM 2969 O O . PHE A 1 361 ? -3.261 23.433 -8.301 1.00 51.59 361 PHE A O 1
ATOM 2976 N N . PRO A 1 362 ? -4.437 24.079 -6.513 1.00 47.94 362 PRO A N 1
ATOM 2977 C CA . PRO A 1 362 ? -5.703 23.975 -7.224 1.00 47.94 362 PRO A CA 1
ATOM 2978 C C . PRO A 1 362 ? -5.654 24.916 -8.432 1.00 47.94 362 PRO A C 1
ATOM 2980 O O . PRO A 1 362 ? -5.522 26.131 -8.279 1.00 47.94 362 PRO A O 1
ATOM 2983 N N . SER A 1 363 ? -5.698 24.346 -9.638 1.00 45.03 363 SER A N 1
ATOM 2984 C CA . SER A 1 363 ? -5.691 25.119 -10.875 1.00 45.03 363 SER A CA 1
ATOM 2985 C C . SER A 1 363 ? -6.843 26.117 -10.830 1.00 45.03 363 SER A C 1
ATOM 2987 O O . SER A 1 363 ? -8.002 25.704 -10.719 1.00 45.03 363 SER A O 1
ATOM 2989 N N . GLN A 1 364 ? -6.546 27.414 -10.935 1.00 42.28 364 GLN A N 1
ATOM 2990 C CA . GLN A 1 364 ? -7.558 28.398 -11.301 1.00 42.28 364 GLN A CA 1
ATOM 2991 C C . GLN A 1 364 ? -8.144 27.946 -12.644 1.00 42.28 364 GLN A C 1
ATOM 2993 O O . GLN A 1 364 ? -7.427 27.916 -13.635 1.00 42.28 364 GLN A O 1
ATOM 2998 N N . SER A 1 365 ? -9.405 27.499 -12.633 1.00 37.47 365 SER A N 1
ATOM 2999 C CA . SER A 1 365 ? -10.256 27.194 -13.795 1.00 37.47 365 SER A CA 1
ATOM 3000 C C . SER A 1 365 ? -9.550 26.590 -15.023 1.00 37.47 365 SER A C 1
ATOM 3002 O O . SER A 1 365 ? -8.952 27.288 -15.839 1.00 37.47 365 SER A O 1
ATOM 3004 N N . SER A 1 366 ? -9.745 25.288 -15.227 1.00 37.25 366 SER A N 1
ATOM 3005 C CA . SER A 1 366 ? -9.226 24.448 -16.319 1.00 37.25 366 SER A CA 1
ATOM 3006 C C . SER A 1 366 ? -9.689 24.822 -17.745 1.00 37.25 366 SER A C 1
ATOM 3008 O O . SER A 1 366 ? -9.614 23.995 -18.649 1.00 37.25 366 SER A O 1
ATOM 3010 N N . SER A 1 367 ? -10.153 26.049 -17.978 1.00 35.09 367 SER A N 1
ATOM 3011 C CA . SER A 1 367 ? -10.693 26.508 -19.263 1.00 35.09 367 SER A CA 1
ATOM 3012 C C . SER A 1 367 ? -9.675 27.234 -20.154 1.00 35.09 367 SER A C 1
ATOM 3014 O O . SER A 1 367 ? -10.039 27.616 -21.260 1.00 35.09 367 SER A O 1
ATOM 3016 N N . GLN A 1 368 ? -8.423 27.447 -19.722 1.00 35.62 368 GLN A N 1
ATOM 3017 C CA . GLN A 1 368 ? -7.462 28.266 -20.493 1.00 35.62 368 GLN A CA 1
ATOM 3018 C C . GLN A 1 368 ? -6.083 27.640 -20.776 1.00 35.62 368 GLN A C 1
ATOM 3020 O O . GLN A 1 368 ? -5.316 28.208 -21.544 1.00 35.62 368 GLN A O 1
ATOM 3025 N N . LEU A 1 369 ? -5.753 26.454 -20.255 1.00 37.16 369 LEU A N 1
ATOM 3026 C CA . LEU A 1 369 ? -4.373 25.932 -20.319 1.00 37.16 369 LEU A CA 1
ATOM 3027 C C . LEU A 1 369 ? -4.037 24.998 -21.500 1.00 37.16 369 LEU A C 1
ATOM 3029 O O . LEU A 1 369 ? -2.957 24.419 -21.515 1.00 37.16 369 LEU A O 1
ATOM 3033 N N . PHE A 1 370 ? -4.896 24.878 -22.520 1.00 37.00 370 PHE A N 1
ATOM 3034 C CA . PHE A 1 370 ? -4.582 24.096 -23.736 1.00 37.00 370 PHE A CA 1
ATOM 3035 C C . PHE A 1 370 ? -4.313 24.925 -25.002 1.00 37.00 370 PHE A C 1
ATOM 3037 O O . PHE A 1 370 ? -4.145 24.365 -26.082 1.00 37.00 370 PHE A O 1
ATOM 3044 N N . GLN A 1 371 ? -4.186 26.247 -24.883 1.00 31.33 371 GLN A N 1
ATOM 3045 C CA . GLN A 1 371 ? -3.719 27.103 -25.973 1.00 31.33 371 GLN A CA 1
ATOM 3046 C C . GLN A 1 371 ? -2.762 28.161 -25.431 1.00 31.33 371 GLN A C 1
ATOM 3048 O O . GLN A 1 371 ? -3.183 29.284 -25.206 1.00 31.33 371 GLN A O 1
ATOM 3053 N N . GLN A 1 372 ? -1.497 27.798 -25.199 1.00 33.62 372 GLN A N 1
ATOM 3054 C CA . GLN A 1 372 ? -0.326 28.683 -25.347 1.00 33.62 372 GLN A CA 1
ATOM 3055 C C . GLN A 1 372 ? 0.927 27.993 -24.800 1.00 33.62 372 GLN A C 1
ATOM 3057 O O . GLN A 1 372 ? 1.296 28.139 -23.640 1.00 33.62 372 GLN A O 1
ATOM 3062 N N . SER A 1 373 ? 1.614 27.250 -25.661 1.00 28.50 373 SER A N 1
ATOM 3063 C CA . SER A 1 373 ? 3.024 26.906 -25.443 1.00 28.50 373 SER A CA 1
ATOM 3064 C C . SER A 1 373 ? 3.722 26.604 -26.767 1.00 28.50 373 SER A C 1
ATOM 3066 O O . SER A 1 373 ? 4.342 25.569 -26.965 1.00 28.50 373 SER A O 1
ATOM 3068 N N . TYR A 1 374 ? 3.641 27.572 -27.677 1.00 36.06 374 TYR A N 1
ATOM 3069 C CA . TYR A 1 374 ? 4.681 27.836 -28.665 1.00 36.06 374 TYR A CA 1
ATOM 3070 C C . TYR A 1 374 ? 4.799 29.349 -28.759 1.00 36.06 374 TYR A C 1
ATOM 3072 O O . TYR A 1 374 ? 3.846 29.971 -29.204 1.00 36.06 374 TYR A O 1
ATOM 3080 N N . MET A 1 375 ? 5.911 29.925 -28.295 1.00 28.55 375 MET A N 1
ATOM 3081 C CA . MET A 1 375 ? 6.468 31.205 -28.759 1.00 28.55 375 MET A CA 1
ATOM 3082 C C . MET A 1 375 ? 7.802 31.467 -28.035 1.00 28.55 375 MET A C 1
ATOM 3084 O O . MET A 1 375 ? 7.836 31.687 -26.831 1.00 28.55 375 MET A O 1
ATOM 3088 N N . TYR A 1 376 ? 8.876 31.410 -28.826 1.00 27.02 376 TYR A N 1
ATOM 3089 C CA . TYR A 1 376 ? 10.104 32.213 -28.766 1.00 27.02 376 TYR A CA 1
ATOM 3090 C C . TYR A 1 376 ? 10.897 32.368 -27.452 1.00 27.02 376 TYR A C 1
ATOM 3092 O O . TYR A 1 376 ? 10.531 33.114 -26.551 1.00 27.02 376 TYR A O 1
ATOM 3100 N N . TYR A 1 377 ? 12.117 31.817 -27.466 1.00 30.22 377 TYR A N 1
ATOM 3101 C CA . TYR A 1 377 ? 13.271 32.378 -26.752 1.00 30.22 377 TYR A CA 1
ATOM 3102 C C . TYR A 1 377 ? 13.989 33.404 -27.642 1.00 30.22 377 TYR A C 1
ATOM 3104 O O . TYR A 1 377 ? 14.178 33.151 -28.835 1.00 30.22 377 TYR A O 1
ATOM 3112 N N . PRO A 1 378 ? 14.527 34.476 -27.041 1.00 31.33 378 PRO A N 1
ATOM 3113 C CA . PRO A 1 378 ? 15.900 34.849 -27.348 1.00 31.33 378 PRO A CA 1
ATOM 3114 C C . PRO A 1 378 ? 16.760 35.027 -26.088 1.00 31.33 378 PRO A C 1
ATOM 3116 O O . PRO A 1 378 ? 16.283 35.159 -24.964 1.00 31.33 378 PRO A O 1
ATOM 3119 N N . HIS A 1 379 ? 18.068 34.957 -26.320 1.00 28.89 379 HIS A N 1
ATOM 3120 C CA . HIS A 1 379 ? 19.158 35.020 -25.353 1.00 28.89 379 HIS A CA 1
ATOM 3121 C C . HIS A 1 379 ? 19.153 36.277 -24.463 1.00 28.89 379 HIS A C 1
ATOM 3123 O O . HIS A 1 379 ? 18.915 37.376 -24.954 1.00 28.89 379 HIS A O 1
ATOM 3129 N N . SER A 1 380 ? 19.621 36.142 -23.214 1.00 28.12 380 SER A N 1
ATOM 3130 C CA . SER A 1 380 ? 20.957 36.598 -22.764 1.00 28.12 380 SER A CA 1
ATOM 3131 C C . SER A 1 380 ? 21.012 37.106 -21.306 1.00 28.12 380 SER A C 1
ATOM 3133 O O . SER A 1 380 ? 20.134 37.815 -20.837 1.00 28.12 380 SER A O 1
ATOM 3135 N N . GLN A 1 381 ? 22.139 36.756 -20.670 1.00 27.31 381 GLN A N 1
ATOM 3136 C CA . GLN A 1 381 ? 22.895 37.447 -19.610 1.00 27.31 381 GLN A CA 1
ATOM 3137 C C . GLN A 1 381 ? 22.521 37.344 -18.111 1.00 27.31 381 GLN A C 1
ATOM 3139 O O . GLN A 1 381 ? 21.481 37.774 -17.630 1.00 27.31 381 GLN A O 1
ATOM 3144 N N . ASN A 1 382 ? 23.523 36.807 -17.398 1.00 29.16 382 ASN A N 1
ATOM 3145 C CA . ASN A 1 382 ? 23.895 36.911 -15.986 1.00 29.16 382 ASN A CA 1
ATOM 3146 C C . ASN A 1 382 ? 23.336 38.110 -15.205 1.00 29.16 382 ASN A C 1
ATOM 3148 O O . ASN A 1 382 ? 23.704 39.238 -15.515 1.00 29.16 382 ASN A O 1
ATOM 3152 N N . VAL A 1 383 ? 22.672 37.836 -14.074 1.00 26.59 383 VAL A N 1
ATOM 3153 C CA . VAL A 1 383 ? 22.798 38.625 -12.832 1.00 26.59 383 VAL A CA 1
ATOM 3154 C C . VAL A 1 383 ? 22.646 37.684 -11.623 1.00 26.59 383 VAL A C 1
ATOM 3156 O O . VAL A 1 383 ? 21.632 37.010 -11.466 1.00 26.59 383 VAL A O 1
ATOM 3159 N N . LEU A 1 384 ? 23.683 37.634 -10.784 1.00 25.92 384 LEU A N 1
ATOM 3160 C CA . LEU A 1 384 ? 23.680 37.114 -9.410 1.00 25.92 384 LEU A CA 1
ATOM 3161 C C . LEU A 1 384 ? 23.059 38.174 -8.488 1.00 25.92 384 LEU A C 1
ATOM 3163 O O . LEU A 1 384 ? 23.494 39.308 -8.617 1.00 25.92 384 LEU A O 1
ATOM 3167 N N . TYR A 1 385 ? 22.157 37.823 -7.558 1.00 26.69 385 TYR A N 1
ATOM 3168 C CA . TYR A 1 385 ? 21.952 38.461 -6.230 1.00 26.69 385 TYR A CA 1
ATOM 3169 C C . TYR A 1 385 ? 20.915 37.658 -5.393 1.00 26.69 385 TYR A C 1
ATOM 3171 O O . TYR A 1 385 ? 20.264 36.771 -5.951 1.00 26.69 385 TYR A O 1
ATOM 3179 N N . PRO A 1 386 ? 20.829 37.838 -4.055 1.00 28.08 386 PRO A N 1
ATOM 3180 C CA . PRO A 1 386 ? 20.583 36.768 -3.089 1.00 28.08 386 PRO A CA 1
ATOM 3181 C C . PRO A 1 386 ? 19.131 36.697 -2.586 1.00 28.08 386 PRO A C 1
ATOM 3183 O O . PRO A 1 386 ? 18.378 37.665 -2.646 1.00 28.08 386 PRO A O 1
ATOM 3186 N N . LEU A 1 387 ? 18.756 35.534 -2.045 1.00 26.19 387 LEU A N 1
ATOM 3187 C CA . LEU A 1 387 ? 17.491 35.320 -1.339 1.00 26.19 387 LEU A CA 1
ATOM 3188 C C . LEU A 1 387 ? 17.538 35.952 0.060 1.00 26.19 387 LEU A C 1
ATOM 3190 O O . LEU A 1 387 ? 18.201 35.421 0.951 1.00 26.19 387 LEU A O 1
ATOM 3194 N N . GLU A 1 388 ? 16.779 37.028 0.267 1.00 25.11 388 GLU A N 1
ATOM 3195 C CA . GLU A 1 388 ? 16.355 37.469 1.598 1.00 25.11 388 GLU A CA 1
ATOM 3196 C C . GLU A 1 388 ? 14.955 36.938 1.930 1.00 25.11 388 GLU A C 1
ATOM 3198 O O . GLU A 1 388 ? 14.063 36.831 1.085 1.00 25.11 388 GLU A O 1
ATOM 3203 N N . ALA A 1 389 ? 14.791 36.560 3.195 1.00 27.41 389 ALA A N 1
ATOM 3204 C CA . ALA A 1 389 ? 13.587 35.983 3.759 1.00 27.41 389 ALA A CA 1
ATOM 3205 C C . ALA A 1 389 ? 12.535 37.066 4.046 1.00 27.41 389 ALA A C 1
ATOM 3207 O O . ALA A 1 389 ? 12.758 37.952 4.868 1.00 27.41 389 ALA A O 1
ATOM 3208 N N . HIS A 1 390 ? 11.348 36.944 3.449 1.00 26.80 390 HIS A N 1
ATOM 3209 C CA . HIS A 1 390 ? 10.183 37.734 3.846 1.00 26.80 390 HIS A CA 1
ATOM 3210 C C . HIS A 1 390 ? 9.290 36.941 4.806 1.00 26.80 390 HIS A C 1
ATOM 3212 O O . HIS A 1 390 ? 8.593 36.001 4.421 1.00 26.80 390 HIS A O 1
ATOM 3218 N N . GLN A 1 391 ? 9.310 37.353 6.075 1.00 23.16 391 GLN A N 1
ATOM 3219 C CA . GLN A 1 391 ? 8.271 37.057 7.059 1.00 23.16 391 GLN A CA 1
ATOM 3220 C C . GLN A 1 391 ? 7.002 37.840 6.696 1.00 23.16 391 GLN A C 1
ATOM 3222 O O . GLN A 1 391 ? 7.036 39.067 6.624 1.00 23.16 391 GLN A O 1
ATOM 3227 N N . TYR A 1 392 ? 5.875 37.149 6.522 1.00 24.86 392 TYR A N 1
ATOM 3228 C CA . TYR A 1 392 ? 4.560 37.788 6.451 1.00 24.86 392 TYR A CA 1
ATOM 3229 C C . TYR A 1 392 ? 3.790 37.560 7.753 1.00 24.86 392 TYR A C 1
ATOM 3231 O O . TYR A 1 392 ? 3.443 36.437 8.115 1.00 24.86 392 TYR A O 1
ATOM 3239 N N . VAL A 1 393 ? 3.532 38.670 8.444 1.00 23.06 393 VAL A N 1
ATOM 3240 C CA . VAL A 1 393 ? 2.643 38.794 9.601 1.00 23.06 393 VAL A CA 1
ATOM 3241 C C . VAL A 1 393 ? 1.201 38.851 9.091 1.00 23.06 393 VAL A C 1
ATOM 3243 O O . VAL A 1 393 ? 0.850 39.752 8.332 1.00 23.06 393 VAL A O 1
ATOM 3246 N N . TYR A 1 394 ? 0.352 37.907 9.504 1.00 25.22 394 TYR A N 1
ATOM 3247 C CA . TYR A 1 394 ? -1.089 37.963 9.237 1.00 25.22 394 TYR A CA 1
ATOM 3248 C C . TYR A 1 394 ? -1.808 38.731 10.354 1.00 25.22 394 TYR A C 1
ATOM 3250 O O . TYR A 1 394 ? -1.904 38.256 11.483 1.00 25.22 394 TYR A O 1
ATOM 3258 N N . ASN A 1 395 ? -2.355 39.900 10.012 1.00 23.38 395 ASN A N 1
ATOM 3259 C CA . ASN A 1 395 ? -3.332 40.622 10.826 1.00 23.38 395 ASN A CA 1
ATOM 3260 C C . ASN A 1 395 ? -4.739 40.072 10.547 1.00 23.38 395 ASN A C 1
ATOM 3262 O O . ASN A 1 395 ? -5.267 40.231 9.448 1.00 23.38 395 ASN A O 1
ATOM 3266 N N . PHE A 1 396 ? -5.362 39.456 11.553 1.00 25.20 396 PHE A N 1
ATOM 3267 C CA . PHE A 1 396 ? -6.784 39.111 11.539 1.00 25.20 396 PHE A CA 1
ATOM 3268 C C . PHE A 1 396 ? -7.596 40.299 12.076 1.00 25.20 396 PHE A C 1
ATOM 3270 O O . PHE A 1 396 ? -7.564 40.587 13.270 1.00 25.20 396 PHE A O 1
ATOM 3277 N N . GLN A 1 397 ? -8.342 40.983 11.204 1.00 24.80 397 GLN A N 1
ATOM 3278 C CA . GLN A 1 397 ? -9.430 41.877 11.609 1.00 24.80 397 GLN A CA 1
ATOM 3279 C C . GLN A 1 397 ? -10.767 41.150 11.451 1.00 24.80 397 GLN A C 1
ATOM 3281 O O . GLN A 1 397 ? -11.202 40.818 10.351 1.00 24.80 397 GLN A O 1
ATOM 3286 N N . SER A 1 398 ? -11.417 40.903 12.582 1.00 27.31 398 SER A N 1
ATOM 3287 C CA . SER A 1 398 ? -12.760 40.345 12.709 1.00 27.31 398 SER A CA 1
ATOM 3288 C C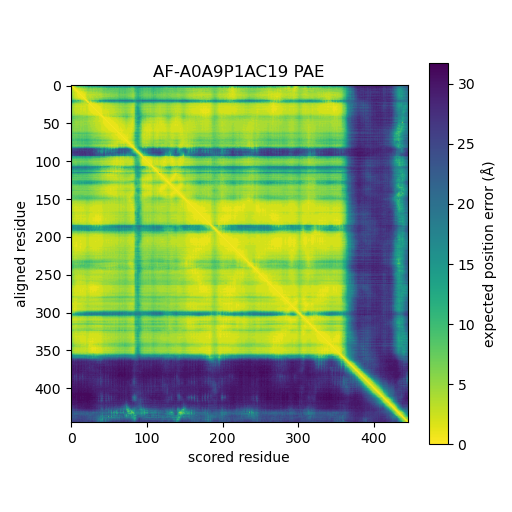 . SER A 1 398 ? -13.838 41.378 12.353 1.00 27.31 398 SER A C 1
ATOM 3290 O O . SER A 1 398 ? -13.882 42.457 12.941 1.00 27.31 398 SER A O 1
ATOM 3292 N N . ARG A 1 399 ? -14.753 41.022 11.440 1.00 25.69 399 ARG A N 1
ATOM 3293 C CA . ARG A 1 399 ? -16.058 41.685 11.266 1.00 25.69 399 ARG A CA 1
ATOM 3294 C C . ARG A 1 399 ? -17.183 40.738 11.709 1.00 25.69 399 ARG A C 1
ATOM 3296 O O . ARG A 1 399 ? -17.135 39.564 11.343 1.00 25.69 399 ARG A O 1
ATOM 3303 N N . PRO A 1 400 ? -18.193 41.217 12.455 1.00 27.16 400 PRO A N 1
ATOM 3304 C CA . PRO A 1 400 ? -19.336 40.408 12.858 1.00 27.16 400 PRO A CA 1
ATOM 3305 C C . PRO A 1 400 ? -20.371 40.334 11.726 1.00 27.16 400 PRO A C 1
ATOM 3307 O O . PRO A 1 400 ? -20.670 41.345 11.090 1.00 27.16 400 PRO A O 1
ATOM 3310 N N . MET A 1 401 ? -20.943 39.151 11.490 1.00 26.67 401 MET A N 1
ATOM 3311 C CA . MET A 1 401 ? -22.158 39.001 10.685 1.00 26.67 401 MET A CA 1
ATOM 3312 C C . MET A 1 401 ? -23.344 38.662 11.586 1.00 26.67 401 MET A C 1
ATOM 3314 O O . MET A 1 401 ? -23.285 37.743 12.402 1.00 26.67 401 MET A O 1
ATOM 3318 N N . ASN A 1 402 ? -24.400 39.455 11.416 1.00 25.98 402 ASN A N 1
ATOM 3319 C CA . ASN A 1 402 ? -25.682 39.357 12.095 1.00 25.98 402 ASN A CA 1
ATOM 3320 C C . ASN A 1 402 ? -26.429 38.070 11.733 1.00 25.98 402 ASN A C 1
ATOM 3322 O O . ASN A 1 402 ? -26.492 37.663 10.574 1.00 25.98 402 ASN A O 1
ATOM 3326 N N . VAL A 1 403 ? -27.043 37.486 12.758 1.00 27.70 403 VAL A N 1
ATOM 3327 C CA . VAL A 1 403 ? -27.947 36.338 12.699 1.00 27.70 403 VAL A CA 1
ATOM 3328 C C . VAL A 1 403 ? -29.335 36.814 12.272 1.00 27.70 403 VAL A C 1
ATOM 3330 O O . VAL A 1 403 ? -29.899 37.708 12.897 1.00 27.70 403 VAL A O 1
ATOM 3333 N N . ALA A 1 404 ? -29.913 36.172 11.259 1.00 24.95 404 ALA A N 1
ATOM 3334 C CA . ALA A 1 404 ? -31.349 36.204 10.999 1.00 24.95 404 ALA A CA 1
ATOM 3335 C C . ALA A 1 404 ? -31.873 34.761 10.987 1.00 24.95 404 ALA A C 1
ATOM 3337 O O . ALA A 1 404 ? -31.439 33.938 10.181 1.00 24.95 404 ALA A O 1
ATOM 3338 N N . GLN A 1 405 ? -32.776 34.450 11.918 1.00 28.45 405 GLN A N 1
ATOM 3339 C CA . GLN A 1 405 ? -33.534 33.198 11.941 1.00 28.45 405 GLN A CA 1
ATOM 3340 C C . GLN A 1 405 ? -34.703 33.264 10.952 1.00 28.45 405 GLN A C 1
ATOM 3342 O O . GLN A 1 405 ? -35.350 34.309 10.866 1.00 28.45 405 GLN A O 1
ATOM 3347 N N . PRO A 1 406 ? -35.077 32.135 10.327 1.00 26.58 406 PRO A N 1
ATOM 3348 C CA . PRO A 1 406 ? -36.440 31.938 9.874 1.00 26.58 406 PRO A CA 1
ATOM 3349 C C . PRO A 1 406 ? -37.180 30.844 10.653 1.00 26.58 406 PRO A C 1
ATOM 3351 O O . PRO A 1 406 ? -36.623 29.881 11.177 1.00 26.58 406 PRO A O 1
ATOM 3354 N N . SER A 1 407 ? -38.482 31.088 10.692 1.00 24.47 407 SER A N 1
ATOM 3355 C CA . SER A 1 407 ? -39.586 30.483 11.422 1.00 24.47 407 SER A CA 1
ATOM 3356 C C . SER A 1 407 ? -39.884 29.013 11.121 1.00 24.47 407 SER A C 1
ATOM 3358 O O . SER A 1 407 ? -39.783 28.540 9.991 1.00 24.47 407 SER A O 1
ATOM 3360 N N . ILE A 1 408 ? -40.395 28.361 12.164 1.00 25.36 408 ILE A N 1
ATOM 3361 C CA . ILE A 1 408 ? -41.060 27.058 12.196 1.00 25.36 408 ILE A CA 1
ATOM 3362 C C . ILE A 1 408 ? -42.327 27.081 11.323 1.00 25.36 408 ILE A C 1
ATOM 3364 O O . ILE A 1 408 ? -43.159 27.975 11.457 1.00 25.36 408 ILE A O 1
ATOM 3368 N N . SER A 1 409 ? -42.490 26.063 10.476 1.00 23.14 409 SER A N 1
ATOM 3369 C CA . SER A 1 409 ? -43.738 25.733 9.780 1.00 23.14 409 SER A CA 1
ATOM 3370 C C . SER A 1 409 ? -43.983 24.228 9.876 1.00 23.14 409 SER A C 1
ATOM 3372 O O . SER A 1 409 ? -43.066 23.417 9.754 1.00 23.14 409 SER A O 1
ATOM 3374 N N . SER A 1 410 ? -45.227 23.889 10.181 1.00 23.09 410 SER A N 1
ATOM 3375 C CA . SER A 1 410 ? -45.724 22.600 10.639 1.00 23.09 410 SER A CA 1
ATOM 3376 C C . SER A 1 410 ? -46.348 21.750 9.528 1.00 23.09 410 SER A C 1
ATOM 3378 O O . SER A 1 410 ? -47.079 22.281 8.694 1.00 23.09 410 SER A O 1
ATOM 3380 N N . SER A 1 411 ? -46.243 20.424 9.721 1.00 23.28 411 SER A N 1
ATOM 3381 C CA . SER A 1 411 ? -47.199 19.363 9.322 1.00 23.28 411 SER A CA 1
ATOM 3382 C C . SER A 1 411 ? -46.921 18.611 8.002 1.00 23.28 411 SER A C 1
ATOM 3384 O O . SER A 1 411 ? -46.224 19.128 7.133 1.00 23.28 411 SER A O 1
ATOM 3386 N N . PRO A 1 412 ? -47.560 17.444 7.770 1.00 28.08 412 PRO A N 1
ATOM 3387 C CA . PRO A 1 412 ? -47.464 16.154 8.485 1.00 28.08 412 PRO A CA 1
ATOM 3388 C C . PRO A 1 412 ? -47.083 15.023 7.494 1.00 28.08 412 PRO A C 1
ATOM 3390 O O . PRO A 1 412 ? -46.957 15.305 6.318 1.00 28.08 412 PRO A O 1
ATOM 3393 N N . TRP A 1 413 ? -46.878 13.768 7.925 1.00 21.25 413 TRP A N 1
ATOM 3394 C CA . TRP A 1 413 ? -47.363 12.521 7.274 1.00 21.25 413 TRP A CA 1
ATOM 3395 C C . TRP A 1 413 ? -46.672 11.268 7.864 1.00 21.25 413 TRP A C 1
ATOM 3397 O O . TRP A 1 413 ? -45.451 11.146 7.876 1.00 21.25 413 TRP A O 1
ATOM 3407 N N . PHE A 1 414 ? -47.539 10.335 8.276 1.00 23.73 414 PHE A N 1
ATOM 3408 C CA . PHE A 1 414 ? -47.388 8.951 8.757 1.00 23.73 414 PHE A CA 1
ATOM 3409 C C . PHE A 1 414 ? -47.081 8.657 10.247 1.00 23.73 414 PHE A C 1
ATOM 3411 O O . PHE A 1 414 ? -45.992 8.951 10.737 1.00 23.73 414 PHE A O 1
ATOM 3418 N N . PRO A 1 415 ? -48.031 8.003 10.961 1.00 22.86 415 PRO A N 1
ATOM 3419 C CA . PRO A 1 415 ? -47.851 7.498 12.316 1.00 22.86 415 PRO A CA 1
ATOM 3420 C C . PRO A 1 415 ? -47.213 6.102 12.280 1.00 22.86 415 PRO A C 1
ATOM 3422 O O . PRO A 1 415 ? -47.634 5.243 11.508 1.00 22.86 415 PRO A O 1
ATOM 3425 N N . TYR A 1 416 ? -46.247 5.843 13.159 1.00 22.98 416 TYR A N 1
ATOM 3426 C CA . TYR A 1 416 ? -45.850 4.480 13.510 1.00 22.98 416 TYR A CA 1
ATOM 3427 C C . TYR A 1 416 ? -46.189 4.239 14.979 1.00 22.98 416 TYR A C 1
ATOM 3429 O O . TYR A 1 416 ? -45.619 4.856 15.877 1.00 22.98 416 TYR A O 1
ATOM 3437 N N . SER A 1 417 ? -47.161 3.358 15.208 1.00 24.50 417 SER A N 1
ATOM 3438 C CA . SER A 1 417 ? -47.472 2.788 16.519 1.00 24.50 417 SER A CA 1
ATOM 3439 C C . SER A 1 417 ? -46.334 1.861 16.979 1.00 24.50 417 SER A C 1
ATOM 3441 O O . SER A 1 417 ? -45.717 1.199 16.138 1.00 24.50 417 SER A O 1
ATOM 3443 N N . PRO A 1 418 ? -46.049 1.774 18.290 1.00 23.84 418 PRO A N 1
ATOM 3444 C CA . PRO A 1 418 ? -44.977 0.929 18.805 1.00 23.84 418 PRO A CA 1
ATOM 3445 C C . PRO A 1 418 ? -45.428 -0.541 18.861 1.00 23.84 418 PRO A C 1
ATOM 3447 O O . PRO A 1 418 ? -46.552 -0.806 19.296 1.00 23.84 418 PRO A O 1
ATOM 3450 N N . PRO A 1 419 ? -44.591 -1.520 18.470 1.00 28.11 419 PRO A N 1
ATOM 3451 C CA . PRO A 1 419 ? -44.885 -2.910 18.751 1.00 28.11 419 PRO A CA 1
ATOM 3452 C C . PRO A 1 419 ? -44.517 -3.264 20.195 1.00 28.11 419 PRO A C 1
ATOM 3454 O O . PRO A 1 419 ? -43.538 -2.783 20.767 1.00 28.11 419 PRO A O 1
ATOM 3457 N N . ASN A 1 420 ? -45.362 -4.131 20.739 1.00 26.22 420 ASN A N 1
ATOM 3458 C CA . ASN A 1 420 ? -45.343 -4.700 22.073 1.00 26.22 420 ASN A CA 1
ATOM 3459 C C . ASN A 1 420 ? -43.970 -5.202 22.541 1.00 26.22 420 ASN A C 1
ATOM 3461 O O . ASN A 1 420 ? -43.184 -5.777 21.789 1.00 26.22 420 ASN A O 1
ATOM 3465 N N . SER A 1 421 ? -43.770 -5.037 23.846 1.00 29.61 421 SER A N 1
ATOM 3466 C CA . SER A 1 421 ? -42.713 -5.597 24.681 1.00 29.61 421 SER A CA 1
ATOM 3467 C C . SER A 1 421 ? -42.415 -7.071 24.377 1.00 29.61 421 SER A C 1
ATOM 3469 O O . SER A 1 421 ? -43.211 -7.956 24.700 1.00 29.61 421 SER A O 1
ATOM 3471 N N . LEU A 1 422 ? -41.232 -7.332 23.820 1.00 29.19 422 LEU A N 1
ATOM 3472 C CA . LEU A 1 422 ? -40.577 -8.638 23.883 1.00 29.19 422 LEU A CA 1
ATOM 3473 C C . LEU A 1 422 ? -39.686 -8.697 25.140 1.00 29.19 422 LEU A C 1
ATOM 3475 O O . LEU A 1 422 ? -39.149 -7.665 25.550 1.00 29.19 422 LEU A O 1
ATOM 3479 N N . PRO A 1 423 ? -39.534 -9.876 25.771 1.00 26.28 423 PRO A N 1
ATOM 3480 C CA . PRO A 1 423 ? -38.722 -10.040 26.974 1.00 26.28 423 PRO A CA 1
ATOM 3481 C C . PRO A 1 423 ? -37.234 -9.777 26.677 1.00 26.28 423 PRO A C 1
ATOM 3483 O O . PRO A 1 423 ? -36.817 -9.891 25.520 1.00 26.28 423 PRO A O 1
ATOM 3486 N N . PRO A 1 424 ? -36.422 -9.433 27.696 1.00 26.55 424 PRO A N 1
ATOM 3487 C CA . PRO A 1 424 ? -35.025 -9.063 27.506 1.00 26.55 424 PRO A CA 1
ATOM 3488 C C . PRO A 1 424 ? -34.259 -10.225 26.873 1.00 26.55 424 PRO A C 1
ATOM 3490 O O . PRO A 1 424 ? -34.023 -11.257 27.501 1.00 26.55 424 PRO A O 1
ATOM 3493 N N . GLN A 1 425 ? -33.874 -10.054 25.607 1.00 25.06 425 GLN A N 1
ATOM 3494 C CA . GLN A 1 425 ? -32.871 -10.907 24.994 1.00 25.06 425 GLN A CA 1
ATOM 3495 C C . GLN A 1 425 ? -31.565 -10.704 25.755 1.00 25.06 425 GLN A C 1
ATOM 3497 O O . GLN A 1 425 ? -31.093 -9.580 25.921 1.00 25.06 425 GLN A O 1
ATOM 3502 N N . VAL A 1 426 ? -30.990 -11.809 26.219 1.00 24.75 426 VAL A N 1
ATOM 3503 C CA . VAL A 1 426 ? -29.623 -11.865 26.729 1.00 24.75 426 VAL A CA 1
ATOM 3504 C C . VAL A 1 426 ? -28.709 -11.373 25.606 1.00 24.75 426 VAL A C 1
ATOM 3506 O O . VAL A 1 426 ? -28.474 -12.082 24.627 1.00 24.75 426 VAL A O 1
ATOM 3509 N N . CYS A 1 427 ? -28.261 -10.120 25.705 1.00 23.62 427 CYS A N 1
ATOM 3510 C CA . CYS A 1 427 ? -27.310 -9.539 24.770 1.00 23.62 427 CYS A CA 1
ATOM 3511 C C . CYS A 1 427 ? -26.019 -10.358 24.829 1.00 23.62 427 CYS A C 1
ATOM 3513 O O . CYS A 1 427 ? -25.338 -10.389 25.853 1.00 23.62 427 CYS A O 1
ATOM 3515 N N . ASN A 1 428 ? -25.681 -11.022 23.723 1.00 23.89 428 ASN A N 1
ATOM 3516 C CA . ASN A 1 428 ? -24.338 -11.553 23.528 1.00 23.89 428 ASN A CA 1
ATOM 3517 C C . ASN A 1 428 ? -23.320 -10.409 23.709 1.00 23.89 428 ASN A C 1
ATOM 3519 O O . ASN A 1 428 ? -23.574 -9.315 23.195 1.00 23.89 428 ASN A O 1
ATOM 3523 N N . PRO A 1 429 ? -22.177 -10.641 24.381 1.00 24.86 429 PRO A N 1
ATOM 3524 C CA . PRO A 1 429 ? -21.151 -9.615 24.547 1.00 24.86 429 PRO A CA 1
ATOM 3525 C C . PRO A 1 429 ? -20.720 -9.070 23.179 1.00 24.86 429 PRO A C 1
ATOM 3527 O O . PRO A 1 429 ? -20.494 -9.838 22.234 1.00 24.86 429 PRO A O 1
ATOM 3530 N N . GLN A 1 430 ? -20.665 -7.743 23.064 1.00 25.45 430 GLN A N 1
ATOM 3531 C CA . GLN A 1 430 ? -20.194 -7.024 21.881 1.00 25.45 430 GLN A CA 1
ATOM 3532 C C . GLN A 1 430 ? -18.712 -6.695 22.069 1.00 25.45 430 GLN A C 1
ATOM 3534 O O . GLN A 1 430 ? -18.318 -6.253 23.146 1.00 25.45 430 GLN A O 1
ATOM 3539 N N . TYR A 1 431 ? -17.885 -6.924 21.046 1.00 25.64 431 TYR A N 1
ATOM 3540 C CA . TYR A 1 431 ? -16.428 -6.857 21.186 1.00 25.64 431 TYR A CA 1
ATOM 3541 C C . TYR A 1 431 ? -15.839 -5.677 20.433 1.00 25.64 431 TYR A C 1
ATOM 3543 O O . TYR A 1 431 ? -16.093 -5.557 19.252 1.00 25.64 431 TYR A O 1
ATOM 3551 N N . ALA A 1 432 ? -15.020 -4.842 21.061 1.00 24.66 432 ALA A N 1
ATOM 3552 C CA . ALA A 1 432 ? -14.321 -3.741 20.407 1.00 24.66 432 ALA A CA 1
ATOM 3553 C C . ALA A 1 432 ? -12.902 -4.149 19.992 1.00 24.66 432 ALA A C 1
ATOM 3555 O O . ALA A 1 432 ? -12.147 -4.683 20.806 1.00 24.66 432 ALA A O 1
ATOM 3556 N N . VAL A 1 433 ? -12.514 -3.825 18.761 1.00 33.88 433 VAL A N 1
ATOM 3557 C CA . VAL A 1 433 ? -11.118 -3.876 18.293 1.00 33.88 433 VAL A CA 1
ATOM 3558 C C . VAL A 1 433 ? -10.623 -2.466 18.051 1.00 33.88 433 VAL A C 1
ATOM 3560 O O . VAL A 1 433 ? -11.363 -1.693 17.467 1.00 33.88 433 VAL A O 1
ATOM 3563 N N . PHE A 1 434 ? -9.389 -2.135 18.421 1.00 34.38 434 PHE A N 1
ATOM 3564 C CA . PHE A 1 434 ? -8.789 -0.830 18.127 1.00 34.38 434 PHE A CA 1
ATOM 3565 C C . PHE A 1 434 ? -7.662 -0.931 17.110 1.00 34.38 434 PHE A C 1
ATOM 3567 O O . PHE A 1 434 ? -6.842 -1.843 17.199 1.00 34.38 434 PHE A O 1
ATOM 3574 N N . VAL A 1 435 ? -7.616 0.027 16.179 1.00 35.75 435 VAL A N 1
ATOM 3575 C CA . VAL A 1 435 ? -6.593 0.109 15.130 1.00 35.75 435 VAL A CA 1
ATOM 3576 C C . VAL A 1 435 ? -5.995 1.517 15.059 1.00 35.75 435 VAL A C 1
ATOM 3578 O O . VAL A 1 435 ? -6.676 2.406 14.551 1.00 35.75 435 VAL A O 1
ATOM 3581 N N . PRO A 1 436 ? -4.738 1.723 15.489 1.00 26.95 436 PRO A N 1
ATOM 3582 C CA . PRO A 1 436 ? -3.935 2.908 15.185 1.00 26.95 436 PRO A CA 1
ATOM 3583 C C . PRO A 1 436 ? -3.438 2.911 13.721 1.00 26.95 436 PRO A C 1
ATOM 3585 O O . PRO A 1 436 ? -2.771 1.974 13.288 1.00 26.95 436 PRO A O 1
ATOM 3588 N N . HIS A 1 437 ? -3.710 3.969 12.957 1.00 45.34 437 HIS A N 1
ATOM 3589 C CA . HIS A 1 437 ? -3.178 4.259 11.620 1.00 45.34 437 HIS A CA 1
ATOM 3590 C C . HIS A 1 437 ? -2.088 5.326 11.716 1.00 45.34 437 HIS A C 1
ATOM 3592 O O . HIS A 1 437 ? -2.197 6.219 12.546 1.00 45.34 437 HIS A O 1
ATOM 3598 N N . MET A 1 438 ? -1.082 5.307 10.836 1.00 37.16 438 MET A N 1
ATOM 3599 C CA . MET A 1 438 ? -0.099 6.400 10.771 1.00 37.16 438 MET A CA 1
ATOM 3600 C C . MET A 1 438 ? 0.251 6.803 9.344 1.00 37.16 438 MET A C 1
ATOM 3602 O O . MET A 1 438 ? 0.457 5.946 8.477 1.00 37.16 438 MET A O 1
ATOM 3606 N N . GLN A 1 439 ? 0.381 8.109 9.113 1.00 36.06 439 GLN A N 1
ATOM 3607 C CA . GLN A 1 439 ? 1.000 8.673 7.914 1.00 36.06 439 GLN A CA 1
ATOM 3608 C C . GLN A 1 439 ? 2.469 9.006 8.208 1.00 36.06 439 GLN A C 1
ATOM 3610 O O . GLN A 1 439 ? 2.765 9.635 9.219 1.00 36.06 439 GLN A O 1
ATOM 3615 N N . ASN A 1 440 ? 3.391 8.617 7.319 1.00 32.56 440 ASN A N 1
ATOM 3616 C CA . ASN A 1 440 ? 4.752 9.156 7.353 1.00 32.56 440 ASN A CA 1
ATOM 3617 C C . ASN A 1 440 ? 4.694 10.606 6.859 1.00 32.56 440 ASN A C 1
ATOM 3619 O O . ASN A 1 440 ? 4.377 10.842 5.692 1.00 32.56 440 ASN A O 1
ATOM 3623 N N . GLN A 1 441 ? 5.007 11.564 7.729 1.00 36.94 441 GLN A N 1
ATOM 3624 C CA . GLN A 1 441 ? 5.457 12.879 7.291 1.00 36.94 441 GLN A CA 1
ATOM 3625 C C . GLN A 1 441 ? 6.984 12.862 7.282 1.00 36.94 441 GLN A C 1
ATOM 3627 O O . GLN A 1 441 ? 7.606 12.596 8.307 1.00 36.94 441 GLN A O 1
ATOM 3632 N N . SER A 1 442 ? 7.587 13.136 6.125 1.00 30.53 442 SER A N 1
ATOM 3633 C CA . SER A 1 442 ? 8.984 13.557 6.076 1.00 30.53 442 SER A CA 1
ATOM 3634 C C . SER A 1 442 ? 9.072 14.881 6.834 1.00 30.53 442 SER A C 1
ATOM 3636 O O . SER A 1 442 ? 8.527 15.887 6.370 1.00 30.53 442 SER A O 1
ATOM 3638 N N . GLN A 1 443 ? 9.695 14.885 8.008 1.00 28.58 443 GLN A N 1
ATOM 3639 C CA . GLN A 1 443 ? 10.011 16.126 8.704 1.00 28.58 443 GLN A CA 1
ATOM 3640 C C . GLN A 1 443 ? 11.002 16.908 7.831 1.00 28.58 443 GLN A C 1
ATOM 3642 O O . GLN A 1 443 ? 12.139 16.480 7.650 1.00 28.58 443 GLN A O 1
ATOM 3647 N N . ARG A 1 444 ? 10.575 18.034 7.251 1.00 29.77 444 ARG A N 1
ATOM 3648 C CA . ARG A 1 444 ? 11.522 19.063 6.807 1.00 29.77 444 ARG A CA 1
ATOM 3649 C C . ARG A 1 444 ? 11.855 19.912 8.030 1.00 29.77 444 ARG A C 1
ATOM 3651 O O . ARG A 1 444 ? 10.934 20.420 8.669 1.00 29.77 444 ARG A O 1
ATOM 3658 N N . LYS A 1 445 ? 13.146 19.984 8.358 1.00 29.77 445 LYS A N 1
ATOM 3659 C CA . LYS A 1 445 ? 13.699 21.078 9.160 1.00 29.77 445 LYS A CA 1
ATOM 3660 C C . LYS A 1 445 ? 13.606 22.381 8.381 1.00 29.77 445 LYS A C 1
ATOM 3662 O O . LYS A 1 445 ? 13.715 22.308 7.134 1.00 29.77 445 LYS A O 1
#

pLDDT: mean 76.22, std 25.17, range [21.25, 98.38]

Solvent-accessible surface area (backbone atoms only — not comparable to full-atom values): 26507 Å² total; per-residue (Å²): 131,70,59,61,63,80,70,63,51,74,66,52,53,46,56,63,52,69,70,50,77,96,46,72,48,54,57,52,41,41,51,51,48,51,51,52,37,60,72,64,50,75,50,72,66,58,46,53,52,52,49,52,52,51,50,40,52,51,50,47,64,65,27,70,67,49,44,48,56,36,43,75,73,53,32,44,76,67,50,76,43,63,47,68,70,59,90,67,72,62,80,66,68,55,58,65,61,54,49,52,51,50,48,38,64,74,73,39,67,67,46,49,63,60,46,61,92,56,52,76,41,76,79,41,75,42,71,88,44,88,54,43,30,40,34,30,23,52,73,81,47,46,40,28,39,33,57,32,53,52,78,46,57,59,49,52,48,56,49,44,35,55,51,26,35,48,39,61,53,34,81,54,46,51,42,51,46,53,48,50,46,64,49,53,57,46,74,48,50,98,90,37,77,49,17,61,32,40,43,64,64,35,50,46,49,52,52,54,35,54,34,26,37,65,67,64,39,80,52,53,51,63,76,39,39,80,80,59,32,71,90,63,55,56,52,63,77,76,45,42,88,46,67,60,35,57,50,60,66,56,68,66,65,32,54,59,52,60,71,39,81,65,59,75,60,51,61,54,56,53,52,47,51,54,27,71,69,54,33,48,65,66,54,41,76,47,31,28,42,31,59,61,76,32,40,46,27,45,54,53,88,86,63,67,87,39,44,42,45,39,46,45,83,59,42,96,54,51,68,23,60,40,17,66,44,54,62,63,48,21,50,47,24,46,52,45,49,49,45,69,72,55,67,50,87,65,49,63,59,60,54,45,44,66,41,44,54,60,73,75,40,76,71,82,66,94,85,62,84,89,74,84,89,83,82,85,86,79,90,84,82,92,81,90,83,82,92,76,88,82,85,81,84,84,83,85,80,88,79,92,79,86,88,81,86,83,83,92,84,85,87,87,89,84,89,81,81,82,82,79,91,72,79,88,73,83,75,73,82,40,22,39,30,43,36,46,24,50,68,90,73,79,82,78,130

Radius of gyration: 25.65 Å; Cα contacts (8 Å, |Δi|>4): 576; chains: 1; bounding box: 72×63×63 Å

Sequence (445 aa):
MARSLMKPSKHQLKHVLDQMSDLVEHAELEANLATFHEESKLTAQANEFRMSLIMMLTAYLRSSEIVGQLKFEGIEIAGITAFGSWPTPGMALPVSILQAIYRDMKYKMTARAYFENHSIRDICFVQTAKVPIIRFKIDGIQFDLSSTLERNPPRTSLAAKFINAYCQIDRRVPLLITFIKSWMKSEGSADDHLRDFPNSYSLILMLVHVLQWYDILPNIHQTHKEMFSVENFKNWNDVEINNEFYYPLDENTIALHRKRPTDKLTVVQLLWLFCSHYQNDHIFRECRFNMKNGRIEQRSKSSREHSFEILCPYDVRNPARSARSTLEFTAALKELGRILNTPHRYMLHSIRRITAEKTYFPSQSSSQLFQQSYMYYPHSQNVLYPLEAHQYVYNFQSRPMNVAQPSISSSPWFPYSPPNSLPPQVCNPQYAVFVPHMQNQSQRK

Nearest PDB structures (foldseek):
  3tyk-assembly1_A  TM=6.009E-01  e=7.409E+00  Escherichia coli
  3w0m-assembly1_A  TM=5.389E-01  e=7.409E+00  Escherichia coli

Mean predicted aligned error: 12.2 Å

Secondary structure (DSSP, 8-state):
-PPBPPPPPHHHHHHHHHTS---HHHHHHHHHHHHHHHHHSPPHHHHHHHHHHHHHHHHHHTSHHHHHHHHHTTEEEEEE---SS-----SS--HHHHHHHHHHHHH-HHHHHHTTT--EEEEEEETTSSS-EEEEEETTEEEEEEEES-SSPPHHHHHHHHHHHHHHH-THHHHHHHHHHHHT--PPPSS---BSS--HHHHHHHHHHHHHHTTSS--HHHH-HHHH-TTT---GGGGSSSHHHHS-S-HHHHHHHHTSGGGG--HHHHHHHHHHHHS-THHHHHEEEETTTTEEEEPPGGGTTSSS-EE-SS-SS-TTTTB--SHHHHHHHHHHHHHHHS--TTHHHHHHHHHHHHHTS--S-TTSTTS---------------------------------------------PPP--------PPEEEEEEEE--------

Foldseek 3Di:
DFDFDDFDDLVRLVVLLVLFDPDPLLVVVLVVLVVLLVLLDDDPVSVVVVVVVVVLVQVLCVDPVLQVVQVVVLAHALEEFAFAFDDAQDPDFPLVSVVSVLCCCPPNCSSVVSLPPWDKADFDFLSVDSWTWTWIDTNNFIKIKTKDLDNFDALVLLLRLVLLQVVQQAVLLSSLLSLCCLQLPWDADSVALATQGFHSSVVSLLLVLLCCSNVLDPLCCVVVVCLRAPVNRGDPVNRHPDPCSNHVDDPVSSVVSCPDPSSPDGSSSSLSSSLVVLLDQVLQQFWAQESNNSIIGGDDPVRRLAQHHYHDSRHPHGSRRRYPHCVLVSQLSVVLNVCSSVPDPPSSVVSSCSCCCVPPPPDPDPPPPPPDDDDDDDDDDDDDDDDDDDDDDDDDDDDDDDDDDDDDDDDDDDDDDDDDDDPDDPDDRGHMYMYIYTDRDSDDD

=== Feature glossary ===
Each block in this record encodes a different view of the same protein. In brief:

Predicted aligned error. PAE(i, j) answers: if I align the predicted and true structures on residue i, how far off (in Å) do I expect residue j to be? A block-diagonal PAE matrix with low values on the blocks and high values off-diagonal is the signature of a multi-domain protein with confidently predicted domains but uncertain inter-domain orientation.

Contact-map, Ramachandran, and PAE plots. Plot images: a contact map (which residues are close in 3D, as an N×N binary image), a Ramachandran scatter (backbone torsion angles, revealing secondary-structure composition at a glance), and — for AlphaFold structures — a PAE heatmap (pairwise prediction confidence).

Backbone torsions (φ/ψ). φ (phi) and ψ (psi) are the two rotatable backbone dihedrals per residue: φ is the C(i-1)–N–Cα–C torsion, ψ is the N–Cα–C–N(i+1) torsion, both in degrees on (−180°, 180°]. α-helical residues cluster near (−60°, −45°); β-strand residues near (−120°, +130°). A Ramachandran plot is simply a scatter of (φ, ψ) for every residue.

Foldseek 3Di. A 3Di character summarizes, for each residue, the relative orientation of the Cα frame of its nearest spatial neighbor. Because it encodes fold topology rather than chemistry, 3Di alignments detect remote structural similarity that sequence alignment misses.

Radius of gyration, Cα contacts, bounding box. Three whole-structure scalars: the radius of gyration (RMS distance of Cα from centroid, in Å), the count of Cα–Cα contacts (pairs closer than 8 Å and separated by more than four residues in sequence — i.e. tertiary, not local, contacts), and the bounding-box dimensions. Together they distinguish compact globular folds from extended fibres or disordered chains.

Sequence. Sequence gives the chain of amino acids in standard one-letter code (A=alanine, C=cysteine, …, Y=tyrosine), read N→C. It is the only feature that is directly encoded by the gene; all structural features are derived from the folded form of this sequence.

mmCIF coordinates. Atomic coordinates in PDBx/mmCIF format — the same representation the Protein Data Bank distributes. Each line of the _atom_site loop places one backbone atom in Cartesian space (units: ångströms, origin: arbitrary).

Secondary structure (3-state, P-SEA). Three-state secondary structure (P-SEA) collapses the eight DSSP classes into helix (a), strand (b), and coil (c). P-SEA assigns these from Cα geometry alone — distances and angles — without requiring backbone oxygens, so it works on any Cα trace.

InterPro / GO / CATH / organism. Functional annotations link the protein to curated databases. InterPro entries identify conserved domains and families by matching the sequence against member-database signatures (Pfam, PROSITE, CDD, …). Gene Ontology (GO) terms describe molecular function, biological process, and cellular component in a controlled vocabulary. CATH places the structure in a hierarchical fold classification (Class/Architecture/Topology/Homologous-superfamily). The organism is the source species.

B-factor. B-factor (Debye–Waller factor) reflects atomic displacement in the crystal lattice. It is an experimental observable (units Å²), not a prediction; low values mean the atom is pinned down, high values mean it moves or is heterogeneous across the crystal.

Rendered structure images. Structure images are PyMOL renders from six orthogonal camera directions. Cartoon representation draws helices as coils and strands as arrows; sticks shows the backbone as bonds; surface shows the solvent-excluded envelope. Rainbow coloring maps sequence position to hue (blue→red, N→C); chain coloring assigns a distinct color per polypeptide.

Solvent-accessible surface area. Solvent-accessible surface area (SASA) is the area in Å² traced out by the centre of a 1.4 Å probe sphere (a water molecule) rolled over the protein's van der Waals surface (Shrake–Rupley / Lee–Richards construction). Buried residues have near-zero SASA; fully exposed residues can exceed 200 Å². The total SASA scales roughly with the number of surface residues.

Secondary structure (8-state, DSSP). The SS8 string is DSSP's per-residue secondary-structure call. α-helix (H) means an i→i+4 H-bond ladder; β-strand (E) means the residue participates in a β-sheet; 3₁₀ (G) and π (I) are tighter and wider helices; T/S are turns/bends; '-' is loop.

pLDDT. For AlphaFold models, the B-factor field carries pLDDT — the model's own estimate of local accuracy on a 0–100 scale. Regions with pLDDT<50 should be treated as essentially unmodeled; they often correspond to intrinsically disordered segments.

Nearest PDB structures. Nearest PDB neighbors are the top structural matches found by Foldseek when searching this structure against the entire Protein Data Bank. Each hit reports a TM-score (0 to 1; >0.5 almost always implies the same fold) and an E-value. These are *structural* homologs — they may share no detectable sequence similarity.